Protein AF-A0A897MTV4-F1 (afdb_monomer_lite)

Structure (mmCIF, N/CA/C/O backbone):
data_AF-A0A897MTV4-F1
#
_entry.id   AF-A0A897MTV4-F1
#
loop_
_atom_site.group_PDB
_atom_site.id
_atom_site.type_symbol
_atom_site.label_atom_id
_atom_site.label_alt_id
_atom_site.label_comp_id
_atom_site.label_asym_id
_atom_site.label_entity_id
_atom_site.label_seq_id
_atom_site.pdbx_PDB_ins_code
_atom_site.Cartn_x
_atom_site.Cartn_y
_atom_site.Cartn_z
_atom_site.occupancy
_atom_site.B_iso_or_equiv
_atom_site.auth_seq_id
_atom_site.auth_comp_id
_atom_site.auth_asym_id
_atom_site.auth_atom_id
_atom_site.pdbx_PDB_model_num
ATOM 1 N N . MET A 1 1 ? 13.361 35.431 1.192 1.00 42.22 1 MET A N 1
ATOM 2 C CA . MET A 1 1 ? 14.714 34.929 1.501 1.00 42.22 1 MET A CA 1
ATOM 3 C C . MET A 1 1 ? 15.030 33.914 0.425 1.00 42.22 1 MET A C 1
ATOM 5 O O . MET A 1 1 ? 14.358 32.901 0.369 1.00 42.22 1 MET A O 1
ATOM 9 N N . SER A 1 2 ? 15.900 34.285 -0.511 1.00 35.22 2 SER A N 1
ATOM 10 C CA . SER A 1 2 ? 16.223 33.522 -1.719 1.00 35.22 2 SER A CA 1
ATOM 11 C C . SER A 1 2 ? 17.729 33.293 -1.706 1.00 35.22 2 SER A C 1
ATOM 13 O O . SER A 1 2 ? 18.481 34.258 -1.555 1.00 35.22 2 SER A O 1
ATOM 15 N N . THR A 1 3 ? 18.157 32.036 -1.762 1.00 46.78 3 THR A N 1
ATOM 16 C CA . THR A 1 3 ? 19.567 31.639 -1.800 1.00 46.78 3 THR A CA 1
ATOM 17 C C . THR A 1 3 ? 19.856 31.007 -3.151 1.00 46.78 3 THR A C 1
ATOM 19 O O . THR A 1 3 ? 19.453 29.882 -3.426 1.00 46.78 3 THR A O 1
ATOM 22 N N . THR A 1 4 ? 20.539 31.774 -3.993 1.00 40.44 4 THR A N 1
ATOM 23 C CA . THR A 1 4 ? 21.070 31.385 -5.300 1.00 40.44 4 THR A CA 1
ATOM 24 C C . THR A 1 4 ? 22.239 30.405 -5.138 1.00 40.44 4 THR A C 1
ATOM 26 O O . THR A 1 4 ? 23.103 30.660 -4.290 1.00 40.44 4 THR A O 1
ATOM 29 N N . PRO A 1 5 ? 22.349 29.335 -5.946 1.00 48.31 5 PRO A N 1
ATOM 30 C CA . PRO A 1 5 ? 23.555 28.526 -5.987 1.00 48.31 5 PRO A CA 1
ATOM 31 C C . PRO A 1 5 ? 24.620 29.171 -6.883 1.00 48.31 5 PRO A C 1
ATOM 33 O O . PRO A 1 5 ? 24.343 29.896 -7.836 1.00 48.31 5 PRO A O 1
ATOM 36 N N . THR A 1 6 ? 25.866 28.934 -6.488 1.00 39.94 6 THR A N 1
ATOM 37 C CA . THR A 1 6 ? 27.098 29.507 -7.028 1.00 39.94 6 THR A CA 1
ATOM 38 C C . THR A 1 6 ? 27.584 28.680 -8.212 1.00 39.94 6 THR A C 1
ATOM 40 O O . THR A 1 6 ? 27.885 27.502 -8.046 1.00 39.94 6 THR A O 1
ATOM 43 N N . ASP A 1 7 ? 27.716 29.313 -9.374 1.00 35.34 7 ASP A N 1
ATOM 44 C CA . ASP A 1 7 ? 28.357 28.740 -10.555 1.00 35.34 7 ASP A CA 1
ATOM 45 C C . ASP A 1 7 ? 29.882 28.967 -10.498 1.00 35.34 7 ASP A C 1
ATOM 47 O O . ASP A 1 7 ? 30.368 30.066 -10.203 1.00 35.34 7 ASP A O 1
ATOM 51 N N . ARG A 1 8 ? 30.652 27.902 -10.728 1.00 45.25 8 ARG A N 1
ATOM 52 C CA . ARG A 1 8 ? 32.121 27.885 -10.778 1.00 45.25 8 ARG A CA 1
ATOM 53 C C . ARG A 1 8 ? 32.565 26.943 -11.893 1.00 45.25 8 ARG A C 1
ATOM 55 O O . ARG A 1 8 ? 32.872 25.787 -11.619 1.00 45.25 8 ARG A O 1
ATOM 62 N N . ARG A 1 9 ? 32.752 27.463 -13.107 1.00 35.81 9 ARG A N 1
ATOM 63 C CA . ARG A 1 9 ? 33.740 26.934 -14.065 1.00 35.81 9 ARG A CA 1
ATOM 64 C C . ARG A 1 9 ? 34.374 28.074 -14.860 1.00 35.81 9 ARG A C 1
ATOM 66 O O . ARG A 1 9 ? 33.801 28.600 -15.803 1.00 35.81 9 ARG A O 1
ATOM 73 N N . ALA A 1 10 ? 35.586 28.448 -14.459 1.00 38.91 10 ALA A N 1
ATOM 74 C CA . ALA A 1 10 ? 36.499 29.243 -15.268 1.00 38.91 10 ALA A CA 1
ATOM 75 C C . ALA A 1 10 ? 37.442 28.272 -15.990 1.00 38.91 10 ALA A C 1
ATOM 77 O O . ALA A 1 10 ? 38.251 27.611 -15.338 1.00 38.91 10 ALA A O 1
ATOM 78 N N . ILE A 1 11 ? 37.326 28.168 -17.315 1.00 40.44 11 ILE A N 1
ATOM 79 C CA . ILE A 1 11 ? 38.281 27.439 -18.155 1.00 40.44 11 ILE A CA 1
ATOM 80 C C . ILE A 1 11 ? 39.248 28.465 -18.751 1.00 40.44 11 ILE A C 1
ATOM 82 O O . ILE A 1 11 ? 38.855 29.404 -19.441 1.00 40.44 11 ILE A O 1
ATOM 86 N N . LEU A 1 12 ? 40.521 28.298 -18.399 1.00 36.91 12 LEU A N 1
ATOM 87 C CA . LEU A 1 12 ? 41.671 29.065 -18.864 1.00 36.91 12 LEU A CA 1
ATOM 88 C C . LEU A 1 12 ? 41.946 28.768 -20.344 1.00 36.91 12 LEU A C 1
ATOM 90 O O . LEU A 1 12 ? 42.319 27.652 -20.692 1.00 36.91 12 LEU A O 1
ATOM 94 N N . ALA A 1 13 ? 41.838 29.786 -21.195 1.00 38.09 13 ALA A N 1
ATOM 95 C CA . ALA A 1 13 ? 42.422 29.774 -22.531 1.00 38.09 13 ALA A CA 1
ATOM 96 C C . ALA A 1 13 ? 43.927 30.077 -22.425 1.00 38.09 13 ALA A C 1
ATOM 98 O O . ALA A 1 13 ? 44.323 31.158 -21.981 1.00 38.09 13 ALA A O 1
ATOM 99 N N . VAL A 1 14 ? 44.766 29.121 -22.822 1.00 39.91 14 VAL A N 1
ATOM 100 C CA . VAL A 1 14 ? 46.220 29.293 -22.948 1.00 39.91 14 VAL A CA 1
ATOM 101 C C . VAL A 1 14 ? 46.552 29.536 -24.424 1.00 39.91 14 VAL A C 1
ATOM 103 O O . VAL A 1 14 ? 46.255 28.672 -25.247 1.00 39.91 14 VAL A O 1
ATOM 106 N N . PRO A 1 15 ? 47.186 30.661 -24.798 1.00 37.56 15 PRO A N 1
ATOM 107 C CA . PRO A 1 15 ? 47.749 30.823 -26.131 1.00 37.56 15 PRO A CA 1
ATOM 108 C C . PRO A 1 15 ? 49.124 30.144 -26.201 1.00 37.56 15 PRO A C 1
ATOM 110 O O . PRO A 1 15 ? 50.079 30.569 -25.548 1.00 37.56 15 PRO A O 1
ATOM 113 N N . VAL A 1 16 ? 49.245 29.093 -27.014 1.00 36.28 16 VAL A N 1
ATOM 114 C CA . VAL A 1 16 ? 50.546 28.502 -27.353 1.00 36.28 16 VAL A CA 1
ATOM 115 C C . VAL A 1 16 ? 51.255 29.433 -28.336 1.00 36.28 16 VAL A C 1
ATOM 117 O O . VAL A 1 16 ? 50.824 29.628 -29.468 1.00 36.28 16 VAL A O 1
ATOM 120 N N . THR A 1 17 ? 52.346 30.038 -27.872 1.00 35.84 17 THR A N 1
ATOM 121 C CA . THR A 1 17 ? 53.263 30.861 -28.668 1.00 35.84 17 THR A CA 1
ATOM 122 C C . THR A 1 17 ? 54.433 29.973 -29.084 1.00 35.84 17 THR A C 1
ATOM 124 O O . THR A 1 17 ? 55.184 29.528 -28.218 1.00 35.84 17 THR A O 1
ATOM 127 N N . PHE A 1 18 ? 54.608 29.704 -30.380 1.00 36.19 18 PHE A N 1
ATOM 128 C CA . PHE A 1 18 ? 55.813 29.033 -30.876 1.00 36.19 18 PHE A CA 1
ATOM 129 C C . PHE A 1 18 ? 56.925 30.058 -31.116 1.00 36.19 18 PHE A C 1
ATOM 131 O O . PHE A 1 18 ? 56.785 31.000 -31.897 1.00 36.19 18 PHE A O 1
ATOM 138 N N . LEU A 1 19 ? 58.024 29.871 -30.384 1.00 38.38 19 LEU A N 1
ATOM 139 C CA . LEU A 1 19 ? 59.263 30.632 -30.474 1.00 38.38 19 LEU A CA 1
ATOM 140 C C . LEU A 1 19 ? 60.031 30.259 -31.747 1.00 38.38 19 LEU A C 1
ATOM 142 O O . LEU A 1 19 ? 60.375 29.100 -31.960 1.00 38.38 19 LEU A O 1
ATOM 146 N N . ALA A 1 20 ? 60.380 31.278 -32.531 1.00 41.91 20 ALA A N 1
ATOM 147 C CA . ALA A 1 20 ? 61.477 31.218 -33.481 1.00 41.91 20 ALA A CA 1
ATOM 148 C C . ALA A 1 20 ? 62.810 31.152 -32.714 1.00 41.91 20 ALA A C 1
ATOM 150 O O . ALA A 1 20 ? 63.129 32.051 -31.933 1.00 41.91 20 ALA A O 1
ATOM 151 N N . GLY A 1 21 ? 63.585 30.096 -32.952 1.00 37.25 21 GLY A N 1
ATOM 152 C CA . GLY A 1 21 ? 64.943 29.925 -32.447 1.00 37.25 21 GLY A CA 1
ATOM 153 C C . GLY A 1 21 ? 65.846 29.402 -33.556 1.00 37.25 21 GLY A C 1
ATOM 154 O O . GLY A 1 21 ? 65.944 28.200 -33.762 1.00 37.25 21 GLY A O 1
ATOM 155 N N . CYS A 1 22 ? 66.484 30.320 -34.280 1.00 44.81 22 CYS A N 1
ATOM 156 C CA . CYS A 1 22 ? 67.643 30.029 -35.122 1.00 44.81 22 CYS A CA 1
ATOM 157 C C . CYS A 1 22 ? 68.887 29.903 -34.235 1.00 44.81 22 CYS A C 1
ATOM 159 O O . CYS A 1 22 ? 69.018 30.721 -33.330 1.00 44.81 22 CYS A O 1
ATOM 161 N N . LEU A 1 23 ? 69.762 28.931 -34.532 1.00 41.25 23 LEU A N 1
ATOM 162 C CA . LEU A 1 23 ? 71.190 28.726 -34.176 1.00 41.25 23 LEU A CA 1
ATOM 163 C C . LEU A 1 23 ? 71.395 27.193 -34.271 1.00 41.25 23 LEU A C 1
ATOM 165 O O . LEU A 1 23 ? 70.651 26.476 -33.620 1.00 41.25 23 LEU A O 1
ATOM 169 N N . GLY A 1 24 ? 72.294 26.554 -35.016 1.00 40.50 24 GLY A N 1
ATOM 170 C CA . GLY A 1 24 ? 73.519 26.890 -35.739 1.00 40.50 24 GLY A CA 1
ATOM 171 C C . GLY A 1 24 ? 74.395 25.613 -35.747 1.00 40.50 24 GLY A C 1
ATOM 172 O O . GLY A 1 24 ? 74.336 24.859 -34.778 1.00 40.50 24 GLY A O 1
ATOM 173 N N . GLY A 1 25 ? 75.194 25.392 -36.801 1.00 39.84 25 GLY A N 1
ATOM 174 C CA . GLY A 1 25 ? 76.176 24.293 -36.945 1.00 39.84 25 GLY A CA 1
ATOM 175 C C . GLY A 1 25 ? 75.655 23.159 -37.839 1.00 39.84 25 GLY A C 1
ATOM 176 O O . GLY A 1 25 ? 74.734 22.461 -37.441 1.00 39.84 25 GLY A O 1
ATOM 177 N N . GLU A 1 26 ? 76.013 23.051 -39.123 1.00 49.50 26 GLU A N 1
ATOM 178 C CA . GLU A 1 26 ? 77.334 22.695 -39.686 1.00 49.50 26 GLU A CA 1
ATOM 179 C C . GLU A 1 26 ? 77.882 21.384 -39.108 1.00 49.50 26 GLU A C 1
ATOM 181 O O . GLU A 1 26 ? 78.702 21.412 -38.200 1.00 49.50 26 GLU A O 1
ATOM 186 N N . ASP A 1 27 ? 77.422 20.259 -39.664 1.00 45.59 27 ASP A N 1
ATOM 187 C CA . ASP A 1 27 ? 78.282 19.127 -40.016 1.00 45.59 27 ASP A CA 1
ATOM 188 C C . ASP A 1 27 ? 77.647 18.365 -41.197 1.00 45.59 27 ASP A C 1
ATOM 190 O O . ASP A 1 27 ? 76.519 17.878 -41.133 1.00 45.59 27 ASP A O 1
ATOM 194 N N . ASP A 1 28 ? 78.387 18.374 -42.306 1.00 51.81 28 ASP A N 1
ATOM 195 C CA . ASP A 1 28 ? 78.168 17.645 -43.553 1.00 51.81 28 ASP A CA 1
ATOM 196 C C . ASP A 1 28 ? 78.298 16.132 -43.300 1.00 51.81 28 ASP A C 1
ATOM 198 O O . ASP A 1 28 ? 79.406 15.614 -43.141 1.00 51.81 28 ASP A O 1
ATOM 202 N N . GLU A 1 29 ? 77.182 15.409 -43.351 1.00 56.28 29 GLU A N 1
ATOM 203 C CA . GLU A 1 29 ? 77.176 14.017 -43.802 1.00 56.28 29 GLU A CA 1
ATOM 204 C C . GLU A 1 29 ? 76.319 13.947 -45.072 1.00 56.28 29 GLU A C 1
ATOM 206 O O . GLU A 1 29 ? 75.232 14.532 -45.107 1.00 56.28 29 GLU A O 1
ATOM 211 N N . PRO A 1 30 ? 76.783 13.290 -46.150 1.00 49.19 30 PRO A N 1
ATOM 212 C CA . PRO A 1 30 ? 75.988 13.156 -47.358 1.00 49.19 30 PRO A CA 1
ATOM 213 C C . PRO A 1 30 ? 74.798 12.247 -47.050 1.00 49.19 30 PRO A C 1
ATOM 215 O O . PRO A 1 30 ? 74.940 11.027 -47.021 1.00 49.19 30 PRO A O 1
ATOM 218 N N . SER A 1 31 ? 73.624 12.837 -46.825 1.00 48.62 31 SER A N 1
ATOM 219 C CA . SER A 1 31 ? 72.365 12.106 -46.898 1.00 48.62 31 SER A CA 1
ATOM 220 C C . SER A 1 31 ? 72.308 11.441 -48.270 1.00 48.62 31 SER A C 1
ATOM 222 O O . SER A 1 31 ? 72.261 12.129 -49.293 1.00 48.62 31 SER A O 1
ATOM 224 N N . GLU A 1 32 ? 72.346 10.108 -48.302 1.00 43.03 32 GLU A N 1
ATOM 225 C CA . GLU A 1 32 ? 71.843 9.364 -49.449 1.00 43.03 32 GLU A CA 1
ATOM 226 C C . GLU A 1 32 ? 70.438 9.895 -49.716 1.00 43.03 32 GLU A C 1
ATOM 228 O O . GLU A 1 32 ? 69.542 9.804 -48.875 1.00 43.03 32 GLU A O 1
ATOM 233 N N . VAL A 1 33 ? 70.281 10.545 -50.864 1.00 43.97 33 VAL A N 1
ATOM 234 C CA . VAL A 1 33 ? 68.981 10.926 -51.388 1.00 43.97 33 VAL A CA 1
ATOM 235 C C . VAL A 1 33 ? 68.320 9.596 -51.722 1.00 43.97 33 VAL A C 1
ATOM 237 O O . VAL A 1 33 ? 68.581 9.029 -52.780 1.00 43.97 33 VAL A O 1
ATOM 240 N N . ALA A 1 34 ? 67.571 9.035 -50.771 1.00 46.03 34 ALA A N 1
ATOM 241 C CA . ALA A 1 34 ? 66.642 7.968 -51.079 1.00 46.03 34 ALA A CA 1
ATOM 242 C C . ALA A 1 34 ? 65.743 8.537 -52.177 1.00 46.03 34 ALA A C 1
ATOM 244 O O . ALA A 1 34 ? 65.102 9.573 -51.977 1.00 46.03 34 ALA A O 1
ATOM 245 N N . GLU A 1 35 ? 65.789 7.934 -53.362 1.00 42.34 35 GLU A N 1
ATOM 246 C CA . GLU A 1 35 ? 64.757 8.145 -54.362 1.00 42.34 35 GLU A CA 1
ATOM 247 C C . GLU A 1 35 ? 63.452 7.764 -53.663 1.00 42.34 35 GLU A C 1
ATOM 249 O O . GLU A 1 35 ? 63.190 6.592 -53.418 1.00 42.34 35 GLU A O 1
ATOM 254 N N . THR A 1 36 ? 62.692 8.758 -53.205 1.00 47.72 36 THR A N 1
ATOM 255 C CA . THR A 1 36 ? 61.315 8.524 -52.797 1.00 47.72 36 THR A CA 1
ATOM 256 C C . THR A 1 36 ? 60.607 8.168 -54.090 1.00 47.72 36 THR A C 1
ATOM 258 O O . THR A 1 36 ? 60.335 9.064 -54.898 1.00 47.72 36 THR A O 1
ATOM 261 N N . ASP A 1 37 ? 60.414 6.873 -54.330 1.00 58.19 37 ASP A N 1
ATOM 262 C CA . ASP A 1 37 ? 59.494 6.377 -55.342 1.00 58.19 37 ASP A CA 1
ATOM 263 C C . ASP A 1 37 ? 58.144 7.032 -55.038 1.00 58.19 37 ASP A C 1
ATOM 265 O O . ASP A 1 37 ? 57.434 6.672 -54.105 1.00 58.19 37 ASP A O 1
ATOM 269 N N . SER A 1 38 ? 57.854 8.119 -55.753 1.00 65.88 38 SER A N 1
ATOM 270 C CA . SER A 1 38 ? 56.603 8.850 -55.610 1.00 65.88 38 SER A CA 1
ATOM 271 C C . SER A 1 38 ? 55.526 7.960 -56.205 1.00 65.88 38 SER A C 1
ATOM 273 O O . SER A 1 38 ? 55.332 7.939 -57.420 1.00 65.88 38 SER A O 1
ATOM 275 N N . HIS A 1 39 ? 54.874 7.174 -55.357 1.00 80.75 39 HIS A N 1
ATOM 276 C CA . HIS A 1 39 ? 53.694 6.417 -55.732 1.00 80.75 39 HIS A CA 1
ATOM 277 C C . HIS A 1 39 ? 52.584 7.409 -56.101 1.00 80.75 39 HIS A C 1
ATOM 279 O O . HIS A 1 39 ? 52.135 8.195 -55.269 1.00 80.75 39 HIS A O 1
ATOM 285 N N . ASP A 1 40 ? 52.156 7.390 -57.361 1.00 89.69 40 ASP A N 1
ATOM 286 C CA . ASP A 1 40 ? 51.019 8.183 -57.816 1.00 89.69 40 ASP A CA 1
ATOM 287 C C . ASP A 1 40 ? 49.749 7.362 -57.582 1.00 89.69 40 ASP A C 1
ATOM 289 O O . ASP A 1 40 ? 49.657 6.209 -58.011 1.00 89.69 40 ASP A O 1
ATOM 293 N N . GLY A 1 41 ? 48.753 7.947 -56.922 1.00 92.94 41 GLY A N 1
ATOM 294 C CA . GLY A 1 41 ? 47.468 7.298 -56.690 1.00 92.94 41 GLY A CA 1
ATOM 295 C C . GLY A 1 41 ? 46.320 8.291 -56.588 1.00 92.94 41 GLY A C 1
ATOM 296 O O . GLY A 1 41 ? 46.522 9.485 -56.365 1.00 92.94 41 GLY A O 1
ATOM 297 N N . TYR A 1 42 ? 45.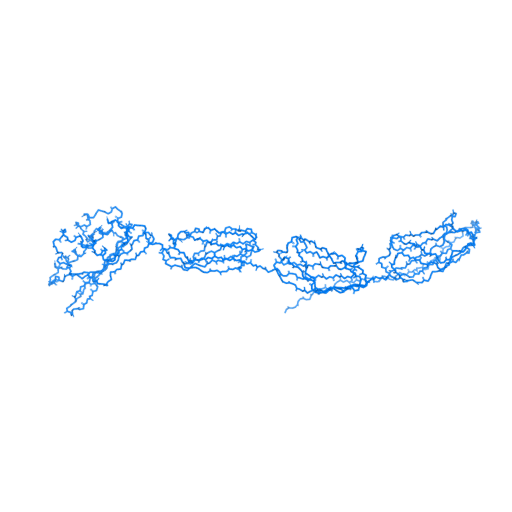102 7.792 -56.766 1.00 95.06 42 TYR A N 1
ATOM 298 C CA . TYR A 1 42 ? 43.877 8.542 -56.523 1.00 95.06 42 TYR A CA 1
ATOM 299 C C . TYR A 1 42 ? 42.840 7.661 -55.824 1.00 95.06 42 TYR A C 1
ATOM 301 O O . TYR A 1 42 ? 42.778 6.453 -56.044 1.00 95.06 42 TYR A O 1
ATOM 309 N N . VAL A 1 43 ? 42.013 8.289 -54.995 1.00 96.50 43 VAL A N 1
ATOM 310 C CA . VAL A 1 43 ? 40.825 7.697 -54.382 1.00 96.50 43 VAL A CA 1
ATOM 311 C C . VAL A 1 43 ? 39.708 8.732 -54.470 1.00 96.50 43 VAL A C 1
ATOM 313 O O . VAL A 1 43 ? 39.935 9.917 -54.226 1.00 96.50 43 VAL A O 1
ATOM 316 N N . SER A 1 44 ? 38.524 8.301 -54.884 1.00 96.62 44 SER A N 1
ATOM 317 C CA . SER A 1 44 ? 37.334 9.133 -55.006 1.00 96.62 44 SER A CA 1
ATOM 318 C C . SER A 1 44 ? 36.231 8.518 -54.164 1.00 96.62 44 SER A C 1
ATOM 320 O O . SER A 1 44 ? 35.627 7.520 -54.556 1.00 96.62 44 SER A O 1
ATOM 322 N N . VAL A 1 45 ? 35.978 9.132 -53.012 1.00 97.12 45 VAL A N 1
ATOM 323 C CA . VAL A 1 45 ? 34.865 8.794 -52.124 1.00 97.12 45 VAL A CA 1
ATOM 324 C C . VAL A 1 45 ? 34.143 10.103 -51.808 1.00 97.12 45 VAL A C 1
ATOM 326 O O . VAL A 1 45 ? 34.769 10.983 -51.205 1.00 97.12 45 VAL A O 1
ATOM 329 N N . PRO A 1 46 ? 32.903 10.305 -52.289 1.00 96.44 46 PRO A N 1
ATOM 330 C CA . PRO A 1 46 ? 32.110 11.457 -51.884 1.00 96.44 46 PRO A CA 1
ATOM 331 C C . PRO A 1 46 ? 31.682 11.308 -50.420 1.00 96.44 46 PRO A C 1
ATOM 333 O O . PRO A 1 46 ? 31.704 10.200 -49.877 1.00 96.44 46 PRO A O 1
ATOM 336 N N . ASP A 1 47 ? 31.254 12.413 -49.813 1.00 98.00 47 ASP A N 1
ATOM 337 C CA . ASP A 1 47 ? 30.481 12.349 -48.571 1.00 98.00 47 ASP A CA 1
ATOM 338 C C . ASP A 1 47 ? 29.217 11.510 -48.814 1.00 98.00 47 ASP A C 1
ATOM 340 O O . ASP A 1 47 ? 28.640 11.545 -49.911 1.00 98.00 47 ASP A O 1
ATOM 344 N N . GLN A 1 48 ? 28.827 10.716 -47.820 1.00 97.88 48 GLN A N 1
ATOM 345 C CA . GLN A 1 48 ? 27.786 9.697 -47.957 1.00 97.88 48 GLN A CA 1
ATOM 346 C C . GLN A 1 48 ? 26.766 9.770 -46.831 1.00 97.88 48 GLN A C 1
ATOM 348 O O . GLN A 1 48 ? 27.065 10.223 -45.733 1.00 97.88 48 GLN A O 1
ATOM 353 N N . THR A 1 49 ? 25.571 9.282 -47.137 1.00 96.12 49 THR A N 1
ATOM 354 C CA . THR A 1 49 ? 24.465 9.121 -46.200 1.00 96.12 49 THR A CA 1
ATOM 355 C C . THR A 1 49 ? 23.960 7.686 -46.341 1.00 96.12 49 THR A C 1
ATOM 357 O O . THR A 1 49 ? 23.800 7.222 -47.476 1.00 96.12 49 THR A O 1
ATOM 360 N N . GLY A 1 50 ? 23.763 6.967 -45.237 1.00 94.38 50 GLY A N 1
ATOM 361 C CA . GLY A 1 50 ? 23.321 5.569 -45.279 1.00 94.38 50 GLY A CA 1
ATOM 362 C C . GLY A 1 50 ? 23.124 4.941 -43.903 1.00 94.38 50 GLY A C 1
ATOM 363 O O . GLY A 1 50 ? 23.191 5.622 -42.889 1.00 94.38 50 GLY A O 1
ATOM 364 N N . ASP A 1 51 ? 22.907 3.627 -43.855 1.00 90.00 51 ASP A N 1
ATOM 365 C CA . ASP A 1 51 ? 22.595 2.885 -42.620 1.00 90.00 51 ASP A CA 1
ATOM 366 C C . ASP A 1 51 ? 23.812 2.620 -41.714 1.00 90.00 51 ASP A C 1
ATOM 368 O O . ASP A 1 51 ? 23.714 1.883 -40.736 1.00 90.00 51 ASP A O 1
ATOM 372 N N . GLY A 1 52 ? 24.981 3.165 -42.063 1.00 93.44 52 GLY A N 1
ATOM 373 C CA . GLY A 1 52 ? 26.211 2.983 -41.300 1.00 93.44 52 GLY A CA 1
ATOM 374 C C . GLY A 1 52 ? 26.858 1.606 -41.458 1.00 93.44 52 GLY A C 1
ATOM 375 O O . GLY A 1 52 ? 27.882 1.358 -40.825 1.00 93.44 52 GLY A O 1
ATOM 376 N N . ARG A 1 53 ? 26.327 0.705 -42.298 1.00 93.81 53 ARG A N 1
ATOM 377 C CA . ARG A 1 53 ? 26.876 -0.654 -42.473 1.00 93.81 53 ARG A CA 1
ATOM 378 C C . ARG A 1 53 ? 27.835 -0.788 -43.640 1.00 93.81 53 ARG A C 1
ATOM 380 O O . ARG A 1 53 ? 28.608 -1.741 -43.683 1.00 93.81 53 ARG A O 1
ATOM 387 N N . SER A 1 54 ? 27.803 0.135 -44.596 1.00 96.00 54 SER A N 1
ATOM 388 C CA . SER A 1 54 ? 28.695 0.081 -45.752 1.00 96.00 54 SER A CA 1
ATOM 389 C C . SER A 1 54 ? 29.086 1.455 -46.283 1.00 96.00 54 SER A C 1
ATOM 391 O O . SER A 1 54 ? 28.376 2.448 -46.110 1.00 96.00 54 SER A O 1
ATOM 393 N N . VAL A 1 55 ? 30.239 1.500 -46.950 1.00 97.06 55 VAL A N 1
ATOM 394 C CA . VAL A 1 55 ? 30.736 2.663 -47.695 1.00 97.06 55 VAL A CA 1
ATOM 395 C C . VAL A 1 55 ? 30.907 2.274 -49.153 1.00 97.06 55 VAL A C 1
ATOM 397 O O . VAL A 1 55 ? 31.561 1.278 -49.457 1.00 97.06 55 VAL A O 1
ATOM 400 N N . THR A 1 56 ? 30.401 3.107 -50.061 1.00 97.44 56 THR A N 1
ATOM 401 C CA . THR A 1 56 ? 30.661 2.972 -51.497 1.00 97.44 56 THR A CA 1
ATOM 402 C C . THR A 1 56 ? 31.872 3.811 -51.903 1.00 97.44 56 THR A C 1
ATOM 404 O O . THR A 1 56 ? 31.890 5.035 -51.761 1.00 97.44 56 THR A O 1
ATOM 407 N N . VAL A 1 57 ? 32.898 3.168 -52.451 1.00 97.50 57 VAL A N 1
ATOM 408 C CA . VAL A 1 57 ? 34.086 3.806 -53.026 1.00 97.50 57 VAL A CA 1
ATOM 409 C C . VAL A 1 57 ? 33.898 3.891 -54.535 1.00 97.50 57 VAL A C 1
ATOM 411 O O . VAL A 1 57 ? 33.899 2.874 -55.225 1.00 97.50 57 VAL A O 1
ATOM 414 N N . THR A 1 58 ? 33.747 5.110 -55.061 1.00 97.75 58 THR A N 1
ATOM 415 C CA . THR A 1 58 ? 33.441 5.329 -56.485 1.00 97.75 58 THR A CA 1
ATOM 416 C C . THR A 1 58 ? 34.568 4.849 -57.387 1.00 97.75 58 THR A C 1
ATOM 418 O O . THR A 1 58 ? 34.319 4.173 -58.379 1.00 97.75 58 THR A O 1
ATOM 421 N N . ALA A 1 59 ? 35.808 5.226 -57.069 1.00 96.69 59 ALA A N 1
ATOM 422 C CA . ALA A 1 59 ? 36.968 4.820 -57.851 1.00 96.69 59 ALA A CA 1
ATOM 423 C C . ALA A 1 59 ? 38.270 4.941 -57.053 1.00 96.69 59 ALA A C 1
ATOM 425 O O . ALA A 1 59 ? 38.437 5.871 -56.258 1.00 96.69 59 ALA A O 1
ATOM 426 N N . MET A 1 60 ? 39.223 4.054 -57.323 1.00 97.31 60 MET A N 1
ATOM 427 C CA . MET A 1 60 ? 40.587 4.122 -56.800 1.00 97.31 60 MET A CA 1
ATOM 428 C C . MET A 1 60 ? 41.600 3.488 -57.757 1.00 97.31 60 MET A C 1
ATOM 430 O O . MET A 1 60 ? 41.265 2.570 -58.503 1.00 97.31 60 MET A O 1
ATOM 434 N N . SER A 1 61 ? 42.842 3.977 -57.751 1.00 96.75 61 SER A N 1
ATOM 435 C CA . SER A 1 61 ? 43.969 3.360 -58.466 1.00 96.75 61 SER A CA 1
ATOM 436 C C . SER A 1 61 ? 45.305 3.872 -57.928 1.00 96.75 61 SER A C 1
ATOM 438 O O . SER A 1 61 ? 45.393 5.022 -57.491 1.00 96.75 61 SER A O 1
ATOM 440 N N . ALA A 1 62 ? 46.353 3.052 -58.004 1.00 96.56 62 ALA A N 1
ATOM 441 C CA . ALA A 1 62 ? 47.734 3.440 -57.716 1.00 96.56 62 ALA A CA 1
ATOM 442 C C . ALA A 1 62 ? 48.689 2.906 -58.793 1.00 96.56 62 ALA A C 1
ATOM 444 O O . ALA A 1 62 ? 48.416 1.895 -59.438 1.00 96.56 62 ALA A O 1
ATOM 445 N N . SER A 1 63 ? 49.843 3.553 -58.966 1.00 96.31 63 SER A N 1
ATOM 446 C CA . SER A 1 63 ? 50.897 3.124 -59.898 1.00 96.31 63 SER A CA 1
ATOM 447 C C . SER A 1 63 ? 51.636 1.845 -59.469 1.00 96.31 63 SER A C 1
ATOM 449 O O . SER A 1 63 ? 52.408 1.295 -60.257 1.00 96.31 63 SER A O 1
ATOM 451 N N . THR A 1 64 ? 51.380 1.361 -58.251 1.00 95.69 64 THR A N 1
ATOM 452 C CA . THR A 1 64 ? 51.929 0.142 -57.633 1.00 95.69 64 THR A CA 1
ATOM 453 C C . THR A 1 64 ? 50.802 -0.777 -57.151 1.00 95.69 64 THR A C 1
ATOM 455 O O . THR A 1 64 ? 49.647 -0.362 -57.156 1.00 95.69 64 THR A O 1
ATOM 458 N N . GLU A 1 65 ? 51.111 -2.017 -56.761 1.00 97.50 65 GLU A N 1
ATOM 459 C CA . GLU A 1 65 ? 50.126 -2.915 -56.139 1.00 97.50 65 GLU A CA 1
ATOM 460 C C . GLU A 1 65 ? 49.633 -2.325 -54.811 1.00 97.50 65 GLU A C 1
ATOM 462 O O . GLU A 1 65 ? 50.432 -1.893 -53.974 1.00 97.50 65 GLU A O 1
ATOM 467 N N . TYR A 1 66 ? 48.316 -2.279 -54.626 1.00 97.25 66 TYR A N 1
ATOM 468 C CA . TYR A 1 66 ? 47.701 -1.483 -53.568 1.00 97.25 66 TYR A CA 1
ATOM 469 C C . TYR A 1 66 ? 46.470 -2.155 -52.962 1.00 97.25 66 TYR A C 1
ATOM 471 O O . TYR A 1 66 ? 45.889 -3.064 -53.543 1.00 97.25 66 TYR A O 1
ATOM 479 N N . TYR A 1 67 ? 46.053 -1.680 -51.796 1.00 98.12 67 TYR A N 1
ATOM 480 C CA . TYR A 1 67 ? 44.756 -1.970 -51.193 1.00 98.12 67 TYR A CA 1
ATOM 481 C C . TYR A 1 67 ? 44.209 -0.696 -50.536 1.00 98.12 67 TYR A C 1
ATOM 483 O O . TYR A 1 67 ? 44.946 0.272 -50.311 1.00 98.12 67 TYR A O 1
ATOM 491 N N . LEU A 1 68 ? 42.910 -0.671 -50.252 1.00 98.06 68 LEU A N 1
ATOM 492 C CA . LEU A 1 68 ? 42.272 0.426 -49.536 1.00 98.06 68 LEU A CA 1
ATOM 493 C C . LEU A 1 68 ? 41.965 0.001 -48.103 1.00 98.06 68 LEU A C 1
ATOM 495 O O . LEU A 1 68 ? 41.389 -1.058 -47.878 1.00 98.06 68 LEU A O 1
ATOM 499 N N . GLU A 1 69 ? 42.320 0.852 -47.147 1.00 98.19 69 GLU A N 1
ATOM 500 C CA . GLU A 1 69 ? 41.952 0.746 -45.738 1.00 98.19 69 GLU A CA 1
ATOM 501 C C . GLU A 1 69 ? 41.045 1.926 -45.375 1.00 98.19 69 GLU A C 1
ATOM 503 O O . GLU A 1 69 ? 41.461 3.083 -45.457 1.00 98.19 69 GLU A O 1
ATOM 508 N N . LEU A 1 70 ? 39.810 1.651 -44.961 1.00 98.06 70 LEU A N 1
ATOM 509 C CA . LEU A 1 70 ? 38.945 2.646 -44.335 1.00 98.06 70 LEU A CA 1
ATOM 510 C C . LEU A 1 70 ? 39.166 2.605 -42.826 1.00 98.06 70 LEU A C 1
ATOM 512 O O . LEU A 1 70 ? 39.094 1.540 -42.221 1.00 98.06 70 LEU A O 1
ATOM 516 N N . ARG A 1 71 ? 39.416 3.764 -42.218 1.00 97.62 71 ARG A N 1
ATOM 517 C CA . ARG A 1 71 ? 39.491 3.940 -40.763 1.00 97.62 71 ARG A CA 1
ATOM 518 C C . ARG A 1 71 ? 38.384 4.861 -40.292 1.00 97.62 71 ARG A C 1
ATOM 520 O O . ARG A 1 71 ? 38.242 5.960 -40.827 1.00 97.62 71 ARG A O 1
ATOM 527 N N . TYR A 1 72 ? 37.672 4.438 -39.264 1.00 96.06 72 TYR A N 1
ATOM 528 C CA . TYR A 1 72 ? 36.543 5.150 -38.675 1.00 96.06 72 TYR A CA 1
ATOM 529 C C . TYR A 1 72 ? 36.541 4.942 -37.159 1.00 96.06 72 TYR A C 1
ATOM 531 O O . TYR A 1 72 ? 37.357 4.179 -36.628 1.00 96.06 72 TYR A O 1
ATOM 539 N N . ASP A 1 73 ? 35.686 5.674 -36.447 1.00 88.69 73 ASP A N 1
ATOM 540 C CA . ASP A 1 73 ? 35.591 5.499 -35.000 1.00 88.69 73 ASP A CA 1
ATOM 541 C C . ASP A 1 73 ? 35.049 4.098 -34.689 1.00 88.69 73 ASP A C 1
ATOM 543 O O . ASP A 1 73 ? 34.033 3.681 -35.232 1.00 88.69 7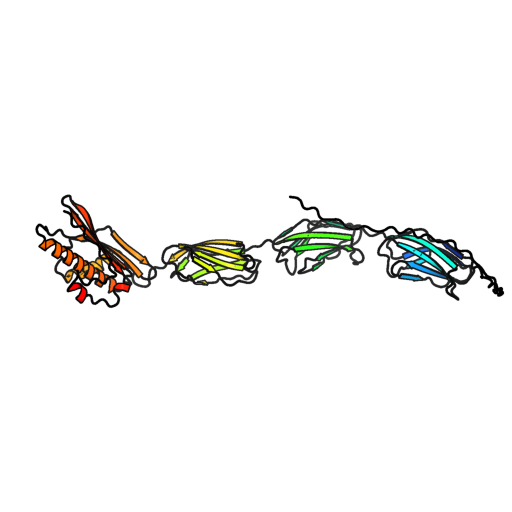3 ASP A O 1
ATOM 547 N N . GLY A 1 74 ? 35.785 3.338 -33.881 1.00 84.50 74 GLY A N 1
ATOM 548 C CA . GLY A 1 74 ? 35.449 1.950 -33.555 1.00 84.50 74 GLY A CA 1
ATOM 549 C C . GLY A 1 74 ? 36.063 0.863 -34.449 1.00 84.50 74 GLY A C 1
ATOM 550 O O . GLY A 1 74 ? 36.064 -0.293 -34.023 1.00 84.50 74 GLY A O 1
ATOM 551 N N . GLY A 1 75 ? 36.661 1.170 -35.612 1.00 93.75 75 GLY A N 1
ATOM 552 C CA . GLY A 1 75 ? 37.197 0.102 -36.465 1.00 93.75 75 GLY A CA 1
ATOM 553 C C . GLY A 1 75 ? 37.957 0.494 -37.731 1.00 93.75 75 GLY A C 1
ATOM 554 O O . GLY A 1 75 ? 38.292 1.652 -38.000 1.00 93.75 75 GLY A O 1
ATOM 555 N N . SER A 1 76 ? 38.275 -0.539 -38.508 1.00 96.31 76 SER A N 1
ATOM 556 C CA . SER A 1 76 ? 38.846 -0.405 -39.842 1.00 96.31 76 SER A CA 1
ATOM 557 C C . SER A 1 76 ? 38.450 -1.588 -40.710 1.00 96.31 76 SER A C 1
ATOM 559 O O . SER A 1 76 ? 38.527 -2.724 -40.246 1.00 96.31 76 SER A O 1
ATOM 561 N N . THR A 1 77 ? 38.141 -1.333 -41.977 1.00 97.31 77 THR A N 1
ATOM 562 C CA . THR A 1 77 ? 37.894 -2.373 -42.985 1.00 97.31 77 THR A CA 1
ATOM 563 C C . THR A 1 77 ? 38.872 -2.215 -44.148 1.00 97.31 77 THR A C 1
ATOM 565 O O . THR A 1 77 ? 39.345 -1.108 -44.424 1.00 97.31 77 THR A O 1
ATOM 568 N N . THR A 1 78 ? 39.224 -3.314 -44.814 1.00 97.50 78 THR A N 1
ATOM 569 C CA . THR A 1 78 ? 40.202 -3.319 -45.913 1.00 97.50 78 THR A CA 1
ATOM 570 C C . THR A 1 78 ? 39.684 -4.083 -47.114 1.00 97.50 78 THR A C 1
ATOM 572 O O . THR A 1 78 ? 39.068 -5.134 -46.957 1.00 97.50 78 THR A O 1
ATOM 575 N N . THR A 1 79 ? 40.005 -3.609 -48.314 1.00 97.88 79 THR A N 1
ATOM 576 C CA . THR A 1 79 ? 39.758 -4.365 -49.545 1.00 97.88 79 THR A CA 1
ATOM 577 C C . THR A 1 79 ? 40.794 -5.466 -49.752 1.00 97.88 79 THR A C 1
ATOM 579 O O . THR A 1 79 ? 41.865 -5.464 -49.142 1.00 97.88 79 THR A O 1
ATOM 582 N N . ASP A 1 80 ? 40.518 -6.349 -50.711 1.00 97.38 80 ASP A N 1
ATOM 583 C CA . ASP A 1 80 ? 41.553 -7.171 -51.335 1.00 97.38 80 ASP A CA 1
ATOM 584 C C . ASP A 1 80 ? 42.628 -6.302 -52.022 1.00 97.38 80 ASP A C 1
ATOM 586 O O . ASP A 1 80 ? 42.454 -5.097 -52.244 1.00 97.38 80 ASP A O 1
ATOM 590 N N . ALA A 1 81 ? 43.753 -6.934 -52.358 1.00 97.56 81 ALA A N 1
ATOM 591 C CA . ALA A 1 81 ? 44.837 -6.317 -53.112 1.00 97.56 81 ALA A CA 1
ATOM 592 C C . ALA A 1 81 ? 44.495 -6.187 -54.606 1.00 97.56 81 ALA A C 1
ATOM 594 O O . ALA A 1 81 ? 44.025 -7.136 -55.234 1.00 97.56 81 ALA A O 1
ATOM 595 N N . PHE A 1 82 ? 44.833 -5.036 -55.176 1.00 97.75 82 PHE A N 1
ATOM 596 C CA . PHE A 1 82 ? 44.712 -4.688 -56.587 1.00 97.75 82 PHE A CA 1
ATOM 597 C C . PHE A 1 82 ? 46.100 -4.588 -57.222 1.00 97.75 82 PHE A C 1
ATOM 599 O O . PHE A 1 82 ? 47.064 -4.134 -56.594 1.00 97.75 82 PHE A O 1
ATOM 606 N N . ALA A 1 83 ? 46.214 -4.996 -58.485 1.00 97.88 83 ALA A N 1
ATOM 607 C CA . ALA A 1 83 ? 47.458 -4.875 -59.227 1.00 97.88 83 ALA A CA 1
ATOM 608 C C . ALA A 1 83 ? 47.794 -3.403 -59.536 1.00 97.88 83 ALA A C 1
ATOM 610 O O . ALA A 1 83 ? 46.934 -2.521 -59.564 1.00 97.88 83 ALA A O 1
ATOM 611 N N . ALA A 1 84 ? 49.062 -3.131 -59.845 1.00 96.19 84 ALA A N 1
ATOM 612 C CA . ALA A 1 84 ? 49.497 -1.807 -60.277 1.00 96.19 84 ALA A CA 1
ATOM 613 C C . ALA A 1 84 ? 48.695 -1.295 -61.489 1.00 96.19 84 ALA A C 1
ATOM 615 O O . ALA A 1 84 ? 48.642 -1.947 -62.535 1.00 96.19 84 ALA A O 1
ATOM 616 N N . ASN A 1 85 ? 48.158 -0.078 -61.382 1.00 94.75 85 ASN A N 1
ATOM 617 C CA . ASN A 1 85 ? 47.283 0.592 -62.354 1.00 94.75 85 ASN A CA 1
ATOM 618 C C . ASN A 1 85 ? 45.934 -0.104 -62.599 1.00 94.75 85 ASN A C 1
ATOM 620 O O . ASN A 1 85 ? 45.207 0.279 -63.518 1.00 94.75 85 ASN A O 1
ATOM 624 N N . GLU A 1 86 ? 45.588 -1.120 -61.808 1.00 97.50 86 GLU A N 1
ATOM 625 C CA . GLU A 1 86 ? 44.227 -1.636 -61.771 1.00 97.50 86 GLU A CA 1
ATOM 626 C C . GLU A 1 86 ? 43.311 -0.576 -61.154 1.00 97.50 86 GLU A C 1
ATOM 628 O O . GLU A 1 86 ? 43.720 0.185 -60.270 1.00 97.50 86 GLU A O 1
ATOM 633 N N . VAL A 1 87 ? 42.085 -0.481 -61.658 1.00 96.69 87 VAL A N 1
ATOM 634 C CA . VAL A 1 87 ? 41.085 0.450 -61.140 1.00 96.69 87 VAL A CA 1
ATOM 635 C C . VAL A 1 87 ? 40.043 -0.362 -60.387 1.00 96.69 87 VAL A C 1
ATOM 637 O O . VAL A 1 87 ? 39.420 -1.245 -60.975 1.00 96.69 87 VAL A O 1
ATOM 640 N N . GLY A 1 88 ? 39.870 -0.066 -59.100 1.00 95.56 88 GLY A N 1
ATOM 641 C CA . GLY A 1 88 ? 38.697 -0.492 -58.343 1.00 95.56 88 GLY A CA 1
ATOM 642 C C . GLY A 1 88 ? 37.594 0.545 -58.526 1.00 95.56 88 GLY A C 1
ATOM 643 O O . GLY A 1 88 ? 37.843 1.723 -58.278 1.00 95.56 88 GLY A O 1
ATOM 644 N N . GLU A 1 89 ? 36.412 0.133 -58.976 1.00 96.88 89 GLU A N 1
ATOM 645 C CA . GLU A 1 89 ? 35.252 1.008 -59.209 1.00 96.88 89 GLU A CA 1
ATOM 646 C C . GLU A 1 89 ? 34.027 0.450 -58.482 1.00 96.88 89 GLU A C 1
ATOM 648 O O . GLU A 1 89 ? 33.883 -0.771 -58.386 1.00 96.88 89 GLU A O 1
ATOM 653 N N . ASP A 1 90 ? 33.165 1.347 -57.993 1.00 95.62 90 ASP A N 1
ATOM 654 C CA . ASP A 1 90 ? 31.887 1.036 -57.331 1.00 95.62 90 ASP A CA 1
ATOM 655 C C . ASP A 1 90 ? 32.000 -0.075 -56.266 1.00 95.62 90 ASP A C 1
ATOM 657 O O . ASP A 1 90 ? 31.199 -1.011 -56.213 1.00 95.62 90 ASP A O 1
ATOM 661 N N . LEU A 1 91 ? 33.037 0.008 -55.426 1.00 96.69 91 LEU A N 1
ATOM 662 C CA . LEU A 1 91 ? 33.293 -0.976 -54.376 1.00 96.69 91 LEU A CA 1
ATOM 663 C C . LEU A 1 91 ? 32.458 -0.652 -53.142 1.00 96.69 91 LEU A C 1
ATOM 665 O O . LEU A 1 91 ? 32.634 0.402 -52.537 1.00 96.69 91 LEU A O 1
ATOM 669 N N . GLU A 1 92 ? 31.601 -1.581 -52.743 1.00 97.12 92 GLU A N 1
ATOM 670 C CA . GLU A 1 92 ? 30.890 -1.537 -51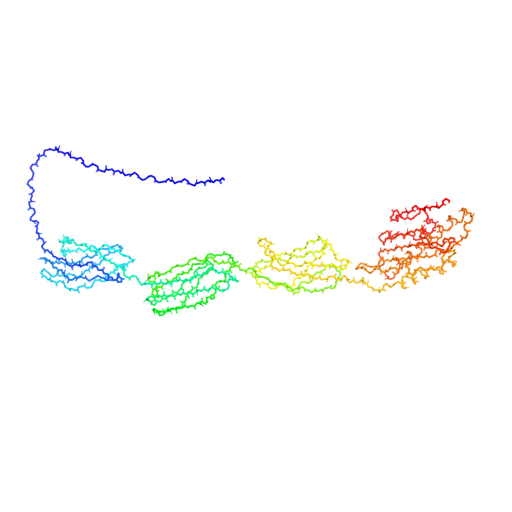.468 1.00 97.12 92 GLU A CA 1
ATOM 671 C C . GLU A 1 92 ? 31.728 -2.266 -50.411 1.00 97.12 92 GLU A C 1
ATOM 673 O O . GLU A 1 92 ? 32.063 -3.441 -50.576 1.00 97.12 92 GLU A O 1
ATOM 678 N N . LEU A 1 93 ? 32.127 -1.554 -49.356 1.00 97.06 93 LEU A N 1
ATOM 679 C CA . LEU A 1 93 ? 32.875 -2.118 -48.236 1.00 97.06 93 LEU A CA 1
ATOM 680 C C . LEU A 1 93 ? 31.971 -2.185 -47.012 1.00 97.06 93 LEU A C 1
ATOM 682 O O . LEU A 1 93 ? 31.522 -1.144 -46.534 1.00 97.06 93 LEU A O 1
ATOM 686 N N . GLU A 1 94 ? 31.767 -3.392 -46.486 1.00 96.94 94 GLU A N 1
ATOM 687 C CA . GLU A 1 94 ? 31.092 -3.603 -45.205 1.00 96.94 94 GLU A CA 1
ATOM 688 C C . GLU A 1 94 ? 31.952 -3.051 -44.055 1.00 96.94 94 GLU A C 1
ATOM 690 O O . GLU A 1 94 ? 33.168 -3.284 -43.980 1.00 96.94 94 GLU A O 1
ATOM 695 N N . LEU A 1 95 ? 31.307 -2.294 -43.170 1.00 95.44 95 LEU A N 1
ATOM 696 C CA . LEU A 1 95 ? 31.881 -1.753 -41.948 1.00 95.44 95 LEU A CA 1
ATOM 697 C C . LEU A 1 95 ? 31.604 -2.723 -40.796 1.00 95.44 95 LEU A C 1
ATOM 699 O O . LEU A 1 95 ? 30.458 -3.081 -40.534 1.00 95.44 95 LEU A O 1
ATOM 703 N N . ASP A 1 96 ? 32.663 -3.136 -40.102 1.00 93.88 96 ASP A N 1
ATOM 704 C CA . ASP A 1 96 ? 32.578 -3.964 -38.896 1.00 93.88 96 ASP A CA 1
ATOM 705 C C . ASP A 1 96 ? 33.486 -3.366 -37.798 1.00 93.88 96 ASP A C 1
ATOM 707 O O . ASP A 1 96 ? 34.715 -3.360 -37.960 1.00 93.88 96 ASP A O 1
ATOM 711 N N . PRO A 1 97 ? 32.930 -2.778 -36.719 1.00 92.00 97 PRO A N 1
ATOM 712 C CA . PRO A 1 97 ? 31.496 -2.631 -36.438 1.00 92.00 97 PRO A CA 1
ATOM 713 C C . PRO A 1 97 ? 30.799 -1.616 -37.375 1.00 92.00 97 PRO A C 1
ATOM 715 O O . PRO A 1 97 ? 31.493 -0.784 -37.974 1.00 92.00 97 PRO A O 1
ATOM 718 N N . PRO A 1 98 ? 29.454 -1.657 -37.494 1.00 91.50 98 PRO A N 1
ATOM 719 C CA . PRO A 1 98 ? 28.689 -0.606 -38.161 1.00 91.50 98 PRO A CA 1
ATOM 720 C C . PRO A 1 98 ? 28.796 0.727 -37.403 1.00 91.50 98 PRO A C 1
ATOM 722 O O . PRO A 1 98 ? 29.129 0.764 -36.217 1.00 91.50 98 PRO A O 1
ATOM 725 N N . LEU A 1 99 ? 28.529 1.832 -38.097 1.00 91.69 99 LEU A N 1
ATOM 726 C CA . LEU A 1 99 ? 28.578 3.178 -37.529 1.00 91.69 99 LEU A CA 1
ATOM 727 C C . LEU A 1 99 ? 27.311 3.481 -36.730 1.00 91.69 99 LEU A C 1
ATOM 729 O O . LEU A 1 99 ? 26.208 3.403 -37.258 1.00 91.69 99 LEU A O 1
ATOM 733 N N . GLU A 1 100 ? 27.488 3.905 -35.480 1.00 88.56 100 GLU A N 1
ATOM 734 C CA . GLU A 1 100 ? 26.387 4.268 -34.572 1.00 88.56 100 GLU A CA 1
ATOM 735 C C . GLU A 1 100 ? 26.032 5.768 -34.623 1.00 88.56 100 GLU A C 1
ATOM 737 O O . GLU A 1 100 ? 25.075 6.217 -34.000 1.00 88.56 100 GLU A O 1
ATOM 742 N N . SER A 1 101 ? 26.835 6.582 -35.313 1.00 90.69 101 SER A N 1
ATOM 743 C CA . SER A 1 101 ? 26.616 8.027 -35.448 1.00 90.69 101 SER A CA 1
ATOM 744 C C . SER A 1 101 ? 27.430 8.611 -36.599 1.00 90.69 101 SER A C 1
ATOM 746 O O . SER A 1 101 ? 28.378 7.983 -37.083 1.00 90.69 101 SER A O 1
ATOM 748 N N . ASP A 1 102 ? 27.074 9.831 -37.001 1.00 95.12 102 ASP A N 1
ATOM 749 C CA . ASP A 1 102 ? 27.805 10.598 -38.006 1.00 95.12 102 ASP A CA 1
ATOM 750 C C . ASP A 1 102 ? 29.296 10.669 -37.670 1.00 95.12 102 ASP A C 1
ATOM 752 O O . ASP A 1 102 ? 29.696 11.032 -36.556 1.00 95.12 102 ASP A O 1
ATOM 756 N N . THR A 1 103 ? 30.143 10.340 -38.641 1.00 96.19 103 THR A N 1
ATOM 757 C CA . THR A 1 103 ? 31.586 10.310 -38.416 1.00 96.19 103 THR A CA 1
ATOM 758 C C . THR A 1 103 ? 32.377 10.631 -39.671 1.00 96.19 103 THR A C 1
ATOM 760 O O . THR A 1 103 ? 31.943 10.400 -40.800 1.00 96.19 103 THR A O 1
ATOM 763 N N . ALA A 1 104 ? 33.598 11.116 -39.463 1.00 97.12 104 ALA A N 1
ATOM 764 C CA . ALA A 1 104 ? 34.536 11.344 -40.544 1.00 97.12 104 ALA A CA 1
ATOM 765 C C . ALA A 1 104 ? 35.387 10.088 -40.770 1.00 97.12 104 ALA A C 1
ATOM 767 O O . ALA A 1 104 ? 36.182 9.688 -39.913 1.00 97.12 104 ALA A O 1
ATOM 768 N N . ILE A 1 105 ? 35.282 9.497 -41.957 1.00 97.81 105 ILE A N 1
ATOM 769 C CA . ILE A 1 105 ? 36.024 8.294 -42.334 1.00 97.81 105 ILE A CA 1
ATOM 770 C C . ILE A 1 105 ? 37.303 8.703 -43.063 1.00 97.81 105 ILE A C 1
ATOM 772 O O . ILE A 1 105 ? 37.309 9.553 -43.956 1.00 97.81 105 ILE A O 1
ATOM 776 N N . THR A 1 106 ? 38.424 8.087 -42.690 1.00 98.12 106 THR A N 1
ATOM 777 C CA . THR A 1 106 ? 39.696 8.243 -43.400 1.00 98.12 106 THR A CA 1
ATOM 778 C C . THR A 1 106 ? 39.927 7.054 -44.327 1.00 98.12 106 THR A C 1
ATOM 780 O O . THR A 1 106 ? 40.214 5.952 -43.867 1.00 98.12 106 THR A O 1
ATOM 783 N N . ALA A 1 107 ? 39.888 7.300 -45.633 1.00 97.50 107 ALA A N 1
ATOM 784 C CA . ALA A 1 107 ? 40.329 6.377 -46.667 1.00 97.50 107 ALA A CA 1
ATOM 785 C C . ALA A 1 107 ? 41.853 6.473 -46.855 1.00 97.50 107 ALA A C 1
ATOM 787 O O . ALA A 1 107 ? 42.395 7.529 -47.197 1.00 97.50 107 ALA A O 1
ATOM 788 N N . LEU A 1 108 ? 42.553 5.365 -46.625 1.00 97.81 108 LEU A N 1
ATOM 789 C CA . LEU A 1 108 ? 43.994 5.223 -46.805 1.00 97.81 108 LEU A CA 1
ATOM 790 C C . LEU A 1 108 ? 44.263 4.258 -47.957 1.00 97.81 108 LEU A C 1
ATOM 792 O O . LEU A 1 108 ? 44.000 3.065 -47.845 1.00 97.81 108 LEU A O 1
ATOM 796 N N . LEU A 1 109 ? 44.823 4.768 -49.049 1.00 97.31 109 LEU A N 1
ATOM 797 C CA . LEU A 1 109 ? 45.336 3.933 -50.130 1.00 97.31 109 LEU A CA 1
ATOM 798 C C . LEU A 1 109 ? 46.756 3.505 -49.758 1.00 97.31 109 LEU A C 1
ATOM 800 O O . LEU A 1 109 ? 47.604 4.376 -49.540 1.00 97.31 109 LEU A O 1
ATOM 804 N N . ARG A 1 110 ? 47.013 2.201 -49.638 1.00 97.06 110 ARG A N 1
ATOM 805 C CA . ARG A 1 110 ? 48.281 1.675 -49.107 1.00 97.06 110 ARG A CA 1
ATOM 806 C C . ARG A 1 110 ? 48.905 0.650 -50.046 1.00 97.06 110 ARG A C 1
ATOM 808 O O . ARG A 1 110 ? 48.193 -0.047 -50.765 1.00 97.06 110 ARG A O 1
ATOM 815 N N . THR A 1 111 ? 50.230 0.584 -50.067 1.00 96.56 111 THR A N 1
ATOM 816 C CA . THR A 1 111 ? 50.991 -0.387 -50.864 1.00 96.56 111 THR A CA 1
ATOM 817 C C . THR A 1 111 ? 50.948 -1.775 -50.220 1.00 96.56 111 THR A C 1
ATOM 819 O O . THR A 1 111 ? 50.990 -1.906 -49.001 1.00 96.56 111 THR A O 1
ATOM 822 N N . THR A 1 112 ? 50.893 -2.843 -51.019 1.00 94.56 112 THR A N 1
ATOM 823 C CA . THR A 1 112 ? 50.827 -4.225 -50.489 1.00 94.56 112 THR A CA 1
ATOM 824 C C . THR A 1 112 ? 52.168 -4.765 -49.983 1.00 94.56 112 THR A C 1
ATOM 826 O O . THR A 1 112 ? 52.200 -5.764 -49.264 1.00 94.56 112 THR A O 1
ATOM 829 N N . GLY A 1 113 ? 53.287 -4.158 -50.392 1.00 92.06 113 GLY A N 1
ATOM 830 C CA . GLY A 1 113 ? 54.633 -4.635 -50.060 1.00 92.06 113 GLY A CA 1
ATOM 831 C C . GLY A 1 113 ? 55.139 -4.170 -48.694 1.00 92.06 113 GLY A C 1
ATOM 832 O O . GLY A 1 113 ? 55.796 -4.935 -47.988 1.00 92.06 113 GLY A O 1
ATOM 833 N N . ASP A 1 114 ? 54.856 -2.919 -48.344 1.00 92.19 114 ASP A N 1
ATOM 834 C CA . ASP A 1 114 ? 55.429 -2.216 -47.194 1.00 92.19 114 ASP A CA 1
ATOM 835 C C . ASP A 1 114 ? 54.409 -1.392 -46.386 1.00 92.19 114 ASP A C 1
ATOM 837 O O . ASP A 1 114 ? 54.801 -0.695 -45.447 1.00 92.19 114 ASP A O 1
ATOM 841 N N . ASP A 1 115 ? 53.111 -1.505 -46.697 1.00 94.62 115 ASP A N 1
ATOM 842 C CA . ASP A 1 115 ? 52.003 -0.784 -46.050 1.00 94.62 115 ASP A CA 1
ATOM 843 C C . ASP A 1 115 ? 52.195 0.748 -46.036 1.00 94.62 115 ASP A C 1
ATOM 845 O O . ASP A 1 115 ? 51.687 1.461 -45.154 1.00 94.62 115 ASP A O 1
ATOM 849 N N . GLU A 1 116 ? 52.940 1.288 -47.003 1.00 94.19 116 GLU A N 1
ATOM 850 C CA . GLU A 1 116 ? 53.156 2.722 -47.146 1.00 94.19 116 GLU A CA 1
ATOM 851 C C . GLU A 1 116 ? 51.852 3.388 -47.598 1.00 94.19 116 GLU A C 1
ATOM 853 O O . GLU A 1 116 ? 51.178 2.932 -48.521 1.00 94.19 116 GLU A O 1
ATOM 858 N N . THR A 1 117 ? 51.470 4.486 -46.943 1.00 95.44 117 THR A N 1
ATOM 859 C CA . THR A 1 117 ? 50.305 5.270 -47.360 1.00 95.44 117 THR A CA 1
ATOM 860 C C . THR A 1 117 ? 50.642 6.078 -48.611 1.00 95.44 117 THR A C 1
ATOM 862 O O . THR A 1 117 ? 51.341 7.084 -48.528 1.00 95.44 117 THR A O 1
ATOM 865 N N . VAL A 1 118 ? 50.069 5.680 -49.746 1.00 93.88 118 VAL A N 1
ATOM 866 C CA . VAL A 1 118 ? 50.148 6.391 -51.030 1.00 93.88 118 VAL A CA 1
ATOM 867 C C . VAL A 1 118 ? 49.309 7.665 -50.987 1.00 93.88 118 VAL A C 1
ATOM 869 O O . VAL A 1 118 ? 49.754 8.742 -51.375 1.00 93.88 118 VAL A O 1
ATOM 872 N N . LEU A 1 119 ? 48.073 7.547 -50.499 1.00 95.81 119 LEU A N 1
ATOM 873 C CA . LEU A 1 119 ? 47.122 8.648 -50.454 1.00 95.81 119 LEU A CA 1
ATOM 874 C C . LEU A 1 119 ? 46.254 8.555 -49.207 1.00 95.81 119 LEU A C 1
ATOM 876 O O . LEU A 1 119 ? 45.870 7.473 -48.765 1.00 95.81 119 LEU A O 1
ATOM 880 N N . ARG A 1 120 ? 45.913 9.723 -48.667 1.00 96.44 120 ARG A N 1
ATOM 881 C CA . ARG A 1 120 ? 44.936 9.879 -47.598 1.00 96.44 120 ARG A CA 1
ATOM 882 C C . ARG A 1 120 ? 43.815 10.785 -48.079 1.00 96.44 120 ARG A C 1
ATOM 884 O O . ARG A 1 120 ? 44.077 11.917 -48.479 1.00 96.44 120 ARG A O 1
ATOM 891 N N . HIS A 1 121 ? 42.589 10.302 -47.970 1.00 97.00 121 HIS A N 1
ATOM 892 C CA . HIS A 1 121 ? 41.372 11.060 -48.230 1.00 97.00 121 HIS A CA 1
ATOM 893 C C . HIS A 1 121 ? 40.453 10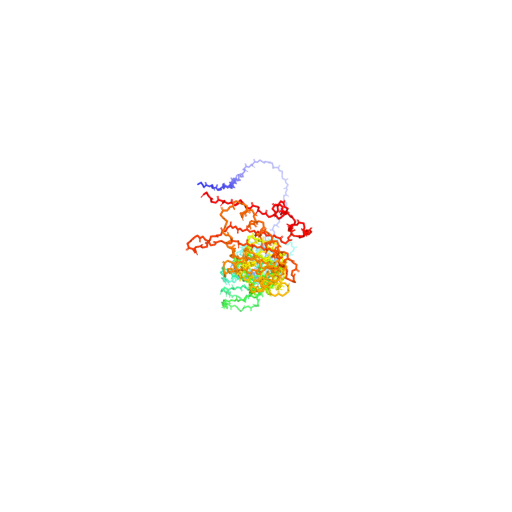.962 -47.016 1.00 97.00 121 HIS A C 1
ATOM 895 O O . HIS A 1 121 ? 40.412 9.930 -46.353 1.00 97.00 121 HIS A O 1
ATOM 901 N N . GLN A 1 122 ? 39.759 12.044 -46.692 1.00 97.69 122 GLN A N 1
ATOM 902 C CA . GLN A 1 122 ? 38.801 12.089 -45.592 1.00 97.69 122 GLN A CA 1
ATOM 903 C C . GLN A 1 122 ? 37.469 12.575 -46.151 1.00 97.69 122 GLN A C 1
ATOM 905 O O . GLN A 1 122 ? 37.461 13.510 -46.954 1.00 97.69 122 GLN A O 1
ATOM 910 N N . PHE A 1 123 ? 36.385 11.930 -45.742 1.00 97.81 123 PHE A N 1
ATOM 911 C CA . PHE A 1 123 ? 35.017 12.262 -46.129 1.00 97.81 123 PHE A CA 1
ATOM 912 C C . PHE A 1 123 ? 34.089 12.072 -44.927 1.00 97.81 123 PHE A C 1
ATOM 914 O O . PHE A 1 123 ? 34.436 11.357 -43.982 1.00 97.81 123 PHE A O 1
ATOM 921 N N . GLU A 1 124 ? 32.941 12.734 -44.954 1.00 97.69 124 GLU A N 1
ATOM 922 C CA . GLU A 1 124 ? 31.917 12.620 -43.915 1.00 97.69 124 GLU A CA 1
ATOM 923 C C . GLU A 1 124 ? 30.917 11.511 -44.274 1.00 97.69 124 GLU A C 1
ATOM 925 O O . GLU A 1 124 ? 30.561 11.330 -45.444 1.00 97.69 124 GLU A O 1
ATOM 930 N N . TYR A 1 125 ? 30.469 10.770 -43.263 1.00 97.44 125 TYR A N 1
ATOM 931 C CA . TYR A 1 125 ? 29.392 9.794 -43.370 1.00 97.44 125 TYR A CA 1
ATOM 932 C C . TYR A 1 125 ? 28.276 10.171 -42.390 1.00 97.44 125 TYR A C 1
ATOM 934 O O . TYR A 1 125 ? 28.523 10.236 -41.187 1.00 97.44 125 TYR A O 1
ATOM 942 N N . GLU A 1 126 ? 27.075 10.417 -42.908 1.00 96.75 126 GLU A N 1
ATOM 943 C CA . GLU A 1 126 ? 25.857 10.718 -42.147 1.00 96.75 126 GLU A CA 1
ATOM 944 C C . GLU A 1 126 ? 25.029 9.435 -41.987 1.00 96.75 126 GLU A C 1
ATOM 946 O O . GLU A 1 126 ? 24.671 8.794 -42.980 1.00 96.75 126 GLU A O 1
ATOM 951 N N . VAL A 1 127 ? 24.758 9.025 -40.749 1.00 94.50 127 VAL A N 1
ATOM 952 C CA . VAL A 1 127 ? 24.009 7.794 -40.473 1.00 94.50 127 VAL A CA 1
ATOM 953 C C . VAL A 1 127 ? 22.509 8.096 -40.446 1.00 94.50 127 VAL A C 1
ATOM 955 O O . VAL A 1 127 ? 22.028 8.867 -39.617 1.00 94.50 127 VAL A O 1
ATOM 958 N N . GLU A 1 128 ? 21.745 7.467 -41.341 1.00 92.38 128 GLU A N 1
ATOM 959 C CA . GLU A 1 128 ? 20.281 7.529 -41.356 1.00 92.38 128 GLU A CA 1
ATOM 960 C C . GLU A 1 128 ? 19.698 6.576 -40.311 1.00 92.38 128 GLU A C 1
ATOM 962 O O . GLU A 1 128 ? 19.496 5.387 -40.562 1.00 92.38 128 GLU A O 1
ATOM 967 N N . VAL A 1 129 ? 19.397 7.119 -39.132 1.00 89.06 129 VAL A N 1
ATOM 968 C CA . VAL A 1 129 ? 18.673 6.399 -38.079 1.00 89.06 129 VAL A CA 1
ATOM 969 C C . VAL A 1 129 ? 17.166 6.456 -38.369 1.00 89.06 129 VAL A C 1
ATOM 971 O O . VAL A 1 129 ? 16.653 7.546 -38.649 1.00 89.06 129 VAL A O 1
ATOM 974 N N . PRO A 1 130 ? 16.428 5.329 -38.303 1.00 92.62 130 PRO A N 1
ATOM 975 C CA . PRO A 1 130 ? 14.974 5.347 -38.429 1.00 92.62 130 PRO A CA 1
ATOM 976 C C . PRO A 1 130 ? 14.334 6.284 -37.396 1.00 92.62 130 PRO A C 1
ATOM 978 O O . PRO A 1 130 ? 14.771 6.345 -36.247 1.00 92.62 130 PRO A O 1
ATOM 981 N N . GLY A 1 131 ? 13.280 7.003 -37.777 1.00 94.56 131 GLY A N 1
ATOM 982 C CA . GLY A 1 131 ? 12.511 7.805 -36.835 1.00 94.56 131 GLY A CA 1
ATOM 983 C C . GLY A 1 131 ? 11.603 6.941 -35.962 1.00 94.56 131 GLY A C 1
ATOM 984 O O . GLY A 1 131 ? 11.070 5.918 -36.400 1.00 94.56 131 GLY A O 1
ATOM 985 N N . GLY A 1 132 ? 11.385 7.384 -34.724 1.00 97.25 132 GLY A N 1
ATOM 986 C CA . GLY A 1 132 ? 10.379 6.835 -33.822 1.00 97.25 132 GLY A CA 1
ATOM 987 C C . GLY A 1 132 ? 9.687 7.920 -33.011 1.00 97.25 132 GLY A C 1
ATOM 988 O O . GLY A 1 132 ? 10.213 9.013 -32.803 1.00 97.25 132 GLY A O 1
ATOM 989 N N . ALA A 1 133 ? 8.478 7.613 -32.560 1.00 98.19 133 ALA A N 1
ATOM 990 C CA . ALA A 1 133 ? 7.722 8.426 -31.628 1.00 98.19 133 ALA A CA 1
ATOM 991 C C . ALA A 1 133 ? 7.111 7.518 -30.563 1.00 98.19 133 ALA A C 1
ATOM 993 O O . ALA A 1 133 ? 6.488 6.504 -30.885 1.00 98.19 133 ALA A O 1
ATOM 994 N N . LEU A 1 134 ? 7.272 7.911 -29.305 1.00 98.50 134 LEU A N 1
ATOM 995 C CA . LEU A 1 134 ? 6.680 7.279 -28.136 1.00 98.50 134 LEU A CA 1
ATOM 996 C C . LEU A 1 134 ? 5.989 8.372 -27.323 1.00 98.50 134 LEU A C 1
ATOM 998 O O . LEU A 1 134 ? 6.486 9.488 -27.212 1.00 98.50 134 LEU A O 1
ATOM 1002 N N . THR A 1 135 ? 4.802 8.095 -26.803 1.00 98.31 135 THR A N 1
ATOM 1003 C CA . THR A 1 135 ? 4.119 8.993 -25.876 1.00 98.31 135 THR A CA 1
ATOM 1004 C C . THR A 1 135 ? 3.537 8.178 -24.743 1.00 98.31 135 THR A C 1
ATOM 1006 O O . THR A 1 135 ? 2.752 7.249 -24.951 1.00 98.31 135 THR A O 1
ATOM 1009 N N . VAL A 1 136 ? 3.910 8.569 -23.530 1.00 97.88 136 VAL A N 1
ATOM 1010 C CA . VAL A 1 136 ? 3.399 7.991 -22.296 1.00 97.88 136 VAL A CA 1
ATOM 1011 C C . VAL A 1 136 ? 3.076 9.130 -21.337 1.00 97.88 136 VAL A C 1
ATOM 1013 O O . VAL A 1 136 ? 3.879 10.036 -21.125 1.00 97.88 136 VAL A O 1
ATOM 1016 N N . ARG A 1 137 ? 1.874 9.127 -20.768 1.00 96.56 137 ARG A N 1
ATOM 1017 C CA . ARG A 1 137 ? 1.475 10.063 -19.710 1.00 96.56 137 ARG A CA 1
ATOM 1018 C C . ARG A 1 137 ? 1.801 9.507 -18.330 1.00 96.56 137 ARG A C 1
ATOM 1020 O O . ARG A 1 137 ? 1.958 8.305 -18.155 1.00 96.56 137 ARG A O 1
ATOM 1027 N N . GLU A 1 138 ? 1.837 10.394 -17.337 1.00 95.88 138 GLU A N 1
ATOM 1028 C CA . GLU A 1 138 ? 1.857 10.006 -15.922 1.00 95.88 138 GLU A CA 1
ATOM 1029 C C . GLU A 1 138 ? 0.688 9.065 -15.608 1.00 95.88 138 GLU A C 1
ATOM 1031 O O . GLU A 1 138 ? -0.452 9.316 -16.021 1.00 95.88 138 GLU A O 1
ATOM 1036 N N . GLN A 1 139 ? 0.963 8.006 -14.847 1.00 97.56 139 GLN A N 1
ATOM 1037 C CA . GLN A 1 139 ? -0.024 6.969 -14.552 1.00 97.56 139 GLN A CA 1
ATOM 1038 C C . GLN A 1 139 ? -0.287 6.844 -13.061 1.00 97.56 139 GLN A C 1
ATOM 1040 O O . GLN A 1 139 ? 0.573 7.107 -12.221 1.00 97.56 139 GLN A O 1
ATOM 1045 N N . ARG A 1 140 ? -1.516 6.436 -12.747 1.00 97.31 140 ARG A N 1
ATOM 1046 C CA . ARG A 1 140 ? -1.925 6.010 -11.412 1.00 97.31 140 ARG A CA 1
ATOM 1047 C C . ARG A 1 140 ? -2.628 4.671 -11.523 1.00 97.31 140 ARG A C 1
ATOM 1049 O O . ARG A 1 140 ? -3.447 4.505 -12.428 1.00 97.31 140 ARG A O 1
ATOM 1056 N N . GLY A 1 141 ? -2.321 3.744 -10.627 1.00 97.06 141 GLY A N 1
ATOM 1057 C CA . GLY A 1 141 ? -2.997 2.454 -10.608 1.00 97.06 141 GLY A CA 1
ATOM 1058 C C . GLY A 1 141 ? -2.477 1.502 -9.543 1.00 97.06 141 GLY A C 1
ATOM 1059 O O . GLY A 1 141 ? -1.577 1.825 -8.772 1.00 97.06 141 GLY A O 1
ATOM 1060 N N . THR A 1 142 ? -3.045 0.299 -9.517 1.00 95.94 142 THR A N 1
ATOM 1061 C CA . THR A 1 142 ? -2.731 -0.763 -8.546 1.00 95.94 142 THR A CA 1
ATOM 1062 C C . THR A 1 142 ? -1.396 -1.463 -8.802 1.00 95.94 142 THR A C 1
ATOM 1064 O O . THR A 1 142 ? -1.084 -2.430 -8.112 1.00 95.94 142 THR A O 1
ATOM 1067 N N . GLY A 1 143 ? -0.629 -1.018 -9.802 1.00 96.69 143 GLY A N 1
ATOM 1068 C CA . GLY A 1 143 ? 0.667 -1.582 -10.169 1.00 96.69 143 GLY A CA 1
ATOM 1069 C C . GLY A 1 143 ? 0.621 -2.839 -11.037 1.00 96.69 143 GLY A C 1
ATOM 1070 O O . GLY A 1 143 ? 1.677 -3.345 -11.397 1.00 96.69 143 GLY A O 1
ATOM 1071 N N . GLU A 1 144 ? -0.561 -3.348 -11.394 1.00 96.81 144 GLU A N 1
ATOM 1072 C CA . GLU A 1 144 ? -0.695 -4.560 -12.223 1.00 96.81 144 GLU A CA 1
ATOM 1073 C C . GLU A 1 144 ? -0.542 -4.293 -13.726 1.00 96.81 144 GLU A C 1
ATOM 1075 O O . GLU A 1 144 ? -0.250 -5.210 -14.491 1.00 96.81 144 GLU A O 1
ATOM 1080 N N . GLN A 1 145 ? -0.760 -3.051 -14.164 1.00 97.56 145 GLN A N 1
ATOM 1081 C CA . GLN A 1 145 ? -0.776 -2.689 -15.579 1.00 97.56 145 GLN A CA 1
ATOM 1082 C C . GLN A 1 145 ? -0.083 -1.352 -15.841 1.00 97.56 145 GLN A C 1
ATOM 1084 O O . GLN A 1 145 ? -0.108 -0.447 -15.000 1.00 97.56 145 GLN A O 1
ATOM 1089 N N . PHE A 1 146 ? 0.470 -1.231 -17.047 1.00 98.06 146 PHE A N 1
ATOM 1090 C CA . PHE A 1 146 ? 1.042 -0.007 -17.604 1.00 98.06 146 PHE A CA 1
ATOM 1091 C C . PHE A 1 146 ? 0.460 0.264 -18.991 1.00 98.06 146 PHE A C 1
ATOM 1093 O O . PHE A 1 146 ? 0.368 -0.645 -19.815 1.00 98.06 146 PHE A O 1
ATOM 1100 N N . VAL A 1 147 ? 0.058 1.505 -19.260 1.00 98.25 147 VAL A N 1
ATOM 1101 C CA . VAL A 1 147 ? -0.573 1.897 -20.526 1.00 98.25 147 VAL A CA 1
ATOM 1102 C C . VAL A 1 147 ? 0.340 2.818 -21.327 1.00 98.25 147 VAL A C 1
ATOM 1104 O O . VAL A 1 147 ? 0.726 3.877 -20.851 1.00 98.25 147 VAL A O 1
ATOM 1107 N N . VAL A 1 148 ? 0.651 2.452 -22.566 1.00 98.38 148 VAL A N 1
ATOM 1108 C CA . VAL A 1 148 ? 1.315 3.342 -23.527 1.00 98.38 148 VAL A CA 1
ATOM 1109 C C . VAL A 1 148 ? 0.258 4.022 -24.383 1.00 98.38 148 VAL A C 1
ATOM 1111 O O . VAL A 1 148 ? -0.588 3.348 -24.974 1.00 98.38 148 VAL A O 1
ATOM 1114 N N . ASP A 1 149 ? 0.287 5.355 -24.431 1.00 98.38 149 ASP A N 1
ATOM 1115 C CA . ASP A 1 149 ? -0.743 6.133 -25.118 1.00 98.38 149 ASP A CA 1
ATOM 1116 C C . ASP A 1 149 ? -0.658 5.949 -26.632 1.00 98.38 149 ASP A C 1
ATOM 1118 O O . ASP A 1 149 ? -1.671 5.649 -27.262 1.00 98.38 149 ASP A O 1
ATOM 1122 N N . GLU A 1 150 ? 0.536 6.131 -27.194 1.00 98.38 150 GLU A N 1
ATOM 1123 C CA . GLU A 1 150 ? 0.796 6.057 -28.631 1.00 98.38 150 GLU A CA 1
ATOM 1124 C C . GLU A 1 150 ? 2.270 5.705 -28.882 1.00 98.38 150 GLU A C 1
ATOM 1126 O O . GLU A 1 150 ? 3.162 6.205 -28.192 1.00 98.38 150 GLU A O 1
ATOM 1131 N N . MET A 1 151 ? 2.530 4.862 -29.883 1.00 98.38 151 MET A N 1
ATOM 1132 C CA . MET A 1 151 ? 3.875 4.633 -30.418 1.00 98.38 151 MET A CA 1
ATOM 1133 C C . MET A 1 151 ? 3.859 4.345 -31.925 1.00 98.38 151 MET A C 1
ATOM 1135 O O . MET A 1 151 ? 2.895 3.773 -32.445 1.00 98.38 151 MET A O 1
ATOM 1139 N N . SER A 1 152 ? 4.926 4.737 -32.627 1.00 98.31 152 SER A N 1
ATOM 1140 C CA . SER A 1 152 ? 5.142 4.468 -34.059 1.00 98.31 152 SER A CA 1
ATOM 1141 C C . SER A 1 152 ? 6.620 4.598 -34.444 1.00 98.31 152 SER A C 1
ATOM 1143 O O . SER A 1 152 ? 7.357 5.318 -33.773 1.00 98.31 152 SER A O 1
ATOM 1145 N N . ALA A 1 153 ? 7.044 3.935 -35.522 1.00 98.06 153 ALA A N 1
ATOM 1146 C CA . ALA A 1 153 ? 8.398 4.048 -36.067 1.00 98.06 153 ALA A CA 1
ATOM 1147 C C . ALA A 1 153 ? 8.453 3.769 -37.578 1.00 98.06 153 ALA A C 1
ATOM 1149 O O . ALA A 1 153 ? 7.607 3.040 -38.100 1.00 98.06 153 ALA A O 1
ATOM 1150 N N . ASP A 1 154 ? 9.484 4.291 -38.249 1.00 97.19 154 ASP A N 1
ATOM 1151 C CA . ASP A 1 154 ? 9.728 4.129 -39.696 1.00 97.19 154 ASP A CA 1
ATOM 1152 C C . ASP A 1 154 ? 10.279 2.730 -40.068 1.00 97.19 154 ASP A C 1
ATOM 1154 O O . ASP A 1 154 ? 10.370 2.364 -41.241 1.00 97.19 154 ASP A O 1
ATOM 1158 N N . ALA A 1 155 ? 10.654 1.924 -39.070 1.00 96.50 155 ALA A N 1
ATOM 1159 C CA . ALA A 1 155 ? 11.162 0.557 -39.202 1.00 96.50 155 ALA A CA 1
ATOM 1160 C C . ALA A 1 155 ? 10.381 -0.400 -38.280 1.00 96.50 155 ALA A C 1
ATOM 1162 O O . ALA A 1 155 ? 9.712 0.073 -37.359 1.00 96.50 155 ALA A O 1
ATOM 1163 N N . PRO A 1 156 ? 10.433 -1.735 -38.485 1.00 98.19 156 PRO A N 1
ATOM 1164 C CA . PRO A 1 156 ? 9.853 -2.681 -37.535 1.00 98.19 156 PRO A CA 1
ATOM 1165 C C . PRO A 1 156 ? 10.442 -2.472 -36.141 1.00 98.19 156 PRO A C 1
ATOM 1167 O O . PRO A 1 156 ? 11.651 -2.269 -36.008 1.00 98.19 156 PRO A O 1
ATOM 1170 N N . TYR A 1 157 ? 9.600 -2.512 -35.113 1.00 98.44 157 TYR A N 1
ATOM 1171 C CA . TYR A 1 157 ? 9.970 -2.029 -33.786 1.00 98.44 157 TYR A CA 1
ATOM 1172 C C . TYR A 1 157 ? 9.411 -2.888 -32.650 1.00 98.44 157 TYR A C 1
ATOM 1174 O O . TYR A 1 157 ? 8.413 -3.593 -32.806 1.00 98.44 157 TYR A O 1
ATOM 1182 N N . THR A 1 158 ? 10.047 -2.800 -31.485 1.00 98.56 158 THR A N 1
ATOM 1183 C CA . THR A 1 158 ? 9.567 -3.343 -30.211 1.00 98.56 158 THR A CA 1
ATOM 1184 C C . THR A 1 158 ? 9.588 -2.250 -29.147 1.00 98.56 158 THR A C 1
ATOM 1186 O O . THR A 1 158 ? 10.346 -1.284 -29.213 1.00 98.56 158 THR A O 1
ATOM 1189 N N . LEU A 1 159 ? 8.722 -2.398 -28.154 1.00 98.56 159 LEU A N 1
ATOM 1190 C CA . LEU A 1 159 ? 8.717 -1.602 -26.932 1.00 98.56 159 LEU A CA 1
ATOM 1191 C C . LEU A 1 159 ? 9.253 -2.443 -25.773 1.00 98.56 159 LEU A C 1
ATOM 1193 O O . LEU A 1 159 ? 8.757 -3.552 -25.537 1.00 98.56 159 LEU A O 1
ATOM 1197 N N . VAL A 1 160 ? 10.197 -1.869 -25.035 1.00 98.50 160 VAL A N 1
ATOM 1198 C CA . VAL A 1 160 ? 10.716 -2.364 -23.760 1.00 98.50 160 VAL A CA 1
ATOM 1199 C C . VAL A 1 160 ? 10.278 -1.409 -22.655 1.00 98.50 160 VAL A C 1
ATOM 1201 O O . VAL A 1 160 ? 10.492 -0.210 -22.769 1.00 98.50 160 VAL A O 1
ATOM 1204 N N . VAL A 1 161 ? 9.694 -1.929 -21.578 1.00 98.38 161 VAL A N 1
ATOM 1205 C CA . VAL A 1 161 ? 9.334 -1.153 -20.385 1.00 98.38 161 VAL A CA 1
ATOM 1206 C C . VAL A 1 161 ? 10.055 -1.733 -19.177 1.00 98.38 161 VAL A C 1
ATOM 1208 O O . VAL A 1 161 ? 9.838 -2.896 -18.832 1.00 98.38 161 VAL A O 1
ATOM 1211 N N . ASP A 1 162 ? 10.908 -0.933 -18.545 1.00 98.25 162 ASP A N 1
ATOM 1212 C CA . ASP A 1 162 ? 11.606 -1.244 -17.298 1.00 98.25 162 ASP A CA 1
ATOM 1213 C C . ASP A 1 162 ? 11.010 -0.409 -16.160 1.00 98.25 162 ASP A C 1
ATOM 1215 O O . ASP A 1 162 ? 10.821 0.801 -16.269 1.00 98.25 162 ASP A O 1
ATOM 1219 N N . TYR A 1 163 ? 10.668 -1.072 -15.062 1.00 97.25 163 TYR A N 1
ATOM 1220 C CA . TYR A 1 163 ? 10.042 -0.449 -13.899 1.00 97.25 163 TYR A CA 1
ATOM 1221 C C . TYR A 1 163 ? 10.718 -0.904 -12.602 1.00 97.25 163 TYR A C 1
ATOM 1223 O O . TYR A 1 163 ? 10.082 -1.011 -11.555 1.00 97.25 163 TYR A O 1
ATOM 1231 N N . GLY A 1 164 ? 12.026 -1.182 -12.658 1.00 95.69 164 GLY A N 1
ATOM 1232 C CA . GLY A 1 164 ? 12.889 -1.455 -11.507 1.00 95.69 164 GLY A CA 1
ATOM 1233 C C . GLY A 1 164 ? 12.694 -2.834 -10.872 1.00 95.69 164 GLY A C 1
ATOM 1234 O O . GLY A 1 164 ? 13.663 -3.573 -10.696 1.00 95.69 164 GLY A O 1
ATOM 1235 N N . SER A 1 165 ? 11.456 -3.207 -10.533 1.00 94.38 165 SER A N 1
ATOM 1236 C CA . SER A 1 165 ? 11.118 -4.537 -10.009 1.00 94.38 165 SER A CA 1
ATOM 1237 C C . SER A 1 165 ? 10.972 -5.594 -11.109 1.00 94.38 165 SER A C 1
ATOM 1239 O O . SER A 1 165 ? 11.065 -6.789 -10.819 1.00 94.38 165 SER A O 1
ATOM 1241 N N . GLY A 1 166 ? 10.786 -5.174 -12.363 1.00 97.00 166 GLY A N 1
ATOM 1242 C CA . GLY A 1 166 ? 10.621 -6.048 -13.517 1.00 97.00 166 GLY A CA 1
ATOM 1243 C C . GLY A 1 166 ? 10.809 -5.327 -14.850 1.00 97.00 166 GLY A C 1
ATOM 1244 O O . GLY A 1 166 ? 11.071 -4.126 -14.902 1.00 97.00 166 GLY A O 1
ATOM 1245 N N . ARG A 1 167 ? 10.683 -6.100 -15.933 1.00 97.44 167 ARG A N 1
ATOM 1246 C CA . ARG A 1 167 ? 10.802 -5.631 -17.315 1.00 97.44 167 ARG A CA 1
ATOM 1247 C C . ARG A 1 167 ? 9.822 -6.385 -18.207 1.00 97.44 167 ARG A C 1
ATOM 1249 O O . ARG A 1 167 ? 9.780 -7.614 -18.168 1.00 97.44 167 ARG A O 1
ATOM 1256 N N . VAL A 1 168 ? 9.091 -5.656 -19.044 1.00 98.19 168 VAL A N 1
ATOM 1257 C CA . VAL A 1 168 ? 8.178 -6.203 -20.056 1.00 98.19 168 VAL A CA 1
ATOM 1258 C C . VAL A 1 168 ? 8.673 -5.808 -21.440 1.00 98.19 168 VAL A C 1
ATOM 1260 O O . VAL A 1 168 ? 9.067 -4.670 -21.671 1.00 98.19 168 VAL A O 1
ATOM 1263 N N . GLU A 1 169 ? 8.652 -6.753 -22.373 1.00 98.06 169 GLU A N 1
ATOM 1264 C CA . GLU A 1 169 ? 8.989 -6.515 -23.774 1.00 98.06 169 GLU A CA 1
ATOM 1265 C C . GLU A 1 169 ? 7.845 -7.005 -24.656 1.00 98.06 169 GLU A C 1
ATOM 1267 O O . GLU A 1 169 ? 7.268 -8.075 -24.441 1.00 98.06 169 GLU A O 1
ATOM 1272 N N . THR A 1 170 ? 7.480 -6.180 -25.626 1.00 98.50 170 THR A N 1
ATOM 1273 C CA . THR A 1 170 ? 6.398 -6.471 -26.568 1.00 98.50 170 THR A CA 1
ATOM 1274 C C . THR A 1 170 ? 6.884 -7.335 -27.730 1.00 98.50 170 THR A C 1
ATOM 1276 O O . THR A 1 170 ? 8.078 -7.462 -27.988 1.00 98.50 170 THR A O 1
ATOM 1279 N N . ASN A 1 171 ? 5.941 -7.936 -28.459 1.00 97.88 171 ASN A N 1
ATOM 1280 C CA . ASN A 1 171 ? 6.263 -8.542 -29.751 1.00 97.88 171 ASN A CA 1
ATOM 1281 C C . ASN A 1 171 ? 6.545 -7.452 -30.795 1.00 97.88 171 ASN A C 1
ATOM 1283 O O . ASN A 1 171 ? 6.082 -6.323 -30.651 1.00 97.88 171 ASN A O 1
ATOM 1287 N N . GLU A 1 172 ? 7.225 -7.833 -31.875 1.00 98.25 172 GLU A N 1
ATOM 1288 C CA . GLU A 1 172 ? 7.487 -6.958 -33.019 1.00 98.25 172 GLU A CA 1
ATOM 1289 C C . GLU A 1 172 ? 6.199 -6.363 -33.612 1.00 98.25 172 GLU A C 1
ATOM 1291 O O . GLU A 1 172 ? 5.200 -7.057 -33.847 1.00 98.25 172 GLU A O 1
ATOM 1296 N N . PHE A 1 173 ? 6.268 -5.068 -33.904 1.00 98.38 173 PHE A N 1
ATOM 1297 C CA . PHE A 1 173 ? 5.317 -4.329 -34.715 1.00 98.38 173 PHE A CA 1
ATOM 1298 C C . PHE A 1 173 ? 5.942 -3.994 -36.072 1.00 98.38 173 PHE A C 1
ATOM 1300 O O . PHE A 1 173 ? 7.140 -3.747 -36.183 1.00 98.38 173 PHE A O 1
ATOM 1307 N N . GLU A 1 174 ? 5.116 -3.982 -37.117 1.00 98.19 174 GLU A N 1
ATOM 1308 C CA . GLU A 1 174 ? 5.540 -3.610 -38.470 1.00 98.19 174 GLU A CA 1
ATOM 1309 C C . GLU A 1 174 ? 5.915 -2.116 -38.547 1.00 98.19 174 GLU A C 1
ATOM 1311 O O . GLU A 1 174 ? 5.381 -1.300 -37.793 1.00 98.19 174 GLU A O 1
ATOM 1316 N N . ALA A 1 175 ? 6.782 -1.759 -39.499 1.00 97.56 175 ALA A N 1
ATOM 1317 C CA . ALA A 1 175 ? 7.097 -0.366 -39.826 1.00 97.56 175 ALA A CA 1
ATOM 1318 C C . ALA A 1 175 ? 5.837 0.452 -40.164 1.00 97.56 175 ALA A C 1
ATOM 1320 O O . ALA A 1 175 ? 4.846 -0.094 -40.659 1.00 97.56 175 ALA A O 1
ATOM 1321 N N . ASP A 1 176 ? 5.881 1.759 -39.901 1.00 96.94 176 ASP A N 1
ATOM 1322 C CA . ASP A 1 176 ? 4.807 2.738 -40.128 1.00 96.94 176 ASP A CA 1
ATOM 1323 C C . ASP A 1 176 ? 3.486 2.428 -39.399 1.00 96.94 176 ASP A C 1
ATOM 1325 O O . ASP A 1 176 ? 2.454 3.071 -39.628 1.00 96.94 176 ASP A O 1
ATOM 1329 N N . ARG A 1 177 ? 3.473 1.427 -38.512 1.00 97.25 177 ARG A N 1
ATOM 1330 C CA . ARG A 1 177 ? 2.294 1.078 -37.727 1.00 97.25 177 ARG A CA 1
ATOM 1331 C C . ARG A 1 177 ? 2.222 1.954 -36.487 1.00 97.25 177 ARG A C 1
ATOM 1333 O O . ARG A 1 177 ? 3.099 1.886 -35.634 1.00 97.25 177 ARG A O 1
ATOM 1340 N N . THR A 1 178 ? 1.121 2.679 -36.329 1.00 98.06 178 THR A N 1
ATOM 1341 C CA . THR A 1 178 ? 0.767 3.323 -35.057 1.00 98.06 178 THR A CA 1
ATOM 1342 C C . THR A 1 178 ? 0.021 2.340 -34.154 1.00 98.06 178 THR A C 1
ATOM 1344 O O . THR A 1 178 ? -0.887 1.631 -34.606 1.00 98.06 178 THR A O 1
ATOM 1347 N N . VAL A 1 179 ? 0.407 2.283 -32.880 1.00 98.44 179 VAL A N 1
ATOM 1348 C CA . VAL A 1 179 ? -0.281 1.517 -31.835 1.00 98.44 179 VAL A CA 1
ATOM 1349 C C . VAL A 1 179 ? -0.726 2.472 -30.736 1.00 98.44 179 VAL A C 1
ATOM 1351 O O . VAL A 1 179 ? 0.108 3.118 -30.112 1.00 98.44 179 VAL A O 1
ATOM 1354 N N . ASP A 1 180 ? -2.034 2.509 -30.484 1.00 98.25 180 ASP A N 1
ATOM 1355 C CA . ASP A 1 180 ? -2.653 3.367 -29.471 1.00 98.25 180 ASP A CA 1
ATOM 1356 C C . ASP A 1 180 ? -3.138 2.558 -28.262 1.00 98.25 180 ASP A C 1
ATOM 1358 O O . ASP A 1 180 ? -3.707 1.474 -28.427 1.00 98.25 180 ASP A O 1
ATOM 1362 N N . ASN A 1 181 ? -3.036 3.140 -27.063 1.00 97.56 181 ASN A N 1
ATOM 1363 C CA . ASN A 1 181 ? -3.557 2.604 -25.797 1.00 97.56 181 ASN A CA 1
ATOM 1364 C C . ASN A 1 181 ? -3.138 1.145 -25.543 1.00 97.56 181 ASN A C 1
ATOM 1366 O O . ASN A 1 181 ? -3.966 0.293 -25.198 1.00 97.56 181 ASN A O 1
ATOM 1370 N N . LEU A 1 182 ? -1.859 0.839 -25.753 1.00 98.25 182 LEU A N 1
ATOM 1371 C CA . LEU A 1 182 ? -1.328 -0.490 -25.485 1.00 98.25 182 LEU A CA 1
ATOM 1372 C C . LEU A 1 182 ? -1.277 -0.719 -23.974 1.00 98.25 182 LEU A C 1
ATOM 1374 O O . LEU A 1 182 ? -0.568 -0.013 -23.267 1.00 98.25 182 LEU A O 1
ATOM 1378 N N . VAL A 1 183 ? -2.004 -1.724 -23.492 1.00 98.31 183 VAL A N 1
ATOM 1379 C CA . VAL A 1 183 ? -1.960 -2.154 -22.090 1.00 98.31 183 VAL A CA 1
ATOM 1380 C C . VAL A 1 183 ? -0.959 -3.295 -21.951 1.00 98.31 183 VAL A C 1
ATOM 1382 O O . VAL A 1 183 ? -1.042 -4.286 -22.679 1.00 98.31 183 VAL A O 1
ATOM 1385 N N . LEU A 1 184 ? -0.033 -3.148 -21.012 1.00 98.25 184 LEU A N 1
ATOM 1386 C CA . LEU A 1 184 ? 0.965 -4.139 -20.639 1.00 98.25 184 LEU A CA 1
ATOM 1387 C C . LEU A 1 184 ? 0.639 -4.669 -19.245 1.00 98.25 184 LEU A C 1
ATOM 1389 O O . LEU A 1 184 ? 0.492 -3.878 -18.314 1.00 98.25 184 LEU A O 1
ATOM 1393 N N . ASP A 1 185 ? 0.548 -5.989 -19.105 1.00 98.12 185 ASP A N 1
ATOM 1394 C CA . ASP A 1 185 ? 0.463 -6.639 -17.797 1.00 98.12 185 ASP A CA 1
ATOM 1395 C C . ASP A 1 185 ? 1.870 -6.717 -17.182 1.00 98.12 185 ASP A C 1
ATOM 1397 O O . ASP A 1 185 ? 2.821 -7.132 -17.853 1.00 98.12 185 ASP A O 1
ATOM 1401 N N . LEU A 1 186 ? 2.008 -6.304 -15.921 1.00 97.38 186 LEU A N 1
ATOM 1402 C CA . LEU A 1 186 ? 3.287 -6.233 -15.213 1.00 97.38 186 LEU A CA 1
ATOM 1403 C C . LEU A 1 186 ? 3.483 -7.453 -14.304 1.00 97.38 186 LEU A C 1
ATOM 1405 O O . LEU A 1 186 ? 2.629 -7.760 -13.471 1.00 97.38 186 LEU A O 1
ATOM 1409 N N . ASP A 1 187 ? 4.631 -8.125 -14.431 1.00 96.50 187 ASP A N 1
ATOM 1410 C CA . ASP A 1 187 ? 5.016 -9.257 -13.578 1.00 96.50 187 ASP A CA 1
ATOM 1411 C C . ASP A 1 187 ? 6.528 -9.214 -13.245 1.00 96.50 187 ASP A C 1
ATOM 1413 O O . ASP A 1 187 ? 7.358 -9.446 -14.130 1.00 96.50 187 ASP A O 1
ATOM 1417 N N . PRO A 1 188 ? 6.919 -8.899 -11.993 1.00 95.69 188 PRO A N 1
ATOM 1418 C CA . PRO A 1 188 ? 6.042 -8.601 -10.858 1.00 95.69 188 PRO A CA 1
ATOM 1419 C C . PRO A 1 188 ? 5.301 -7.260 -11.029 1.00 95.69 188 PRO A C 1
ATOM 1421 O O . PRO A 1 188 ? 5.752 -6.417 -11.802 1.00 95.69 188 PRO A O 1
ATOM 1424 N N . PRO A 1 189 ? 4.193 -7.029 -10.304 1.00 96.00 189 PRO A N 1
ATOM 1425 C CA . PRO A 1 189 ? 3.532 -5.724 -10.257 1.00 96.00 189 PRO A CA 1
ATOM 1426 C C . PRO A 1 189 ? 4.371 -4.666 -9.519 1.00 96.00 189 PRO A C 1
ATOM 1428 O O . PRO A 1 189 ? 5.192 -4.985 -8.653 1.00 96.00 189 PRO A O 1
ATOM 1431 N N . ILE A 1 190 ? 4.115 -3.391 -9.815 1.00 95.75 190 ILE A N 1
ATOM 1432 C CA . ILE A 1 190 ? 4.657 -2.242 -9.071 1.00 95.75 190 ILE A CA 1
ATOM 1433 C C . ILE A 1 190 ? 3.970 -2.174 -7.696 1.00 95.75 190 ILE A C 1
ATOM 1435 O O . ILE A 1 190 ? 2.763 -2.384 -7.597 1.00 95.75 190 ILE A O 1
ATOM 1439 N N . ARG A 1 191 ? 4.722 -1.920 -6.617 1.00 93.00 191 ARG A N 1
ATOM 1440 C CA . ARG A 1 191 ? 4.202 -1.927 -5.227 1.00 93.00 191 ARG A CA 1
ATOM 1441 C C . ARG A 1 191 ? 4.450 -0.633 -4.451 1.00 93.00 191 ARG A C 1
ATOM 1443 O O . ARG A 1 191 ? 4.103 -0.548 -3.277 1.00 93.00 191 ARG A O 1
ATOM 1450 N N . GLU A 1 192 ? 5.030 0.359 -5.109 1.00 94.44 192 GLU A N 1
ATOM 1451 C CA . GLU A 1 192 ? 5.352 1.675 -4.565 1.00 94.44 192 GLU A CA 1
ATOM 1452 C C . GLU A 1 192 ? 5.414 2.698 -5.704 1.00 94.44 192 GLU A C 1
ATOM 1454 O O . GLU A 1 192 ? 5.401 2.320 -6.877 1.00 94.44 192 GLU A O 1
ATOM 1459 N N . ASP A 1 193 ? 5.444 3.987 -5.367 1.00 96.06 193 ASP A N 1
ATOM 1460 C CA . ASP A 1 193 ? 5.656 5.038 -6.364 1.00 96.06 193 ASP A CA 1
ATOM 1461 C C . ASP A 1 193 ? 7.013 4.829 -7.043 1.00 96.06 193 ASP A C 1
ATOM 1463 O O . ASP A 1 193 ? 8.028 4.654 -6.365 1.00 96.06 193 ASP A O 1
ATOM 1467 N N . HIS A 1 194 ? 7.038 4.845 -8.375 1.00 95.75 194 HIS A N 1
ATOM 1468 C CA . HIS A 1 194 ? 8.239 4.495 -9.131 1.00 95.75 194 HIS A CA 1
ATOM 1469 C C . HIS A 1 194 ? 8.325 5.234 -10.466 1.00 95.75 194 HIS A C 1
ATOM 1471 O O . HIS A 1 194 ? 7.300 5.566 -11.060 1.00 95.75 194 HIS A O 1
ATOM 1477 N N . ASP A 1 195 ? 9.542 5.463 -10.956 1.00 97.69 195 ASP A N 1
ATOM 1478 C CA . ASP A 1 195 ? 9.770 5.979 -12.309 1.00 97.69 195 ASP A CA 1
ATOM 1479 C C . ASP A 1 195 ? 9.866 4.798 -13.286 1.00 97.69 195 ASP A C 1
ATOM 1481 O O . ASP A 1 195 ? 10.669 3.883 -13.097 1.00 97.69 195 ASP A O 1
ATOM 1485 N N . VAL A 1 196 ? 9.031 4.808 -14.324 1.00 98.31 196 VAL A N 1
ATOM 1486 C CA . VAL A 1 196 ? 8.977 3.766 -15.356 1.00 98.31 196 VAL A CA 1
ATOM 1487 C C . VAL A 1 196 ? 9.634 4.283 -16.627 1.00 98.31 196 VAL A C 1
ATOM 1489 O O . VAL A 1 196 ? 9.241 5.328 -17.148 1.00 98.31 196 VAL A O 1
ATOM 1492 N N . GLU A 1 197 ? 10.607 3.532 -17.131 1.00 98.50 197 GLU A N 1
ATOM 1493 C CA . GLU A 1 197 ? 11.332 3.814 -18.366 1.00 98.50 197 GLU A CA 1
ATOM 1494 C C . GLU A 1 197 ? 10.747 2.968 -19.500 1.00 98.50 197 GLU A C 1
ATOM 1496 O O . GLU A 1 197 ? 10.711 1.739 -19.436 1.00 98.50 197 GLU A O 1
ATOM 1501 N N . ALA A 1 198 ? 10.267 3.627 -20.547 1.00 98.44 198 ALA A N 1
ATOM 1502 C CA . ALA A 1 198 ? 9.737 3.005 -21.745 1.00 98.44 198 ALA A CA 1
ATOM 1503 C C . ALA A 1 198 ? 10.637 3.367 -22.928 1.00 98.44 198 ALA A C 1
ATOM 1505 O O . ALA A 1 198 ? 10.819 4.539 -23.239 1.00 98.44 198 ALA A O 1
ATOM 1506 N N . VAL A 1 199 ? 11.186 2.357 -23.594 1.00 98.56 199 VAL A N 1
ATOM 1507 C CA . VAL A 1 199 ? 12.146 2.513 -24.685 1.00 98.56 199 VAL A CA 1
ATOM 1508 C C . VAL A 1 199 ? 11.614 1.821 -25.930 1.00 98.56 199 VAL A C 1
ATOM 1510 O O . VAL A 1 199 ? 11.355 0.613 -25.937 1.00 98.56 199 VAL A O 1
ATOM 1513 N N . LEU A 1 200 ? 11.463 2.594 -26.998 1.00 98.31 200 LEU A N 1
ATOM 1514 C CA . LEU A 1 200 ? 11.122 2.117 -28.328 1.00 98.31 200 LEU A CA 1
ATOM 1515 C C . LEU A 1 200 ? 12.410 1.793 -29.089 1.00 98.31 200 LEU A C 1
ATOM 1517 O O . LEU A 1 200 ? 13.304 2.632 -29.189 1.00 98.31 200 LEU A O 1
ATOM 1521 N N . ARG A 1 201 ? 12.512 0.585 -29.641 1.00 98.00 201 ARG A N 1
ATOM 1522 C CA . ARG A 1 201 ? 13.704 0.104 -30.352 1.00 98.00 201 ARG A CA 1
ATOM 1523 C C . ARG A 1 201 ? 13.345 -0.493 -31.696 1.00 98.00 201 ARG A C 1
ATOM 1525 O O . ARG A 1 201 ? 12.222 -0.959 -31.881 1.00 98.00 201 ARG A O 1
ATOM 1532 N N . THR A 1 202 ? 14.300 -0.538 -32.618 1.00 96.75 202 THR A N 1
ATOM 1533 C CA . THR A 1 202 ? 14.159 -1.386 -33.806 1.00 96.75 202 THR A CA 1
ATOM 1534 C C . THR A 1 202 ? 14.038 -2.851 -33.394 1.00 96.75 202 THR A C 1
ATOM 1536 O O . THR A 1 202 ? 14.566 -3.276 -32.367 1.00 96.75 202 THR A O 1
ATOM 1539 N N . ALA A 1 203 ? 13.330 -3.647 -34.192 1.00 96.50 203 ALA A N 1
ATOM 1540 C CA . ALA A 1 203 ? 13.067 -5.051 -33.877 1.00 96.50 203 ALA A CA 1
ATOM 1541 C C . ALA A 1 203 ? 14.339 -5.921 -33.851 1.00 96.50 203 ALA A C 1
ATOM 1543 O O . ALA A 1 203 ? 14.379 -6.941 -33.164 1.00 96.50 203 ALA A O 1
ATOM 1544 N N . ASP A 1 204 ? 15.387 -5.513 -34.570 1.00 93.69 204 ASP A N 1
ATOM 1545 C CA . ASP A 1 204 ? 16.724 -6.117 -34.503 1.00 93.69 204 ASP A CA 1
ATOM 1546 C C . ASP A 1 204 ? 17.540 -5.661 -33.276 1.00 93.69 204 ASP A C 1
ATOM 1548 O O . ASP A 1 204 ? 18.597 -6.228 -32.995 1.00 93.69 204 ASP A O 1
ATOM 1552 N N . GLY A 1 205 ? 17.031 -4.686 -32.515 1.00 92.12 205 GLY A N 1
ATOM 1553 C CA . GLY A 1 205 ? 17.635 -4.141 -31.304 1.00 92.12 205 GLY A CA 1
ATOM 1554 C C . GLY A 1 205 ? 18.834 -3.225 -31.544 1.00 92.12 205 GLY A C 1
ATOM 1555 O O . GLY A 1 205 ? 19.500 -2.875 -30.569 1.00 92.12 205 GLY A O 1
ATOM 1556 N N . GLU A 1 206 ? 19.118 -2.866 -32.799 1.00 88.81 206 GLU A N 1
ATOM 1557 C CA . GLU A 1 206 ? 20.283 -2.061 -33.176 1.00 88.81 206 GLU A CA 1
ATOM 1558 C C . GLU A 1 206 ? 20.132 -0.596 -32.754 1.00 88.81 206 GLU A C 1
ATOM 1560 O O . GLU A 1 206 ? 21.073 -0.018 -32.215 1.00 88.81 206 GLU A O 1
ATOM 1565 N N . TRP A 1 207 ? 18.938 -0.022 -32.926 1.00 92.06 207 TRP A N 1
ATOM 1566 C CA . TRP A 1 207 ? 18.696 1.395 -32.672 1.00 92.06 207 TRP A CA 1
ATOM 1567 C C . TRP A 1 207 ? 17.652 1.621 -31.590 1.00 92.06 207 TRP A C 1
ATOM 1569 O O . TRP A 1 207 ? 16.594 0.986 -31.554 1.00 92.06 207 TRP A O 1
ATOM 1579 N N . GLU A 1 208 ? 17.943 2.590 -30.731 1.00 95.69 208 GLU A N 1
ATOM 1580 C CA . GLU A 1 208 ? 16.964 3.213 -29.854 1.00 95.69 208 GLU A CA 1
ATOM 1581 C C . GLU A 1 208 ? 16.305 4.373 -30.596 1.00 95.69 208 GLU A C 1
ATOM 1583 O O . GLU A 1 208 ? 16.983 5.268 -31.096 1.00 95.69 208 GLU A O 1
ATOM 1588 N N . LEU A 1 209 ? 14.983 4.311 -30.721 1.00 96.06 209 LEU A N 1
ATOM 1589 C CA . LEU A 1 209 ? 14.211 5.206 -31.579 1.00 96.06 209 LEU A CA 1
ATOM 1590 C C . LEU A 1 209 ? 13.584 6.358 -30.791 1.00 96.06 209 LEU A C 1
ATOM 1592 O O . LEU A 1 209 ? 13.479 7.473 -31.296 1.00 96.06 209 LEU A O 1
ATOM 1596 N N . ALA A 1 210 ? 13.137 6.070 -29.570 1.00 97.56 210 ALA A N 1
ATOM 1597 C CA . ALA A 1 210 ? 12.591 7.031 -28.622 1.00 97.56 210 ALA A CA 1
ATOM 1598 C C . ALA A 1 210 ? 12.614 6.430 -27.212 1.00 97.56 210 ALA A C 1
ATOM 1600 O O . ALA A 1 210 ? 12.421 5.223 -27.052 1.00 97.56 210 ALA A O 1
ATOM 1601 N N . ASP A 1 211 ? 12.766 7.273 -26.201 1.00 98.06 211 ASP A N 1
ATOM 1602 C CA . ASP A 1 211 ? 12.650 6.915 -24.793 1.00 98.06 211 ASP A CA 1
ATOM 1603 C C . ASP A 1 211 ? 11.698 7.879 -24.074 1.00 98.06 211 ASP A C 1
ATOM 1605 O O . ASP A 1 211 ? 11.585 9.054 -24.421 1.00 98.06 211 ASP A O 1
ATOM 1609 N N . GLU A 1 212 ? 10.976 7.367 -23.084 1.00 98.31 212 GLU A N 1
ATOM 1610 C CA . GLU A 1 212 ? 10.121 8.146 -22.195 1.00 98.31 212 GLU A CA 1
ATOM 1611 C C . GLU A 1 212 ? 10.299 7.636 -20.765 1.00 98.31 212 GLU A C 1
ATOM 1613 O O . GLU A 1 212 ? 10.220 6.437 -20.502 1.00 98.31 212 GLU A O 1
ATOM 1618 N N . THR A 1 213 ? 10.498 8.551 -19.816 1.00 98.12 213 THR A N 1
ATOM 1619 C CA . THR A 1 213 ? 10.491 8.238 -18.380 1.00 98.12 213 THR A CA 1
ATOM 1620 C C . THR A 1 213 ? 9.296 8.917 -17.732 1.00 98.12 213 THR A C 1
ATOM 1622 O O . THR A 1 213 ? 9.180 10.144 -17.768 1.00 98.12 213 THR A O 1
ATOM 1625 N N . VAL A 1 214 ? 8.413 8.133 -17.114 1.00 97.88 214 VAL A N 1
ATOM 1626 C CA . VAL A 1 214 ? 7.187 8.640 -16.487 1.00 97.88 214 VAL A CA 1
ATOM 1627 C C . VAL A 1 214 ? 7.072 8.217 -15.032 1.00 97.88 214 VAL A C 1
ATOM 1629 O O . VAL A 1 214 ? 7.368 7.081 -14.673 1.00 97.88 214 VAL A O 1
ATOM 1632 N N . ALA A 1 215 ? 6.560 9.120 -14.198 1.00 97.62 215 ALA A N 1
ATOM 1633 C CA . ALA A 1 215 ? 6.210 8.787 -12.826 1.00 97.62 215 ALA A CA 1
ATOM 1634 C C . ALA A 1 215 ? 4.939 7.918 -12.795 1.00 97.62 215 ALA A C 1
ATOM 1636 O O . ALA A 1 215 ? 3.896 8.286 -13.355 1.00 97.62 215 ALA A O 1
ATOM 1637 N N . TYR A 1 216 ? 5.022 6.789 -12.098 1.00 97.88 216 TYR A N 1
ATOM 1638 C CA . TYR A 1 216 ? 3.904 5.922 -11.752 1.00 97.88 216 TYR A CA 1
ATOM 1639 C C . TYR A 1 216 ? 3.549 6.123 -10.280 1.00 97.88 216 TYR A C 1
ATOM 1641 O O . TYR A 1 216 ? 4.359 5.856 -9.394 1.00 97.88 216 TYR A O 1
ATOM 1649 N N . VAL A 1 217 ? 2.328 6.586 -10.010 1.00 97.88 217 VAL A N 1
ATOM 1650 C CA . VAL A 1 217 ? 1.817 6.745 -8.643 1.00 97.88 217 VAL A CA 1
ATOM 1651 C C . VAL A 1 217 ? 1.020 5.506 -8.263 1.00 97.88 217 VAL A C 1
ATOM 1653 O O . VAL A 1 217 ? -0.030 5.223 -8.847 1.00 97.88 217 VAL A O 1
ATOM 1656 N N . PHE A 1 218 ? 1.502 4.773 -7.270 1.00 97.06 218 PHE A N 1
ATOM 1657 C CA . PHE A 1 218 ? 0.883 3.539 -6.824 1.00 97.06 218 PHE A CA 1
ATOM 1658 C C . PHE A 1 218 ? -0.355 3.819 -5.959 1.00 97.06 218 PHE A C 1
ATOM 1660 O O . PHE A 1 218 ? -0.302 4.478 -4.918 1.00 97.06 218 PHE A O 1
ATOM 1667 N N . GLU A 1 219 ? -1.503 3.288 -6.375 1.00 97.00 219 GLU A N 1
ATOM 1668 C CA . GLU A 1 219 ? -2.762 3.413 -5.650 1.00 97.00 219 GLU A CA 1
ATOM 1669 C C . GLU A 1 219 ? -2.907 2.287 -4.624 1.00 97.00 219 GLU A C 1
ATOM 1671 O O . GLU A 1 219 ? -3.184 1.125 -4.942 1.00 97.00 219 GLU A O 1
ATOM 1676 N N . ARG A 1 220 ? -2.750 2.653 -3.351 1.00 96.75 220 ARG A N 1
ATOM 1677 C CA . ARG A 1 220 ? -2.994 1.755 -2.221 1.00 96.75 220 ARG A CA 1
ATOM 1678 C C . ARG A 1 220 ? -4.495 1.516 -2.063 1.00 96.75 220 ARG A C 1
ATOM 1680 O O . ARG A 1 220 ? -5.281 2.459 -2.001 1.00 96.75 220 ARG A O 1
ATOM 1687 N N . THR A 1 221 ? -4.889 0.256 -1.958 1.00 96.94 221 THR A N 1
ATOM 1688 C CA . THR A 1 221 ? -6.282 -0.172 -1.813 1.00 96.94 221 THR A CA 1
ATOM 1689 C C . THR A 1 221 ? -6.409 -1.205 -0.700 1.00 96.94 221 THR A C 1
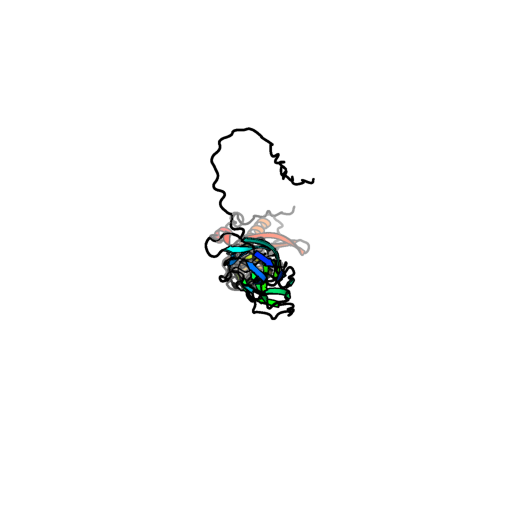ATOM 1691 O O . THR A 1 221 ? -5.503 -2.005 -0.458 1.00 96.94 221 THR A O 1
ATOM 1694 N N . ALA A 1 222 ? -7.546 -1.183 -0.005 1.00 98.25 222 ALA A N 1
ATOM 1695 C CA . ALA A 1 222 ? -7.882 -2.150 1.029 1.00 98.25 222 ALA A CA 1
ATOM 1696 C C . ALA A 1 222 ? -9.372 -2.493 1.003 1.00 98.25 222 ALA A C 1
ATOM 1698 O O . ALA A 1 222 ? -10.206 -1.721 0.533 1.00 98.25 222 ALA A O 1
ATOM 1699 N N . SER A 1 223 ? -9.701 -3.658 1.546 1.00 98.19 223 SER A N 1
ATOM 1700 C CA . SER A 1 223 ? -11.060 -4.106 1.812 1.00 98.19 223 SER A CA 1
ATOM 1701 C C . SER A 1 223 ? -11.165 -4.529 3.270 1.00 98.19 223 SER A C 1
ATOM 1703 O O . SER A 1 223 ? -10.331 -5.296 3.750 1.00 98.19 223 SER A O 1
ATOM 1705 N N . LEU A 1 224 ? -12.213 -4.073 3.947 1.00 98.62 224 LEU A N 1
ATOM 1706 C CA . LEU A 1 224 ? -12.533 -4.431 5.321 1.00 98.62 224 LEU A CA 1
ATOM 1707 C C . LEU A 1 224 ? -14.005 -4.818 5.384 1.00 98.62 224 LEU A C 1
ATOM 1709 O O . LEU A 1 224 ? -14.857 -4.139 4.815 1.00 98.62 224 LEU A O 1
ATOM 1713 N N . ARG A 1 225 ? -14.303 -5.912 6.076 1.00 98.50 225 ARG A N 1
ATOM 1714 C CA . ARG A 1 225 ? -15.661 -6.331 6.375 1.00 98.50 225 ARG A CA 1
ATOM 1715 C C . ARG A 1 225 ? -15.772 -6.656 7.849 1.00 98.50 225 ARG A C 1
ATOM 1717 O O . ARG A 1 225 ? -15.183 -7.614 8.344 1.00 98.50 225 ARG A O 1
ATOM 1724 N N . VAL A 1 226 ? -16.623 -5.889 8.503 1.00 98.25 226 VAL A N 1
ATOM 1725 C CA . VAL A 1 226 ? -17.096 -6.140 9.855 1.00 98.25 226 VAL A CA 1
ATOM 1726 C C . VAL A 1 226 ? -18.622 -6.142 9.847 1.00 98.25 226 VAL A C 1
ATOM 1728 O O . VAL A 1 226 ? -19.254 -5.690 8.891 1.00 98.25 226 VAL A O 1
ATOM 1731 N N . VAL A 1 227 ? -19.218 -6.737 10.868 1.00 98.00 227 VAL A N 1
ATOM 1732 C CA . VAL A 1 227 ? -20.669 -6.771 11.081 1.00 98.00 227 VAL A CA 1
ATOM 1733 C C . VAL A 1 227 ? -20.935 -6.491 12.548 1.00 98.00 227 VAL A C 1
ATOM 1735 O O . VAL A 1 227 ? -20.044 -6.735 13.358 1.00 98.00 227 VAL A O 1
ATOM 1738 N N . ASP A 1 228 ? -22.135 -6.015 12.878 1.00 98.50 228 ASP A N 1
ATOM 1739 C CA . ASP A 1 228 ? -22.573 -5.876 14.269 1.00 98.50 228 ASP A CA 1
ATOM 1740 C C . ASP A 1 228 ? -22.502 -7.223 14.991 1.00 98.50 228 ASP A C 1
ATOM 1742 O O . ASP A 1 228 ? -22.804 -8.276 14.410 1.00 98.50 228 ASP A O 1
ATOM 1746 N N . GLN A 1 229 ? -22.086 -7.189 16.255 1.00 98.12 229 GLN A N 1
ATOM 1747 C CA . GLN A 1 229 ? -21.744 -8.391 17.015 1.00 98.12 229 GLN A CA 1
ATOM 1748 C C . GLN A 1 229 ? -22.366 -8.358 18.395 1.00 98.12 229 GLN A C 1
ATOM 1750 O O . GLN A 1 229 ? -22.583 -7.303 18.985 1.00 98.12 229 GLN A O 1
ATOM 1755 N N . SER A 1 230 ? -22.593 -9.551 18.929 1.00 96.31 230 SER A N 1
ATOM 1756 C CA . SER A 1 230 ? -22.917 -9.746 20.332 1.00 96.31 230 SER A CA 1
ATOM 1757 C C . SER A 1 230 ? -21.987 -10.790 20.921 1.00 96.31 230 SER A C 1
ATOM 1759 O O . SER A 1 230 ? -21.837 -11.868 20.344 1.00 96.31 230 SER A O 1
ATOM 1761 N N . GLY A 1 231 ? -21.385 -10.497 22.066 1.00 95.19 231 GLY A N 1
ATOM 1762 C CA . GLY A 1 231 ? -20.358 -11.352 22.652 1.00 95.19 231 GLY A CA 1
ATOM 1763 C C . GLY A 1 231 ? -20.146 -11.073 24.131 1.00 95.19 231 GLY A C 1
ATOM 1764 O O . GLY A 1 231 ? -20.840 -10.266 24.733 1.00 95.19 231 GLY A O 1
ATOM 1765 N N . ASP A 1 232 ? -19.172 -11.732 24.745 1.00 91.75 232 ASP A N 1
ATOM 1766 C CA . ASP A 1 232 ? -18.829 -11.513 26.159 1.00 91.75 232 ASP A CA 1
ATOM 1767 C C . ASP A 1 232 ? -18.049 -10.201 26.410 1.00 91.75 232 ASP A C 1
ATOM 1769 O O . ASP A 1 232 ? -17.621 -9.933 27.537 1.00 91.75 232 ASP A O 1
ATOM 1773 N N . GLY A 1 233 ? -17.844 -9.409 25.353 1.00 94.81 233 GLY A N 1
ATOM 1774 C CA . GLY A 1 233 ? -17.095 -8.159 25.368 1.00 94.81 233 GLY A CA 1
ATOM 1775 C C . GLY A 1 233 ? -15.585 -8.314 25.256 1.00 94.81 233 GLY A C 1
ATOM 1776 O O . GLY A 1 233 ? -14.905 -7.293 25.253 1.00 94.81 233 GLY A O 1
ATOM 1777 N N . ARG A 1 234 ? -15.042 -9.540 25.206 1.00 95.75 234 ARG A N 1
ATOM 1778 C CA . ARG A 1 234 ? -13.589 -9.795 25.207 1.00 95.75 234 ARG A CA 1
ATOM 1779 C C . ARG A 1 234 ? -12.997 -10.058 23.835 1.00 95.75 234 ARG A C 1
ATOM 1781 O O . ARG A 1 234 ? -11.779 -10.016 23.700 1.00 95.75 234 ARG A O 1
ATOM 1788 N N . THR A 1 235 ? -13.828 -10.345 22.846 1.00 96.94 235 THR A N 1
ATOM 1789 C CA . THR A 1 235 ? -13.369 -10.711 21.509 1.00 96.94 235 THR A CA 1
ATOM 1790 C C . THR A 1 235 ? -14.166 -9.951 20.464 1.00 96.94 235 THR A C 1
ATOM 1792 O O . THR A 1 235 ? -15.391 -9.871 20.562 1.00 96.94 235 THR A O 1
ATOM 1795 N N . LEU A 1 236 ? -13.461 -9.391 19.482 1.00 98.12 236 LEU A N 1
ATOM 1796 C CA . LEU A 1 236 ? -14.029 -8.789 18.281 1.00 98.12 236 LEU A CA 1
ATOM 1797 C C . LEU A 1 236 ? -13.668 -9.644 17.068 1.00 98.12 236 LEU A C 1
ATOM 1799 O O . LEU A 1 236 ? -12.486 -9.810 16.764 1.00 98.12 236 LEU A O 1
ATOM 1803 N N . ASP A 1 237 ? -14.669 -10.133 16.347 1.00 98.19 237 ASP A N 1
ATOM 1804 C CA . ASP A 1 237 ? -14.452 -10.980 15.176 1.00 98.19 237 ASP A CA 1
ATOM 1805 C C . ASP A 1 237 ? -14.353 -10.130 13.905 1.00 98.19 237 ASP A C 1
ATOM 1807 O O . ASP A 1 237 ? -15.309 -9.465 13.502 1.00 98.19 237 ASP A O 1
ATOM 1811 N N . ILE A 1 238 ? -13.220 -10.154 13.207 1.00 98.38 238 ILE A N 1
ATOM 1812 C CA . ILE A 1 238 ? -13.106 -9.494 11.902 1.00 98.38 238 ILE A CA 1
ATOM 1813 C C . ILE A 1 238 ? -13.513 -10.486 10.818 1.00 98.38 238 ILE A C 1
ATOM 1815 O O . ILE A 1 238 ? -12.861 -11.509 10.621 1.00 98.38 238 ILE A O 1
ATOM 1819 N N . ALA A 1 239 ? -14.593 -10.186 10.088 1.00 98.06 239 ALA A N 1
ATOM 1820 C CA . ALA A 1 239 ? -15.121 -11.117 9.094 1.00 98.06 239 ALA A CA 1
ATOM 1821 C C . ALA A 1 239 ? -14.175 -11.279 7.896 1.00 98.06 239 ALA A C 1
ATOM 1823 O O . ALA A 1 239 ? -14.010 -12.390 7.394 1.00 98.06 239 ALA A O 1
ATOM 1824 N N . GLU A 1 240 ? -13.584 -10.181 7.416 1.00 98.25 240 GLU A N 1
ATOM 1825 C CA . GLU A 1 240 ? -12.576 -10.207 6.354 1.00 98.25 240 GLU A CA 1
ATOM 1826 C C . GLU A 1 240 ? -11.760 -8.905 6.319 1.00 98.25 240 GLU A C 1
ATOM 1828 O O . GLU A 1 240 ? -12.325 -7.818 6.439 1.00 98.25 240 GLU A O 1
ATOM 1833 N N . ALA A 1 241 ? -10.454 -9.000 6.078 1.00 98.56 241 ALA A N 1
ATOM 1834 C CA . ALA A 1 241 ? -9.602 -7.870 5.722 1.00 98.56 241 ALA A CA 1
ATOM 1835 C C . ALA A 1 241 ? -8.543 -8.265 4.676 1.00 98.56 241 ALA A C 1
ATOM 1837 O O . ALA A 1 241 ? -8.063 -9.400 4.679 1.00 98.56 241 ALA A O 1
ATOM 1838 N N . SER A 1 242 ? -8.194 -7.337 3.779 1.00 98.31 242 SER A N 1
ATOM 1839 C CA . SER A 1 242 ? -7.044 -7.438 2.863 1.00 98.31 242 SER A CA 1
ATOM 1840 C C . SER A 1 242 ? -6.623 -6.067 2.330 1.00 98.31 242 SER A C 1
ATOM 1842 O O . SER A 1 242 ? -7.449 -5.160 2.260 1.00 98.31 242 SER A O 1
ATOM 1844 N N . ALA A 1 243 ? -5.367 -5.926 1.905 1.00 98.00 243 ALA A N 1
ATOM 1845 C CA . ALA A 1 243 ? -4.851 -4.742 1.213 1.00 98.00 243 ALA A CA 1
ATOM 1846 C C . ALA A 1 243 ? -3.810 -5.128 0.152 1.00 98.00 243 ALA A C 1
ATOM 1848 O O . ALA A 1 243 ? -3.216 -6.198 0.250 1.00 98.00 243 ALA A O 1
ATOM 1849 N N . ASN A 1 244 ? -3.564 -4.267 -0.842 1.00 96.25 244 ASN A N 1
ATOM 1850 C CA . ASN A 1 244 ? -2.502 -4.470 -1.848 1.00 96.25 244 ASN A CA 1
ATOM 1851 C C . ASN A 1 244 ? -1.098 -4.043 -1.362 1.00 96.25 244 ASN A C 1
ATOM 1853 O O . ASN A 1 244 ? -0.121 -4.105 -2.109 1.00 96.25 244 ASN A O 1
ATOM 1857 N N . VAL A 1 245 ? -0.979 -3.668 -0.090 1.00 96.94 245 VAL A N 1
ATOM 1858 C CA . VAL A 1 245 ? 0.270 -3.393 0.637 1.00 96.94 245 VAL A CA 1
ATOM 1859 C C . VAL A 1 245 ? 0.303 -4.207 1.926 1.00 96.94 245 VAL A C 1
ATOM 1861 O O . VAL A 1 245 ? -0.718 -4.765 2.323 1.00 96.94 245 VAL A O 1
ATOM 1864 N N . GLU A 1 246 ? 1.458 -4.287 2.586 1.00 97.75 246 GLU A N 1
ATOM 1865 C CA . GLU A 1 246 ? 1.520 -4.801 3.960 1.00 97.75 246 GLU A CA 1
ATOM 1866 C C . GLU A 1 246 ? 0.665 -3.917 4.883 1.00 97.75 246 GLU A C 1
ATOM 1868 O O . GLU A 1 246 ? 0.714 -2.684 4.795 1.00 97.75 246 GLU A O 1
ATOM 1873 N N . TYR A 1 247 ? -0.165 -4.532 5.723 1.00 98.56 247 TYR A N 1
ATOM 1874 C CA . TYR A 1 247 ? -1.205 -3.819 6.462 1.00 98.56 247 TYR A CA 1
ATOM 1875 C C . TYR A 1 247 ? -1.407 -4.354 7.875 1.00 98.56 247 TYR A C 1
ATOM 1877 O O . TYR A 1 247 ? -1.119 -5.507 8.161 1.00 98.56 247 TYR A O 1
ATOM 1885 N N . GLU A 1 248 ? -1.969 -3.531 8.748 1.00 98.56 248 GLU A N 1
ATOM 1886 C CA . GLU A 1 248 ? -2.384 -3.894 10.105 1.00 98.56 248 GLU A CA 1
ATOM 1887 C C . GLU A 1 248 ? -3.854 -3.517 10.328 1.00 98.56 248 GLU A C 1
ATOM 1889 O O . GLU A 1 248 ? -4.429 -2.703 9.590 1.00 98.56 248 GLU A O 1
ATOM 1894 N N . LEU A 1 249 ? -4.475 -4.117 11.342 1.00 98.62 249 LEU A N 1
ATOM 1895 C CA . LEU A 1 249 ? -5.815 -3.764 11.791 1.00 98.62 249 LEU A CA 1
ATOM 1896 C C . LEU A 1 249 ? -5.735 -2.995 13.101 1.00 98.62 249 LEU A C 1
ATOM 1898 O O . LEU A 1 249 ? -5.053 -3.410 14.036 1.00 98.62 249 LEU A O 1
ATOM 1902 N N . VAL A 1 250 ? -6.490 -1.902 13.172 1.00 98.62 250 VAL A N 1
ATOM 1903 C CA . VAL A 1 250 ? -6.608 -1.073 14.370 1.00 98.62 250 VAL A CA 1
ATOM 1904 C C . VAL A 1 250 ? -8.073 -0.950 14.748 1.00 98.62 250 VAL A C 1
ATOM 1906 O O . VAL A 1 250 ? -8.866 -0.441 13.956 1.00 98.62 250 VAL A O 1
ATOM 1909 N N . ALA A 1 251 ? -8.423 -1.394 15.952 1.00 98.44 251 ALA A N 1
ATOM 1910 C CA . ALA A 1 251 ? -9.748 -1.232 16.536 1.00 98.44 251 ALA A CA 1
ATOM 1911 C C . ALA A 1 251 ? -9.714 -0.171 17.642 1.00 98.44 251 ALA A C 1
ATOM 1913 O O . ALA A 1 251 ? -8.842 -0.198 18.512 1.00 98.44 251 ALA A O 1
ATOM 1914 N N . VAL A 1 252 ? -10.666 0.761 17.621 1.00 98.50 252 VAL A N 1
ATOM 1915 C CA . VAL A 1 252 ? -10.796 1.838 18.609 1.00 98.50 252 VAL A CA 1
ATOM 1916 C C . VAL A 1 252 ? -12.197 1.823 19.206 1.00 98.50 252 VAL A C 1
ATOM 1918 O O . VAL A 1 252 ? -13.187 1.853 18.477 1.00 98.50 252 VAL A O 1
ATOM 1921 N N . TYR A 1 253 ? -12.279 1.801 20.535 1.00 97.94 253 TYR A N 1
ATOM 1922 C CA . TYR A 1 253 ? -13.535 1.837 21.289 1.00 97.94 253 TYR A CA 1
ATOM 1923 C C . TYR A 1 253 ? -13.302 2.459 22.669 1.00 97.94 253 TYR A C 1
ATOM 1925 O O . TYR A 1 253 ? -12.279 2.199 23.298 1.00 97.94 253 TYR A O 1
ATOM 1933 N N . ASP A 1 254 ? -14.205 3.328 23.129 1.00 95.00 254 ASP A N 1
ATOM 1934 C CA . ASP A 1 254 ? -14.137 3.995 24.444 1.00 95.00 254 ASP A CA 1
ATOM 1935 C C . ASP A 1 254 ? -12.759 4.603 24.797 1.00 95.00 254 ASP A C 1
ATOM 1937 O O . ASP A 1 254 ? -12.318 4.609 25.946 1.00 95.00 254 ASP A O 1
ATOM 1941 N N . GLY A 1 255 ? -12.044 5.115 23.787 1.00 96.38 255 GLY A N 1
ATOM 1942 C CA . GLY A 1 255 ? -10.693 5.676 23.929 1.00 96.38 255 GLY A CA 1
ATOM 1943 C C . GLY A 1 255 ? -9.560 4.647 24.055 1.00 96.38 255 GLY A C 1
ATOM 1944 O O . GLY A 1 255 ? -8.398 5.043 24.137 1.00 96.38 255 GLY A O 1
ATOM 1945 N N . THR A 1 256 ? -9.876 3.354 24.035 1.00 97.12 256 THR A N 1
ATOM 1946 C CA . THR A 1 256 ? -8.931 2.233 23.944 1.00 97.12 256 THR A CA 1
ATOM 1947 C C . THR A 1 256 ? -8.571 1.972 22.485 1.00 97.12 256 THR A C 1
ATOM 1949 O O . THR A 1 256 ? -9.400 2.144 21.594 1.00 97.12 256 THR A O 1
ATOM 1952 N N . THR A 1 257 ? -7.325 1.575 22.221 1.00 98.00 257 THR A N 1
ATOM 1953 C CA . THR A 1 257 ? -6.840 1.185 20.890 1.00 98.00 257 THR A CA 1
ATOM 1954 C C . THR A 1 257 ? -6.197 -0.194 20.968 1.00 98.00 257 THR A C 1
ATOM 1956 O O . THR A 1 257 ? -5.340 -0.414 21.821 1.00 98.00 257 THR A O 1
ATOM 1959 N N . ILE A 1 258 ? -6.611 -1.093 20.078 1.00 98.06 258 ILE A N 1
ATOM 1960 C CA . ILE A 1 258 ? -6.066 -2.443 19.911 1.00 98.06 258 ILE A CA 1
ATOM 1961 C C . ILE A 1 258 ? -5.496 -2.546 18.498 1.00 98.06 258 ILE A C 1
ATOM 1963 O O . ILE A 1 258 ? -6.162 -2.165 17.535 1.00 98.06 258 ILE A O 1
ATOM 1967 N N . GLU A 1 259 ? -4.275 -3.057 18.378 1.00 97.81 259 GLU A N 1
ATOM 1968 C CA . GLU A 1 259 ? -3.540 -3.172 17.115 1.00 97.81 259 GLU A CA 1
ATOM 1969 C C . GLU A 1 259 ? -3.114 -4.629 16.909 1.00 97.81 259 GLU A C 1
ATOM 1971 O O . GLU A 1 259 ? -2.765 -5.323 17.868 1.00 97.81 259 GLU A O 1
ATOM 1976 N N . THR A 1 260 ? -3.164 -5.107 15.667 1.00 98.31 260 THR A N 1
ATOM 1977 C CA . THR A 1 260 ? -2.620 -6.421 15.296 1.00 98.31 260 THR A CA 1
ATOM 1978 C C . THR A 1 260 ? -1.161 -6.320 14.874 1.00 98.31 260 THR A C 1
ATOM 1980 O O . THR A 1 260 ? -0.677 -5.250 14.521 1.00 98.31 260 THR A O 1
ATOM 1983 N N . ASP A 1 261 ? -0.483 -7.466 14.793 1.00 98.12 261 ASP A N 1
ATOM 1984 C CA . ASP A 1 261 ? 0.727 -7.569 13.977 1.00 98.12 261 ASP A CA 1
ATOM 1985 C C . ASP A 1 261 ? 0.417 -7.275 12.493 1.00 98.12 261 ASP A C 1
ATOM 1987 O O . ASP A 1 261 ? -0.732 -7.374 12.041 1.00 98.12 261 ASP A O 1
ATOM 1991 N N . ALA A 1 262 ? 1.461 -6.946 11.729 1.00 98.25 262 ALA A N 1
ATOM 1992 C CA . ALA A 1 262 ? 1.359 -6.715 10.296 1.00 98.25 262 ALA A CA 1
ATOM 1993 C C . ALA A 1 262 ? 1.046 -8.011 9.523 1.00 98.25 262 ALA A C 1
ATOM 1995 O O . ALA A 1 262 ? 1.618 -9.080 9.760 1.00 98.25 262 ALA A O 1
ATOM 1996 N N . PHE A 1 263 ? 0.158 -7.889 8.544 1.00 98.44 263 PHE A N 1
ATOM 1997 C CA . PHE A 1 263 ? -0.224 -8.907 7.580 1.00 98.44 263 PHE A CA 1
ATOM 1998 C C . PHE A 1 263 ? 0.409 -8.602 6.224 1.00 98.44 263 PHE A C 1
ATOM 2000 O O . PHE A 1 263 ? 0.403 -7.462 5.759 1.00 98.44 263 PHE A O 1
ATOM 2007 N N . ALA A 1 264 ? 0.909 -9.642 5.556 1.00 97.69 264 ALA A N 1
ATOM 2008 C CA . ALA A 1 264 ? 1.508 -9.510 4.233 1.00 97.69 264 ALA A CA 1
ATOM 2009 C C . ALA A 1 264 ? 0.507 -8.978 3.188 1.00 97.69 264 ALA A C 1
ATOM 2011 O O . ALA A 1 264 ? -0.700 -9.226 3.265 1.00 97.69 264 ALA A O 1
ATOM 2012 N N . THR A 1 265 ? 1.039 -8.304 2.165 1.00 95.31 265 THR A N 1
ATOM 2013 C CA . THR A 1 265 ? 0.272 -7.824 1.003 1.00 95.31 265 THR A CA 1
ATOM 2014 C C . THR A 1 265 ? -0.598 -8.924 0.382 1.00 95.31 265 THR A C 1
ATOM 2016 O O . THR A 1 265 ? -0.222 -10.099 0.367 1.00 95.31 265 THR A O 1
ATOM 2019 N N . GLU A 1 266 ? -1.794 -8.541 -0.070 1.00 94.12 266 GLU A N 1
ATOM 2020 C CA . GLU A 1 266 ? -2.816 -9.367 -0.736 1.00 94.12 266 GLU A CA 1
ATOM 2021 C C . GLU A 1 266 ? -3.290 -10.583 0.076 1.00 94.12 266 GLU A C 1
ATOM 2023 O O . GLU A 1 266 ? -4.082 -11.404 -0.394 1.00 94.12 266 GLU A O 1
ATOM 2028 N N . THR A 1 267 ? -2.859 -10.695 1.332 1.00 97.50 267 THR A N 1
ATOM 2029 C CA . THR A 1 267 ? -3.300 -11.756 2.226 1.00 97.50 267 THR A CA 1
ATOM 2030 C C . THR A 1 267 ? -4.670 -11.398 2.763 1.00 97.50 267 THR A C 1
ATOM 2032 O O . THR A 1 267 ? -4.858 -10.339 3.359 1.00 97.50 267 THR A O 1
ATOM 2035 N N . ARG A 1 268 ? -5.633 -12.299 2.576 1.00 98.25 268 ARG A N 1
ATOM 2036 C CA . ARG A 1 268 ? -6.957 -12.192 3.183 1.00 98.25 268 ARG A CA 1
ATOM 2037 C C . ARG A 1 268 ? -6.959 -12.842 4.560 1.00 98.25 268 ARG A C 1
ATOM 2039 O O . ARG A 1 268 ? -6.639 -14.026 4.675 1.00 98.25 268 ARG A O 1
ATOM 2046 N N . VAL A 1 269 ? -7.363 -12.088 5.576 1.00 98.44 269 VAL A N 1
ATOM 2047 C CA . VAL A 1 269 ? -7.411 -12.539 6.974 1.00 98.44 269 VAL A CA 1
ATOM 2048 C C . VAL A 1 269 ? -8.796 -12.339 7.583 1.00 98.44 269 VAL A C 1
ATOM 2050 O O . VAL A 1 269 ? -9.572 -11.506 7.121 1.00 98.44 269 VAL A O 1
ATOM 2053 N N . ALA A 1 270 ? -9.095 -13.118 8.619 1.00 98.38 270 ALA A N 1
ATOM 2054 C CA . ALA A 1 270 ? -10.289 -12.991 9.455 1.00 98.38 270 ALA A CA 1
ATOM 2055 C C . ALA A 1 270 ? -9.902 -13.221 10.932 1.00 98.38 270 ALA A C 1
ATOM 2057 O O . ALA A 1 270 ? -10.181 -14.291 11.476 1.00 98.38 270 ALA A O 1
ATOM 2058 N N . PRO A 1 271 ? -9.105 -12.315 11.533 1.00 98.06 271 PRO A N 1
ATOM 2059 C CA . PRO A 1 271 ? -8.599 -12.485 12.887 1.00 98.06 271 PRO A CA 1
ATOM 2060 C C . PRO A 1 271 ? -9.666 -12.179 13.941 1.00 98.06 271 PRO A C 1
ATOM 2062 O O . PRO A 1 271 ? -10.600 -11.412 13.707 1.00 98.06 271 PRO A O 1
ATOM 2065 N N . GLU A 1 272 ? -9.457 -12.737 15.126 1.00 98.06 272 GLU A N 1
ATOM 2066 C CA . GLU A 1 272 ? -10.151 -12.368 16.358 1.00 98.06 272 GLU A CA 1
ATOM 2067 C C . GLU A 1 272 ? -9.253 -11.383 17.124 1.00 98.06 272 GLU A C 1
ATOM 2069 O O . GLU A 1 272 ? -8.055 -11.638 17.278 1.00 98.06 272 GLU A O 1
ATOM 2074 N N . LEU A 1 273 ? -9.796 -10.250 17.578 1.00 98.06 273 LEU A N 1
ATOM 2075 C CA . LEU A 1 273 ? -9.060 -9.272 18.387 1.00 98.06 273 LEU A CA 1
ATOM 2076 C C . LEU A 1 273 ? -9.448 -9.413 19.858 1.00 98.06 273 LEU A C 1
ATOM 2078 O O . LEU A 1 273 ? -10.634 -9.362 20.186 1.00 98.06 273 LEU A O 1
ATOM 2082 N N . GLU A 1 274 ? -8.461 -9.552 20.743 1.00 98.00 274 GLU A N 1
ATOM 2083 C CA . GLU A 1 274 ? -8.689 -9.521 22.190 1.00 98.00 274 GLU A CA 1
ATOM 2084 C C . GLU A 1 274 ? -8.924 -8.076 22.660 1.00 98.00 274 GLU A C 1
ATOM 2086 O O . GLU A 1 274 ? -8.119 -7.181 22.405 1.00 98.00 274 GLU A O 1
ATOM 2091 N N . LEU A 1 275 ? -10.041 -7.852 23.348 1.00 96.88 275 LEU A N 1
ATOM 2092 C CA . LEU A 1 275 ? -10.474 -6.553 23.854 1.00 96.88 275 LEU A CA 1
ATOM 2093 C C . LEU A 1 275 ? -10.091 -6.410 25.334 1.00 96.88 275 LEU A C 1
ATOM 2095 O O . LEU A 1 275 ? -10.616 -7.126 26.193 1.00 96.88 275 LEU A O 1
ATOM 2099 N N . ASP A 1 276 ? -9.204 -5.458 25.636 1.00 95.00 276 ASP A N 1
ATOM 2100 C CA . ASP A 1 276 ? -8.804 -5.090 26.998 1.00 95.00 276 ASP A CA 1
ATOM 2101 C C . ASP A 1 276 ? -8.672 -3.553 27.141 1.00 95.00 276 ASP A C 1
ATOM 2103 O O . ASP A 1 276 ? -7.759 -2.964 26.559 1.00 95.00 276 ASP A O 1
ATOM 2107 N N . PRO A 1 277 ? -9.565 -2.875 27.894 1.00 95.31 277 PRO A N 1
ATOM 2108 C CA . PRO A 1 277 ? -10.652 -3.444 28.688 1.00 95.31 277 PRO A CA 1
ATOM 2109 C C . PRO A 1 277 ? -11.739 -4.075 27.818 1.00 95.31 277 PRO A C 1
ATOM 2111 O O . PRO A 1 277 ? -11.998 -3.635 26.702 1.00 95.31 277 PRO A O 1
ATOM 2114 N N . ARG A 1 278 ? -12.416 -5.094 28.347 1.00 94.62 278 ARG A N 1
ATOM 2115 C CA . ARG A 1 278 ? -13.569 -5.692 27.668 1.00 94.62 278 ARG A CA 1
ATOM 2116 C C . ARG A 1 278 ? -14.745 -4.703 27.598 1.00 94.62 278 ARG A C 1
ATOM 2118 O O . ARG A 1 278 ? -14.938 -3.906 28.519 1.00 94.62 278 ARG A O 1
ATOM 2125 N N . ILE A 1 279 ? -15.587 -4.833 26.582 1.00 94.44 279 ILE A N 1
ATOM 2126 C CA . ILE A 1 279 ? -16.797 -4.020 26.400 1.00 94.44 279 ILE A CA 1
ATOM 2127 C C . ILE A 1 279 ? -17.916 -4.533 27.323 1.00 94.44 279 ILE A C 1
ATOM 2129 O O . ILE A 1 279 ? -18.228 -5.724 27.329 1.00 94.44 279 ILE A O 1
ATOM 2133 N N . VAL A 1 280 ? -18.509 -3.654 28.135 1.00 92.12 280 VAL A N 1
ATOM 2134 C CA . VAL A 1 280 ? -19.544 -4.029 29.126 1.00 92.12 280 VAL A CA 1
ATOM 2135 C C . VAL A 1 280 ? -20.903 -3.380 28.915 1.00 92.12 280 VAL A C 1
ATOM 2137 O O . VAL A 1 280 ? -21.884 -3.824 29.507 1.00 92.12 280 VAL A O 1
ATOM 2140 N N . GLU A 1 281 ? -20.959 -2.384 28.044 1.00 90.75 281 GLU A N 1
ATOM 2141 C CA . GLU A 1 281 ? -22.164 -1.687 27.608 1.00 90.75 281 GLU A CA 1
ATOM 2142 C C . GLU A 1 281 ? -22.182 -1.696 26.072 1.00 90.75 281 GLU A C 1
ATOM 2144 O O . GLU A 1 281 ? -21.206 -2.097 25.441 1.00 90.75 281 GLU A O 1
ATOM 2149 N N . GLU A 1 282 ? -23.300 -1.336 25.446 1.00 95.31 282 GLU A N 1
ATOM 2150 C CA . GLU A 1 282 ? -23.346 -1.246 23.984 1.00 95.31 282 GLU A CA 1
ATOM 2151 C C . GLU A 1 282 ? -22.391 -0.149 23.487 1.00 95.31 282 GLU A C 1
ATOM 2153 O O . GLU A 1 282 ? -22.557 1.022 23.831 1.00 95.31 282 GLU A O 1
ATOM 2158 N N . THR A 1 283 ? -21.411 -0.529 22.662 1.00 97.06 283 THR A N 1
ATOM 2159 C CA . THR A 1 283 ? -20.331 0.365 22.218 1.00 97.06 283 THR A CA 1
ATOM 2160 C C . THR A 1 283 ? -20.151 0.283 20.702 1.00 97.06 283 THR A C 1
ATOM 2162 O O . THR A 1 283 ? -20.173 -0.798 20.109 1.00 97.06 283 THR A O 1
ATOM 2165 N N . THR A 1 284 ? -19.935 1.433 20.058 1.00 98.25 284 THR A N 1
ATOM 2166 C CA . THR A 1 284 ? -19.484 1.493 18.659 1.00 98.25 284 THR A CA 1
ATOM 2167 C C . THR A 1 284 ? -17.976 1.265 18.594 1.00 98.25 284 THR A C 1
ATOM 2169 O O . THR A 1 284 ? -17.214 1.983 19.241 1.00 98.25 284 THR A O 1
ATOM 2172 N N . VAL A 1 285 ? -17.544 0.301 17.782 1.00 98.50 285 VAL A N 1
ATOM 2173 C CA . VAL A 1 285 ? -16.130 -0.001 17.536 1.00 98.50 285 VAL A CA 1
ATOM 2174 C C . VAL A 1 285 ? -15.756 0.462 16.130 1.00 98.50 285 VAL A C 1
ATOM 2176 O O . VAL A 1 285 ? -16.344 0.007 15.148 1.00 98.50 285 VAL A O 1
ATOM 2179 N N . GLU A 1 286 ? -14.770 1.354 16.023 1.00 98.69 286 GLU A N 1
ATOM 2180 C CA . GLU A 1 286 ? -14.170 1.746 14.741 1.00 98.69 286 GLU A CA 1
ATOM 2181 C C . GLU A 1 286 ? -13.033 0.776 14.412 1.00 98.69 286 GLU A C 1
ATOM 2183 O O . GLU A 1 286 ? -12.088 0.653 15.188 1.00 98.69 286 GLU A O 1
ATOM 2188 N N . VAL A 1 287 ? -13.086 0.122 13.252 1.00 98.69 287 VAL A N 1
ATOM 2189 C CA . VAL A 1 287 ? -12.015 -0.744 12.749 1.00 98.69 287 VAL A CA 1
ATOM 2190 C C . VAL A 1 287 ? -11.413 -0.124 11.494 1.00 98.69 287 VAL A C 1
ATOM 2192 O O . VAL A 1 287 ? -12.119 0.241 10.557 1.00 98.69 287 VAL A O 1
ATOM 2195 N N . THR A 1 288 ? -10.090 0.001 11.460 1.00 98.69 288 THR A N 1
ATOM 2196 C CA . THR A 1 288 ? -9.341 0.584 10.342 1.00 98.69 288 THR A CA 1
ATOM 2197 C C . THR A 1 288 ? -8.287 -0.397 9.836 1.00 98.69 288 THR A C 1
ATOM 2199 O O . THR A 1 288 ? -7.514 -0.929 10.627 1.00 98.69 288 THR A O 1
ATOM 2202 N N . VAL A 1 289 ? -8.210 -0.584 8.516 1.00 98.69 289 VAL A N 1
ATOM 2203 C CA . VAL A 1 289 ? -7.040 -1.162 7.838 1.00 98.69 289 VAL A CA 1
ATOM 2204 C C . VAL A 1 289 ? -6.043 -0.035 7.584 1.00 98.69 289 VAL A C 1
ATOM 2206 O O . VAL A 1 289 ? -6.395 0.954 6.931 1.00 98.69 289 VAL A O 1
ATOM 2209 N N . ARG A 1 290 ? -4.812 -0.166 8.078 1.00 98.44 290 ARG A N 1
ATOM 2210 C CA . ARG A 1 290 ? -3.731 0.813 7.872 1.00 98.44 290 ARG A CA 1
ATOM 2211 C C . ARG A 1 290 ? -2.561 0.183 7.136 1.00 98.44 290 ARG A C 1
ATOM 2213 O O . ARG A 1 290 ? -2.303 -1.002 7.305 1.00 98.44 290 ARG A O 1
ATOM 2220 N N . ALA A 1 291 ? -1.852 0.975 6.338 1.00 97.88 291 ALA A N 1
ATOM 2221 C CA . ALA A 1 291 ? -0.572 0.556 5.776 1.00 97.88 291 ALA A CA 1
ATOM 2222 C C . ALA A 1 291 ? 0.457 0.404 6.907 1.00 97.88 291 ALA A C 1
ATOM 2224 O O . ALA A 1 291 ? 0.639 1.336 7.689 1.00 97.88 291 ALA A O 1
ATOM 2225 N N . ALA A 1 292 ? 1.135 -0.741 6.980 1.00 97.69 292 ALA A N 1
ATOM 2226 C CA . ALA A 1 292 ? 2.072 -1.039 8.068 1.00 97.69 292 ALA A CA 1
ATOM 2227 C C . ALA A 1 292 ? 3.326 -0.140 8.046 1.00 97.69 292 ALA A C 1
ATOM 2229 O O . ALA A 1 292 ? 3.922 0.138 9.082 1.00 97.69 292 ALA A O 1
ATOM 2230 N N . GLU A 1 293 ? 3.724 0.343 6.865 1.00 96.81 293 GLU A N 1
ATOM 2231 C CA . GLU A 1 293 ? 4.930 1.161 6.687 1.00 96.81 293 GLU A CA 1
ATOM 2232 C C . GLU A 1 293 ? 4.814 2.559 7.318 1.00 96.81 293 GLU A C 1
ATOM 2234 O O . GLU A 1 293 ? 5.758 3.046 7.943 1.00 96.81 293 GLU A O 1
ATOM 2239 N N . ASP A 1 294 ? 3.668 3.222 7.138 1.00 96.31 294 ASP A N 1
ATOM 2240 C CA . ASP A 1 294 ? 3.49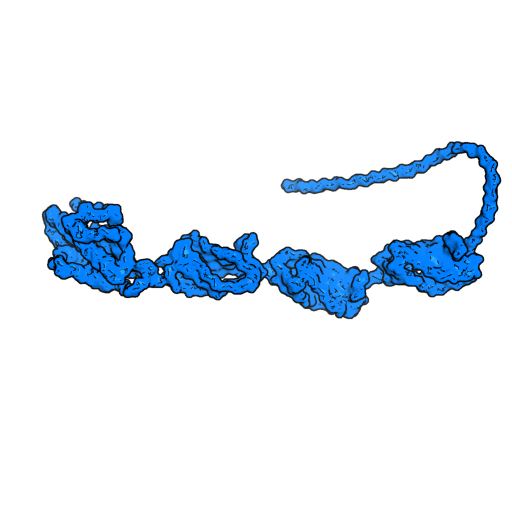5 4.643 7.464 1.00 96.31 294 ASP A CA 1
ATOM 2241 C C . ASP A 1 294 ? 2.198 4.969 8.224 1.00 96.31 294 ASP A C 1
ATOM 2243 O O . ASP A 1 294 ? 1.880 6.141 8.440 1.00 96.31 294 ASP A O 1
ATOM 2247 N N . ALA A 1 295 ? 1.459 3.942 8.654 1.00 97.44 295 ALA A N 1
ATOM 2248 C CA . ALA A 1 295 ? 0.187 4.037 9.368 1.00 97.44 295 ALA A CA 1
ATOM 2249 C C . ALA A 1 295 ? -0.918 4.816 8.619 1.00 97.44 295 ALA A C 1
ATOM 2251 O O . ALA A 1 295 ? -1.900 5.255 9.232 1.00 97.44 295 ALA A O 1
ATOM 2252 N N . THR A 1 296 ? -0.807 4.988 7.296 1.00 97.19 296 THR A N 1
ATOM 2253 C CA . THR A 1 296 ? -1.849 5.641 6.491 1.00 97.19 296 THR A CA 1
ATOM 2254 C C . THR A 1 296 ? -3.134 4.805 6.511 1.00 97.19 296 THR A C 1
ATOM 2256 O O . THR A 1 296 ? -3.086 3.618 6.179 1.00 97.19 296 THR A O 1
ATOM 2259 N N . PRO A 1 297 ? -4.303 5.381 6.858 1.00 97.88 297 PRO A N 1
ATOM 2260 C CA . PRO A 1 297 ? -5.567 4.653 6.816 1.00 97.88 297 PRO A CA 1
ATOM 2261 C C . PRO A 1 297 ? -5.966 4.350 5.368 1.00 97.88 297 PRO A C 1
ATOM 2263 O O . PRO A 1 297 ? -6.039 5.258 4.540 1.00 97.88 297 PRO A O 1
ATOM 2266 N N . LEU A 1 298 ? -6.250 3.079 5.083 1.00 97.81 298 LEU A N 1
ATOM 2267 C CA . LEU A 1 298 ? -6.633 2.592 3.756 1.00 97.81 298 LEU A CA 1
ATOM 2268 C C . LEU A 1 298 ? -8.144 2.360 3.645 1.00 97.81 298 LEU A C 1
ATOM 2270 O O . LEU A 1 298 ? -8.752 2.748 2.654 1.00 97.81 298 LEU A O 1
ATOM 2274 N N . GLN A 1 299 ? -8.751 1.757 4.671 1.00 98.38 299 GLN A N 1
ATOM 2275 C CA . GLN A 1 299 ? -10.195 1.519 4.765 1.00 98.38 299 GLN A CA 1
ATOM 2276 C C . GLN A 1 299 ? -10.633 1.604 6.228 1.00 98.38 299 GLN A C 1
ATOM 2278 O O . GLN A 1 299 ? -9.888 1.194 7.116 1.00 98.38 299 GLN A O 1
ATOM 2283 N N . ARG A 1 300 ? -11.840 2.113 6.483 1.00 98.56 300 ARG A N 1
ATOM 2284 C CA . ARG A 1 300 ? -12.443 2.205 7.819 1.00 98.56 300 ARG A CA 1
ATOM 2285 C C . ARG A 1 300 ? -13.882 1.716 7.770 1.00 98.56 300 ARG A C 1
ATOM 2287 O O . ARG A 1 300 ? -14.609 2.089 6.856 1.00 98.56 300 ARG A O 1
ATOM 2294 N N . GLU A 1 301 ? -14.277 0.954 8.777 1.00 98.62 301 GLU A N 1
ATOM 2295 C CA . GLU A 1 301 ? -15.652 0.525 9.015 1.00 98.62 301 GLU A CA 1
ATOM 2296 C C . GLU A 1 301 ? -15.991 0.693 10.502 1.00 98.62 301 GLU A C 1
ATOM 2298 O O . GLU A 1 301 ? -15.109 0.669 11.360 1.00 98.62 301 GLU A O 1
ATOM 2303 N N . GLU A 1 302 ? -17.272 0.851 10.811 1.00 98.38 302 GLU A N 1
ATOM 2304 C CA . GLU A 1 302 ? -17.785 0.905 12.181 1.00 98.38 302 GLU A CA 1
ATOM 2305 C C . GLU A 1 302 ? -18.762 -0.254 12.394 1.00 98.38 302 GLU A C 1
ATOM 2307 O O . GLU A 1 302 ? -19.481 -0.642 11.471 1.00 98.38 302 GLU A O 1
ATOM 2312 N N . LEU A 1 303 ? -18.800 -0.798 13.609 1.00 98.44 303 LEU A N 1
ATOM 2313 C CA . LEU A 1 303 ? -19.794 -1.789 14.019 1.00 98.44 303 LEU A CA 1
ATOM 2314 C C . LEU A 1 303 ? -20.321 -1.483 15.417 1.00 98.44 303 LEU A C 1
ATOM 2316 O O . LEU A 1 303 ? -19.615 -0.893 16.238 1.00 98.44 303 LEU A O 1
ATOM 2320 N N . THR A 1 304 ? -21.538 -1.929 15.709 1.00 98.50 304 THR A N 1
ATOM 2321 C CA . THR A 1 304 ? -22.079 -1.936 17.070 1.00 98.50 304 THR A CA 1
ATOM 2322 C C . THR A 1 304 ? -21.789 -3.277 17.737 1.00 98.50 304 THR A C 1
ATOM 2324 O O . THR A 1 304 ? -22.113 -4.340 17.201 1.00 98.50 304 THR A O 1
ATOM 2327 N N . PHE A 1 305 ? -21.173 -3.225 18.918 1.00 98.12 305 PHE A N 1
ATOM 2328 C CA . PHE A 1 305 ? -20.961 -4.386 19.771 1.00 98.12 305 PHE A CA 1
ATOM 2329 C C . PHE A 1 305 ? -21.946 -4.346 20.942 1.00 98.12 305 PHE A C 1
ATOM 2331 O O . PHE A 1 305 ? -21.904 -3.425 21.757 1.00 98.12 305 PHE A O 1
ATOM 2338 N N . THR A 1 306 ? -22.808 -5.357 21.050 1.00 96.88 306 THR A N 1
ATOM 2339 C CA . THR A 1 306 ? -23.794 -5.496 22.130 1.00 96.88 306 THR A CA 1
ATOM 2340 C C . THR A 1 306 ? -23.377 -6.633 23.070 1.00 96.88 306 THR A C 1
ATOM 2342 O O . THR A 1 306 ? -23.498 -7.807 22.709 1.00 96.88 306 THR A O 1
ATOM 2345 N N . PRO A 1 307 ? -22.892 -6.345 24.289 1.00 94.62 307 PRO A N 1
ATOM 2346 C CA . PRO A 1 307 ? -22.487 -7.391 25.215 1.00 94.62 307 PRO A CA 1
ATOM 2347 C C . PRO A 1 307 ? -23.641 -8.322 25.594 1.00 94.62 307 PRO A C 1
ATOM 2349 O O . PRO A 1 307 ? -24.780 -7.901 25.803 1.00 94.62 307 PRO A O 1
ATOM 2352 N N . ASN A 1 308 ? -23.337 -9.610 25.706 1.00 91.00 308 ASN A N 1
ATOM 2353 C CA . ASN A 1 308 ? -24.287 -10.615 26.145 1.00 91.00 308 ASN A CA 1
ATOM 2354 C C . ASN A 1 308 ? -24.685 -10.361 27.602 1.00 91.00 308 ASN A C 1
ATOM 2356 O O . ASN A 1 308 ? -23.855 -10.025 28.451 1.00 91.00 308 ASN A O 1
ATOM 2360 N N . SER A 1 309 ? -25.960 -10.609 27.900 1.00 86.81 309 SER A N 1
ATOM 2361 C CA . SER A 1 309 ? -26.435 -10.739 29.275 1.00 86.81 309 SER A CA 1
ATOM 2362 C C . SER A 1 309 ? -25.616 -11.799 30.025 1.00 86.81 309 SER A C 1
ATOM 2364 O O . SER A 1 309 ? -25.113 -12.742 29.403 1.00 86.81 309 SER A O 1
ATOM 2366 N N . PRO A 1 310 ? -25.480 -11.673 31.352 1.00 86.69 310 PRO A N 1
ATOM 2367 C CA . PRO A 1 310 ? -24.653 -12.592 32.117 1.00 86.69 310 PRO A CA 1
ATOM 2368 C C . PRO A 1 310 ? -25.168 -14.025 32.001 1.00 86.69 310 PRO A C 1
ATOM 2370 O O . PRO A 1 310 ? -26.374 -14.267 31.908 1.00 86.69 310 PRO A O 1
ATOM 2373 N N . GLU A 1 311 ? -24.249 -14.990 32.049 1.00 83.31 311 GLU A N 1
ATOM 2374 C CA . GLU A 1 311 ? -24.621 -16.403 32.073 1.00 83.31 311 GLU A CA 1
ATOM 2375 C C . GLU A 1 311 ? -25.518 -16.711 33.281 1.00 83.31 311 GLU A C 1
ATOM 2377 O O . GLU A 1 311 ? -25.189 -16.372 34.421 1.00 83.31 311 GLU A O 1
ATOM 2382 N N . GLY A 1 312 ? -26.638 -17.397 33.037 1.00 86.88 312 GLY A N 1
ATOM 2383 C CA . GLY A 1 312 ? -27.557 -17.841 34.082 1.00 86.88 312 GLY A CA 1
ATOM 2384 C C . GLY A 1 312 ? -29.017 -17.469 33.816 1.00 86.88 312 GLY A C 1
ATOM 2385 O O . GLY A 1 312 ? -29.388 -17.156 32.681 1.00 86.88 312 GLY A O 1
ATOM 2386 N N . PRO A 1 313 ? -29.882 -17.563 34.842 1.00 90.56 313 PRO A N 1
ATOM 2387 C CA . PRO A 1 313 ? -31.264 -17.122 34.726 1.00 90.56 313 PRO A CA 1
ATOM 2388 C C . PRO A 1 313 ? -31.335 -15.601 34.516 1.00 90.56 313 PRO A C 1
ATOM 2390 O O . PRO A 1 313 ? -30.520 -14.844 35.049 1.00 90.56 313 PRO A O 1
ATOM 2393 N N . VAL A 1 314 ? -32.328 -15.155 33.741 1.00 92.94 314 VAL A N 1
ATOM 2394 C CA . VAL A 1 314 ? -32.603 -13.727 33.516 1.00 92.94 314 VAL A CA 1
ATOM 2395 C C . VAL A 1 314 ? -33.255 -13.141 34.763 1.00 92.94 314 VAL A C 1
ATOM 2397 O O . VAL A 1 314 ? -34.327 -13.606 35.157 1.00 92.94 314 VAL A O 1
ATOM 2400 N N . LEU A 1 315 ? -32.604 -12.161 35.396 1.00 93.50 315 LEU A N 1
ATOM 2401 C CA . LEU A 1 315 ? -33.191 -11.417 36.509 1.00 93.50 315 LEU A CA 1
ATOM 2402 C C . LEU A 1 315 ? -34.074 -10.311 35.933 1.00 93.50 315 LEU A C 1
ATOM 2404 O O . LEU A 1 315 ? -33.577 -9.402 35.276 1.00 93.50 315 LEU A O 1
ATOM 2408 N N . THR A 1 316 ? -35.381 -10.408 36.149 1.00 94.75 316 THR A N 1
ATOM 2409 C CA . THR A 1 316 ? -36.333 -9.346 35.804 1.00 94.75 316 THR A CA 1
ATOM 2410 C C . THR A 1 316 ? -36.618 -8.479 37.027 1.00 94.75 316 THR A C 1
ATOM 2412 O O . THR A 1 316 ? -36.384 -8.906 38.156 1.00 94.75 316 THR A O 1
ATOM 2415 N N . GLU A 1 317 ? -37.180 -7.289 36.819 1.00 94.50 317 GLU A N 1
ATOM 2416 C CA . GLU A 1 317 ? -37.643 -6.402 37.899 1.00 94.50 317 GLU A CA 1
ATOM 2417 C C . GLU A 1 317 ? -38.616 -7.116 38.852 1.00 94.50 317 GLU A C 1
ATOM 2419 O O . GLU A 1 317 ? -38.382 -7.156 40.058 1.00 94.50 317 GLU A O 1
ATOM 2424 N N . ASP A 1 318 ? -39.641 -7.783 38.306 1.00 93.69 318 ASP A N 1
ATOM 2425 C CA . ASP A 1 318 ? -40.603 -8.578 39.085 1.00 93.69 318 ASP A CA 1
ATOM 2426 C C . ASP A 1 318 ? -39.930 -9.679 39.918 1.00 93.69 318 ASP A C 1
ATOM 2428 O O . ASP A 1 318 ? -40.351 -9.975 41.034 1.00 93.69 318 ASP A O 1
ATOM 2432 N N . GLU A 1 319 ? -38.885 -10.307 39.378 1.00 95.56 319 GLU A N 1
ATOM 2433 C CA . GLU A 1 319 ? -38.175 -11.391 40.050 1.00 95.56 319 GLU A CA 1
ATOM 2434 C C . GLU A 1 319 ? -37.249 -10.852 41.143 1.00 95.56 319 GLU A C 1
ATOM 2436 O O . GLU A 1 319 ? -37.186 -11.433 42.225 1.00 95.56 319 GLU A O 1
ATOM 2441 N N . ALA A 1 320 ? -36.590 -9.713 40.911 1.00 94.25 320 ALA A N 1
ATOM 2442 C CA . ALA A 1 320 ? -35.827 -9.009 41.937 1.00 94.25 320 ALA A CA 1
ATOM 2443 C C . ALA A 1 320 ? -36.733 -8.575 43.101 1.00 94.25 320 ALA A C 1
ATOM 2445 O O . ALA A 1 320 ? -36.389 -8.812 44.261 1.00 94.25 320 ALA A O 1
ATOM 2446 N N . ILE A 1 321 ? -37.921 -8.032 42.800 1.00 92.56 321 ILE A N 1
ATOM 2447 C CA . ILE A 1 321 ? -38.955 -7.725 43.798 1.00 92.56 321 ILE A CA 1
ATOM 2448 C C . ILE A 1 321 ? -39.382 -8.994 44.531 1.00 92.56 321 ILE A C 1
ATOM 2450 O O . ILE A 1 321 ? -39.446 -8.984 45.754 1.00 92.56 321 ILE A O 1
ATOM 2454 N N . ARG A 1 322 ? -39.643 -10.097 43.821 1.00 93.31 322 ARG A N 1
ATOM 2455 C CA . ARG A 1 322 ? -40.067 -11.365 44.431 1.00 93.31 322 ARG A CA 1
ATOM 2456 C C . ARG A 1 322 ? -39.006 -11.935 45.377 1.00 93.31 322 ARG A C 1
ATOM 2458 O O . ARG A 1 322 ? -39.348 -12.384 46.466 1.00 93.31 322 ARG A O 1
ATOM 2465 N N . ILE A 1 323 ? -37.729 -11.902 44.988 1.00 92.81 323 ILE A N 1
ATOM 2466 C CA . ILE A 1 323 ? -36.601 -12.322 45.836 1.00 92.81 323 ILE A CA 1
ATOM 2467 C C . ILE A 1 323 ? -36.521 -11.439 47.083 1.00 92.81 323 ILE A C 1
ATOM 2469 O O . ILE A 1 323 ? -36.371 -11.956 48.189 1.00 92.81 323 ILE A O 1
ATOM 2473 N N . ALA A 1 324 ? -36.666 -10.122 46.918 1.00 90.62 324 ALA A N 1
ATOM 2474 C CA . ALA A 1 324 ? -36.724 -9.193 48.038 1.00 90.62 324 ALA A CA 1
ATOM 2475 C C . ALA A 1 324 ? -37.962 -9.455 48.919 1.00 90.62 324 ALA A C 1
ATOM 2477 O O . ALA A 1 324 ? -37.868 -9.409 50.142 1.00 90.62 324 ALA A O 1
ATOM 2478 N N . GLU A 1 325 ? -39.107 -9.802 48.328 1.00 88.25 325 GLU A N 1
ATOM 2479 C CA . GLU A 1 325 ? -40.355 -10.088 49.035 1.00 88.25 325 GLU A CA 1
ATOM 2480 C C . GLU A 1 325 ? -40.323 -11.386 49.845 1.00 88.25 325 GLU A C 1
ATOM 2482 O O . GLU A 1 325 ? -40.878 -11.452 50.945 1.00 88.25 325 GLU A O 1
ATOM 2487 N N . ASP A 1 326 ? -39.629 -12.407 49.347 1.00 86.31 326 ASP A N 1
ATOM 2488 C CA . ASP A 1 326 ? -39.468 -13.692 50.029 1.00 86.31 326 ASP A CA 1
ATOM 2489 C C . ASP A 1 326 ? -38.692 -13.568 51.361 1.00 86.31 326 ASP A C 1
ATOM 2491 O O . ASP A 1 326 ? -38.703 -14.503 52.168 1.00 86.31 326 ASP A O 1
ATOM 2495 N N . THR A 1 327 ? -38.084 -12.407 51.649 1.00 79.06 327 THR A N 1
ATOM 2496 C CA . THR A 1 327 ? -37.471 -12.083 52.953 1.00 79.06 327 THR A CA 1
ATOM 2497 C C . THR A 1 327 ? -38.488 -11.676 54.024 1.00 79.06 327 THR A C 1
ATOM 2499 O O . THR A 1 327 ? -38.275 -11.915 55.216 1.00 79.06 327 THR A O 1
ATOM 2502 N N . PHE A 1 328 ? -39.658 -11.160 53.625 1.00 71.69 328 PHE A N 1
ATOM 2503 C CA . PHE A 1 328 ? -40.678 -10.640 54.540 1.00 71.69 328 PHE A CA 1
ATOM 2504 C C . PHE A 1 328 ? -41.292 -11.634 55.550 1.00 71.69 328 PHE A C 1
ATOM 2506 O O . PHE A 1 328 ? -41.687 -11.182 56.627 1.00 71.69 328 PHE A O 1
ATOM 2513 N N . PRO A 1 329 ? -41.434 -12.957 55.310 1.00 59.22 329 PRO A N 1
ATOM 2514 C CA . PRO A 1 329 ? -42.041 -13.850 56.299 1.00 59.22 329 PRO A CA 1
ATOM 2515 C C . PRO A 1 329 ? -41.162 -14.114 57.536 1.00 59.22 329 PRO A C 1
ATOM 2517 O O . PRO A 1 329 ? -41.670 -14.674 58.512 1.00 59.22 329 PRO A O 1
ATOM 2520 N N . LEU A 1 330 ? -39.883 -13.717 57.535 1.00 52.59 330 LEU A N 1
ATOM 2521 C CA . LEU A 1 330 ? -38.975 -13.885 58.680 1.00 52.59 330 LEU A CA 1
ATOM 2522 C C . LEU A 1 330 ? -39.141 -12.792 59.749 1.00 52.59 330 LEU A C 1
ATOM 2524 O O . LEU A 1 330 ? -38.922 -13.056 60.933 1.00 52.59 330 LEU A O 1
ATOM 2528 N N . ILE A 1 331 ? -39.625 -11.609 59.366 1.00 49.09 331 ILE A N 1
ATOM 2529 C CA . ILE A 1 331 ? -39.892 -10.480 60.262 1.00 49.09 331 ILE A CA 1
ATOM 2530 C C . ILE A 1 331 ? -41.360 -10.122 60.081 1.00 49.09 331 ILE A C 1
ATOM 2532 O O . ILE A 1 331 ? -41.729 -9.539 59.071 1.00 49.09 331 ILE A O 1
ATOM 2536 N N . GLY A 1 332 ? -42.228 -10.518 61.018 1.00 51.34 332 GLY A N 1
ATOM 2537 C CA . GLY A 1 332 ? -43.678 -10.362 60.869 1.00 51.34 332 GLY A CA 1
ATOM 2538 C C . GLY A 1 332 ? -44.068 -8.970 60.364 1.00 51.34 332 GLY A C 1
ATOM 2539 O O . GLY A 1 332 ? -43.988 -8.034 61.141 1.00 51.34 332 GLY A O 1
ATOM 2540 N N . SER A 1 333 ? -44.452 -8.871 59.083 1.00 53.16 333 SER A N 1
ATOM 2541 C CA . SER A 1 333 ? -44.841 -7.653 58.349 1.00 53.16 333 SER A CA 1
ATOM 2542 C C . SER A 1 333 ? -44.100 -6.399 58.838 1.00 53.16 333 SER A C 1
ATOM 2544 O O . SER A 1 333 ? -44.602 -5.755 59.769 1.00 53.16 333 SER A O 1
ATOM 2546 N N . PRO A 1 334 ? -42.939 -6.032 58.256 1.00 55.41 334 PRO A N 1
ATOM 2547 C CA . PRO A 1 334 ? -42.142 -4.935 58.775 1.00 55.41 334 PRO A CA 1
ATOM 2548 C C . PRO A 1 334 ? -43.034 -3.714 58.913 1.00 55.41 334 PRO A C 1
ATOM 2550 O O . PRO A 1 334 ? -43.607 -3.222 57.945 1.00 55.41 334 PRO A O 1
ATOM 2553 N N . SER A 1 335 ? -43.154 -3.205 60.135 1.00 63.94 335 SER A N 1
ATOM 2554 C CA . SER A 1 335 ? -43.923 -1.993 60.432 1.00 63.94 335 SER A CA 1
ATOM 2555 C C . SER A 1 335 ? -43.393 -0.729 59.728 1.00 63.94 335 SER A C 1
ATOM 2557 O O . SER A 1 335 ? -43.870 0.366 60.014 1.00 63.94 335 SER A O 1
ATOM 2559 N N . VAL A 1 336 ? -42.399 -0.906 58.853 1.00 68.69 336 VAL A N 1
ATOM 2560 C CA . VAL A 1 336 ? -41.663 0.075 58.066 1.00 68.69 336 VAL A CA 1
ATOM 2561 C C . VAL A 1 336 ? -41.759 -0.167 56.558 1.00 68.69 336 VAL A C 1
ATOM 2563 O O . VAL A 1 336 ? -41.256 0.667 55.833 1.00 68.69 336 VAL A O 1
ATOM 2566 N N . PHE A 1 337 ? -42.415 -1.217 56.049 1.00 80.62 337 PHE A N 1
ATOM 2567 C CA . PHE A 1 337 ? -42.627 -1.407 54.603 1.00 80.62 337 PHE A CA 1
ATOM 2568 C C . PHE A 1 337 ? -44.110 -1.252 54.261 1.00 80.62 337 PHE A C 1
ATOM 2570 O O . PHE A 1 337 ? -44.960 -1.917 54.854 1.00 80.62 337 PHE A O 1
ATOM 2577 N N . GLU A 1 338 ? -44.432 -0.370 53.315 1.00 82.69 338 GLU A N 1
ATOM 2578 C CA . GLU A 1 338 ? -45.802 -0.202 52.819 1.00 82.69 338 GLU A CA 1
ATOM 2579 C C . GLU A 1 338 ? -45.990 -0.859 51.450 1.00 82.69 338 GLU A C 1
ATOM 2581 O O . GLU A 1 338 ? -46.929 -1.634 51.260 1.00 82.69 338 GLU A O 1
ATOM 2586 N N . ARG A 1 339 ? -45.101 -0.543 50.504 1.00 85.06 339 ARG A N 1
ATOM 2587 C CA . ARG A 1 339 ? -45.080 -1.097 49.147 1.00 85.06 339 ARG A CA 1
ATOM 2588 C C . ARG A 1 339 ? -43.759 -0.779 48.452 1.00 85.06 339 ARG A C 1
ATOM 2590 O O . ARG A 1 339 ? -43.113 0.216 48.785 1.00 85.06 339 ARG A O 1
ATOM 2597 N N . TRP A 1 340 ? -43.427 -1.557 47.429 1.00 86.62 340 TRP A N 1
ATOM 2598 C CA . TRP A 1 340 ? -42.445 -1.153 46.427 1.00 86.62 340 TRP A CA 1
ATOM 2599 C C . TRP A 1 340 ? -42.986 0.018 45.601 1.00 86.62 340 TRP A C 1
ATOM 2601 O O . TRP A 1 340 ? -44.201 0.169 45.418 1.00 86.62 340 TRP A O 1
ATOM 2611 N N . LEU A 1 341 ? -42.084 0.885 45.160 1.00 84.19 341 LEU A N 1
ATOM 2612 C CA . LEU A 1 341 ? -42.387 1.926 44.191 1.00 84.19 341 LEU A CA 1
ATOM 2613 C C . LEU A 1 341 ? -42.133 1.376 42.792 1.00 84.19 341 LEU A C 1
ATOM 2615 O O . LEU A 1 341 ? -41.161 0.664 42.588 1.00 84.19 341 LEU A O 1
ATOM 2619 N N . ASP A 1 342 ? -42.982 1.742 41.833 1.00 77.81 342 ASP A N 1
ATOM 2620 C CA . ASP A 1 342 ? -42.783 1.370 40.424 1.00 77.81 342 ASP A CA 1
ATOM 2621 C C . ASP A 1 342 ? -41.562 2.089 39.799 1.00 77.81 342 ASP A C 1
ATOM 2623 O O . ASP A 1 342 ? -41.136 1.754 38.703 1.00 77.81 342 ASP A O 1
ATOM 2627 N N . ASP A 1 343 ? -41.007 3.089 40.493 1.00 77.25 343 ASP A N 1
ATOM 2628 C CA . ASP A 1 343 ? -39.818 3.864 40.127 1.00 77.25 343 ASP A CA 1
ATOM 2629 C C . ASP A 1 343 ? -39.100 4.294 41.430 1.00 77.25 343 ASP A C 1
ATOM 2631 O O . ASP A 1 343 ? -39.760 4.906 42.286 1.00 77.25 343 ASP A O 1
ATOM 2635 N N . PRO A 1 344 ? -37.803 3.980 41.649 1.00 68.00 344 PRO A N 1
ATOM 2636 C CA . PRO A 1 344 ? -36.870 3.298 40.743 1.00 68.00 344 PRO A CA 1
ATOM 2637 C C . PRO A 1 344 ? -36.749 1.795 41.047 1.00 68.00 344 PRO A C 1
ATOM 2639 O O . PRO A 1 344 ? -35.991 1.396 41.935 1.00 68.00 344 PRO A O 1
ATOM 2642 N N . VAL A 1 345 ? -37.478 0.944 40.323 1.00 87.69 345 VAL A N 1
ATOM 2643 C CA . VAL A 1 345 ? -37.120 -0.479 40.221 1.00 87.69 345 VAL A CA 1
ATOM 2644 C C . VAL A 1 345 ? -36.465 -0.673 38.863 1.00 87.69 345 VAL A C 1
ATOM 2646 O O . VAL A 1 345 ? -37.127 -0.535 37.845 1.00 87.69 345 VAL A O 1
ATOM 2649 N N . GLU A 1 346 ? -35.163 -0.945 38.852 1.00 92.06 346 GLU A N 1
ATOM 2650 C CA . GLU A 1 346 ? -34.377 -1.103 37.626 1.00 92.06 346 GLU A CA 1
ATOM 2651 C C . GLU A 1 346 ? -33.467 -2.327 37.779 1.00 92.06 346 GLU A C 1
ATOM 2653 O O . GLU A 1 346 ? -32.769 -2.477 38.786 1.00 92.06 346 GLU A O 1
ATOM 2658 N N . VAL A 1 347 ? -33.460 -3.216 36.784 1.00 91.00 347 VAL A N 1
ATOM 2659 C CA . VAL A 1 347 ? -32.495 -4.321 36.704 1.00 91.00 347 VAL A CA 1
ATOM 2660 C C . VAL A 1 347 ? -31.695 -4.179 35.418 1.00 91.00 347 VAL A C 1
ATOM 2662 O O . VAL A 1 347 ? -32.198 -4.422 34.324 1.00 91.00 347 VAL A O 1
ATOM 2665 N N . GLU A 1 348 ? -30.430 -3.797 35.557 1.00 90.44 348 GLU A N 1
ATOM 2666 C CA . GLU A 1 348 ? -29.500 -3.635 34.445 1.00 90.44 348 GLU A CA 1
ATOM 2667 C C . GLU A 1 348 ? -28.666 -4.912 34.280 1.00 90.44 348 GLU A C 1
ATOM 2669 O O . GLU A 1 348 ? -27.982 -5.365 35.208 1.00 90.44 348 GLU A O 1
ATOM 2674 N N . ALA A 1 349 ? -28.729 -5.513 33.092 1.00 87.31 349 ALA A N 1
ATOM 2675 C CA . ALA A 1 349 ? -27.882 -6.643 32.737 1.00 87.31 349 ALA A CA 1
ATOM 2676 C C . ALA A 1 349 ? -26.477 -6.152 32.372 1.00 87.31 349 ALA A C 1
ATOM 2678 O O . ALA A 1 349 ? -26.311 -5.250 31.562 1.00 87.31 349 ALA A O 1
ATOM 2679 N N . HIS A 1 350 ? -25.466 -6.802 32.933 1.00 88.69 350 HIS A N 1
ATOM 2680 C CA . HIS A 1 350 ? -24.054 -6.555 32.672 1.00 88.69 350 HIS A CA 1
ATOM 2681 C C . HIS A 1 350 ? -23.369 -7.904 32.387 1.00 88.69 350 HIS A C 1
ATOM 2683 O O . HIS A 1 350 ? -23.765 -8.908 32.977 1.00 88.69 350 HIS A O 1
ATOM 2689 N N . PRO A 1 351 ? -22.312 -8.000 31.562 1.00 84.19 351 PRO A N 1
ATOM 2690 C CA . PRO A 1 351 ? -21.716 -9.301 31.218 1.00 84.19 351 PRO A CA 1
ATOM 2691 C C . PRO A 1 351 ? -21.251 -10.140 32.417 1.00 84.19 351 PRO A C 1
ATOM 2693 O O . PRO A 1 351 ? -21.229 -11.368 32.364 1.00 84.19 351 PRO A O 1
ATOM 2696 N N . ASP A 1 352 ? -20.901 -9.493 33.534 1.00 87.12 352 ASP A N 1
ATOM 2697 C CA . ASP A 1 352 ? -20.575 -10.194 34.783 1.00 87.12 352 ASP A CA 1
ATOM 2698 C C . ASP A 1 352 ? -21.761 -10.498 35.694 1.00 87.12 352 ASP A C 1
ATOM 2700 O O . ASP A 1 352 ? -21.581 -11.242 36.654 1.00 87.12 352 ASP A O 1
ATOM 2704 N N . GLY A 1 353 ? -22.936 -9.920 35.481 1.00 90.88 353 GLY A N 1
ATOM 2705 C CA . GLY A 1 353 ? -24.050 -10.086 36.401 1.00 90.88 353 GLY A CA 1
ATOM 2706 C C . GLY A 1 353 ? -25.114 -9.004 36.282 1.00 90.88 353 GLY A C 1
ATOM 2707 O O . GLY A 1 353 ? -25.233 -8.348 35.260 1.00 90.88 353 GLY A O 1
ATOM 2708 N N . TYR A 1 354 ? -25.896 -8.807 37.333 1.00 91.88 354 TYR A N 1
ATOM 2709 C CA . TYR A 1 354 ? -26.981 -7.826 37.347 1.00 91.88 354 TYR A CA 1
ATOM 2710 C C . TYR A 1 354 ? -26.687 -6.698 38.327 1.00 91.88 354 TYR A C 1
ATOM 2712 O O . TYR A 1 354 ? -26.224 -6.962 39.439 1.00 91.88 354 TYR A O 1
ATOM 2720 N N . ARG A 1 355 ? -26.977 -5.456 37.945 1.00 92.62 355 ARG A N 1
ATOM 2721 C CA . ARG A 1 355 ? -27.089 -4.336 38.886 1.00 92.62 355 ARG A CA 1
ATOM 2722 C C . ARG A 1 355 ? -28.568 -4.116 39.164 1.00 92.62 355 ARG A C 1
ATOM 2724 O O . ARG A 1 355 ? -29.364 -4.049 38.232 1.00 92.62 355 ARG A O 1
ATOM 2731 N N . VAL A 1 356 ? -28.935 -4.082 40.437 1.00 93.69 356 VAL A N 1
ATOM 2732 C CA . VAL A 1 356 ? -30.334 -4.031 40.867 1.00 93.69 356 VAL A CA 1
ATOM 2733 C C . VAL A 1 356 ? -30.558 -2.749 41.649 1.00 93.69 356 VAL A C 1
ATOM 2735 O O . VAL A 1 356 ? -29.858 -2.490 42.623 1.00 93.69 356 VAL A O 1
ATOM 2738 N N . ARG A 1 357 ? -31.561 -1.970 41.265 1.00 94.31 357 ARG A N 1
ATOM 2739 C CA . ARG A 1 357 ? -32.018 -0.793 41.996 1.00 94.31 357 ARG A CA 1
ATOM 2740 C C . ARG A 1 357 ? -33.457 -1.006 42.428 1.00 94.31 357 ARG A C 1
ATOM 2742 O O . ARG A 1 357 ? -34.280 -1.389 41.605 1.00 94.31 357 ARG A O 1
ATOM 2749 N N . LEU A 1 358 ? -33.753 -0.792 43.707 1.00 92.75 358 LEU A N 1
ATOM 2750 C CA . LEU A 1 358 ? -35.087 -0.962 44.279 1.00 92.75 358 LEU A CA 1
ATOM 2751 C C . LEU A 1 358 ? -35.494 0.278 45.076 1.00 92.75 358 LEU A C 1
ATOM 2753 O O . LEU A 1 358 ? -34.777 0.712 45.976 1.00 92.75 358 LEU A O 1
ATOM 2757 N N . GLY A 1 359 ? -36.681 0.813 44.805 1.00 89.75 359 GLY A N 1
ATOM 2758 C CA . GLY A 1 359 ? -37.307 1.870 45.597 1.00 89.75 359 GLY A CA 1
ATOM 2759 C C . GLY A 1 359 ? -38.450 1.337 46.451 1.00 89.75 359 GLY A C 1
ATOM 2760 O O . GLY A 1 359 ? -39.349 0.685 45.923 1.00 89.75 359 GLY A O 1
ATOM 2761 N N . TYR A 1 360 ? -38.484 1.647 47.748 1.00 87.88 360 TYR A N 1
ATOM 2762 C CA . TYR A 1 360 ? -39.626 1.291 48.598 1.00 87.88 360 TYR A CA 1
ATOM 2763 C C . TYR A 1 360 ? -40.171 2.468 49.399 1.00 87.88 360 TYR A C 1
ATOM 2765 O O . TYR A 1 360 ? -39.440 3.361 49.832 1.00 87.88 360 TYR A O 1
ATOM 2773 N N . LEU A 1 361 ? -41.487 2.445 49.612 1.00 86.00 361 LEU A N 1
ATOM 2774 C CA . LEU A 1 361 ? -42.173 3.375 50.491 1.00 86.00 361 LEU A CA 1
ATOM 2775 C C . LEU A 1 361 ? -42.158 2.829 51.915 1.00 86.00 361 LEU A C 1
ATOM 2777 O O . LEU A 1 361 ? -42.770 1.794 52.208 1.00 86.00 361 LEU A O 1
ATOM 2781 N N . ALA A 1 362 ? -41.487 3.555 52.801 1.00 82.06 362 ALA A N 1
ATOM 2782 C CA . ALA A 1 362 ? -41.426 3.210 54.198 1.00 82.06 362 ALA A CA 1
ATOM 2783 C C . ALA A 1 362 ? -42.739 3.578 54.908 1.00 82.06 362 ALA A C 1
ATOM 2785 O O . ALA A 1 362 ? -43.214 4.718 54.845 1.00 82.06 362 ALA A O 1
ATOM 2786 N N . ALA A 1 363 ? -43.336 2.610 55.604 1.00 76.56 363 ALA A N 1
ATOM 2787 C CA . ALA A 1 363 ? -44.563 2.821 56.357 1.00 76.56 363 ALA A CA 1
ATOM 2788 C C . ALA A 1 363 ? -44.305 3.843 57.470 1.00 76.56 363 ALA A C 1
ATOM 2790 O O . ALA A 1 363 ? -43.492 3.639 58.374 1.00 76.56 363 ALA A O 1
ATOM 2791 N N . ARG A 1 364 ? -45.020 4.968 57.412 1.00 65.44 364 ARG A N 1
ATOM 2792 C CA . ARG A 1 364 ? -44.852 6.074 58.354 1.00 65.44 364 ARG A CA 1
ATOM 2793 C C . ARG A 1 364 ? -45.342 5.654 59.742 1.00 65.44 364 ARG A C 1
ATOM 2795 O O . ARG A 1 364 ? -46.506 5.872 60.095 1.00 65.44 364 ARG A O 1
ATOM 2802 N N . GLN A 1 365 ? -44.467 5.110 60.589 1.00 55.38 365 GLN A N 1
ATOM 2803 C CA . GLN A 1 365 ? -44.728 5.167 62.022 1.00 55.38 365 GLN A CA 1
ATOM 2804 C C . GLN A 1 365 ? -44.794 6.651 62.383 1.00 55.38 365 GLN A C 1
ATOM 2806 O O . GLN A 1 365 ? -43.875 7.409 62.090 1.00 55.38 365 GLN A O 1
ATOM 2811 N N . ARG A 1 366 ? -45.915 7.112 62.953 1.00 50.78 366 ARG A N 1
ATOM 2812 C CA . ARG A 1 366 ? -46.061 8.490 63.448 1.00 50.78 366 ARG A CA 1
ATOM 2813 C C . ARG A 1 366 ? -45.029 8.729 64.557 1.00 50.78 366 ARG A C 1
ATOM 2815 O O . ARG A 1 366 ? -45.342 8.591 65.739 1.00 50.78 366 ARG A O 1
ATOM 2822 N N . ALA A 1 367 ? -43.805 9.068 64.170 1.00 46.06 367 ALA A N 1
ATOM 2823 C CA . ALA A 1 367 ? -42.700 9.415 65.040 1.00 46.06 367 ALA A CA 1
ATOM 2824 C C . ALA A 1 367 ? -42.970 10.804 65.626 1.00 46.06 367 ALA A C 1
ATOM 2826 O O . ALA A 1 367 ? -42.507 11.824 65.137 1.00 46.06 367 ALA A O 1
ATOM 2827 N N . VAL A 1 368 ? -43.800 10.849 66.666 1.00 48.78 368 VAL A N 1
ATOM 2828 C CA . VAL A 1 368 ? -43.995 12.056 67.488 1.00 48.78 368 VAL A CA 1
ATOM 2829 C C . VAL A 1 368 ? -42.924 12.129 68.597 1.00 48.78 368 VAL A C 1
ATOM 2831 O O . VAL A 1 368 ? -42.870 13.096 69.348 1.00 48.78 368 VAL A O 1
ATOM 2834 N N . PHE A 1 369 ? -42.041 11.127 68.708 1.00 47.81 369 PHE A N 1
ATOM 2835 C CA . PHE A 1 369 ? -41.009 11.036 69.746 1.00 47.81 369 PHE A CA 1
ATOM 2836 C C . PHE A 1 369 ? -39.681 10.538 69.160 1.00 47.81 369 PHE A C 1
ATOM 2838 O O . PHE A 1 369 ? -39.691 9.615 68.349 1.00 47.81 369 PHE A O 1
ATOM 2845 N N . SER A 1 370 ? -38.552 11.101 69.610 1.00 56.50 370 SER A N 1
ATOM 2846 C CA . SER A 1 370 ? -37.193 10.784 69.129 1.00 56.50 370 SER A CA 1
ATOM 2847 C C . SER A 1 370 ? -36.854 9.289 69.157 1.00 56.50 370 SER A C 1
ATOM 2849 O O . SER A 1 370 ? -36.230 8.787 68.239 1.00 56.50 370 SER A O 1
ATOM 2851 N N . SER A 1 371 ? -37.377 8.531 70.126 1.00 62.91 371 SER A N 1
ATOM 2852 C CA . SER A 1 371 ? -37.172 7.076 70.203 1.00 62.91 371 SER A CA 1
ATOM 2853 C C . SER A 1 371 ? -37.882 6.260 69.112 1.00 62.91 371 SER A C 1
ATOM 2855 O O . SER A 1 371 ? -37.776 5.033 69.111 1.00 62.91 371 SER A O 1
ATOM 2857 N N . ALA A 1 372 ? -38.680 6.885 68.241 1.00 66.69 372 ALA A N 1
ATOM 2858 C CA . ALA A 1 372 ? -39.243 6.255 67.046 1.00 66.69 372 ALA A CA 1
ATOM 2859 C C . ALA A 1 372 ? -38.410 6.529 65.783 1.00 66.69 372 ALA A C 1
ATOM 2861 O O . ALA A 1 372 ? -38.521 5.741 64.849 1.00 66.69 372 ALA A O 1
ATOM 2862 N N . ALA A 1 373 ? -37.572 7.572 65.763 1.00 69.62 373 ALA A N 1
ATOM 2863 C CA . ALA A 1 373 ? -36.652 7.828 64.655 1.00 69.62 373 ALA A CA 1
ATOM 2864 C C . ALA A 1 373 ? -35.568 6.743 64.609 1.00 69.62 373 ALA A C 1
ATOM 2866 O O . ALA A 1 373 ? -35.539 5.987 63.646 1.00 69.62 373 ALA A O 1
ATOM 2867 N N . ASP A 1 374 ? -34.842 6.542 65.715 1.00 73.75 374 ASP A N 1
ATOM 2868 C CA . ASP A 1 374 ? -33.795 5.511 65.832 1.00 73.75 374 ASP A CA 1
ATOM 2869 C C . ASP A 1 374 ? -34.316 4.102 65.498 1.00 73.75 374 ASP A C 1
ATOM 2871 O O . ASP A 1 374 ? -33.648 3.298 64.858 1.00 73.75 374 ASP A O 1
ATOM 2875 N N . ARG A 1 375 ? -35.557 3.792 65.903 1.00 74.31 375 ARG A N 1
ATOM 2876 C CA . ARG A 1 375 ? -36.200 2.506 65.581 1.00 74.31 375 ARG A CA 1
ATOM 2877 C C . ARG A 1 375 ? -36.601 2.382 64.115 1.00 74.31 375 ARG A C 1
ATOM 2879 O O . ARG A 1 375 ? -36.613 1.269 63.605 1.00 74.31 375 ARG A O 1
ATOM 2886 N N . THR A 1 376 ? -36.976 3.483 63.469 1.00 74.06 376 THR A N 1
ATOM 2887 C CA . THR A 1 376 ? -37.298 3.486 62.036 1.00 74.06 376 THR A CA 1
ATOM 2888 C C . THR A 1 376 ? -36.019 3.345 61.224 1.00 74.06 376 THR A C 1
ATOM 2890 O O . THR A 1 376 ? -35.988 2.542 60.306 1.00 74.06 376 THR A O 1
ATOM 2893 N N . GLU A 1 377 ? -34.956 4.051 61.607 1.00 78.00 377 GLU A N 1
ATOM 2894 C CA . GLU A 1 377 ? -33.634 3.952 60.986 1.00 78.00 377 GLU A CA 1
ATOM 2895 C C . GLU A 1 377 ? -33.063 2.532 61.098 1.00 78.00 377 GLU A C 1
ATOM 2897 O O . GLU A 1 377 ? -32.730 1.930 60.080 1.00 78.00 377 GLU A O 1
ATOM 2902 N N . ALA A 1 378 ? -33.066 1.944 62.302 1.00 79.81 378 ALA A N 1
ATOM 2903 C CA . ALA A 1 378 ? -32.630 0.563 62.510 1.00 79.81 378 ALA A CA 1
ATOM 2904 C C . ALA A 1 378 ? -33.459 -0.440 61.691 1.00 79.81 378 ALA A C 1
ATOM 2906 O O . ALA A 1 378 ? -32.897 -1.309 61.036 1.00 79.81 378 ALA A O 1
ATOM 2907 N N . ALA A 1 379 ? -34.787 -0.291 61.658 1.00 79.12 379 ALA A N 1
ATOM 2908 C CA . ALA A 1 379 ? -35.655 -1.178 60.884 1.00 79.12 379 ALA A CA 1
ATOM 2909 C C . ALA A 1 379 ? -35.486 -1.007 59.360 1.00 79.12 379 ALA A C 1
ATOM 2911 O O . ALA A 1 379 ? -35.594 -1.983 58.622 1.00 79.12 379 ALA A O 1
ATOM 2912 N N . THR A 1 380 ? -35.202 0.207 58.879 1.00 81.19 380 THR A N 1
ATOM 2913 C CA . THR A 1 380 ? -34.839 0.481 57.479 1.00 81.19 380 THR A CA 1
ATOM 2914 C C . THR A 1 380 ? -33.506 -0.175 57.116 1.00 81.19 380 THR A C 1
ATOM 2916 O O . THR A 1 380 ? -33.386 -0.753 56.036 1.00 81.19 380 THR A O 1
ATOM 2919 N N . ALA A 1 381 ? -32.521 -0.125 58.016 1.00 82.94 381 ALA A N 1
ATOM 2920 C CA . ALA A 1 381 ? -31.221 -0.758 57.819 1.00 82.94 381 ALA A CA 1
ATOM 2921 C C . ALA A 1 381 ? -31.317 -2.293 57.841 1.00 82.94 381 ALA A C 1
ATOM 2923 O O . ALA A 1 381 ? -30.801 -2.941 56.935 1.00 82.94 381 ALA A O 1
ATOM 2924 N N . GLU A 1 382 ? -32.032 -2.877 58.810 1.00 83.62 382 GLU A N 1
ATOM 2925 C CA . GLU A 1 382 ? -32.327 -4.319 58.856 1.00 83.62 382 GLU A CA 1
ATOM 2926 C C . GLU A 1 382 ? -33.023 -4.785 57.570 1.00 83.62 382 GLU A C 1
ATOM 2928 O O . GLU A 1 382 ? -32.613 -5.776 56.968 1.00 83.62 382 GLU A O 1
ATOM 2933 N N . PHE A 1 383 ? -34.020 -4.026 57.101 1.00 84.50 383 PHE A N 1
ATOM 2934 C CA . PHE A 1 383 ? -34.703 -4.315 55.844 1.00 84.50 383 PHE A CA 1
ATOM 2935 C C . PHE A 1 383 ? -33.743 -4.307 54.647 1.00 84.50 383 PHE A C 1
ATOM 2937 O O . PHE A 1 383 ? -33.758 -5.233 53.838 1.00 84.50 383 PHE A O 1
ATOM 2944 N N . ALA A 1 384 ? -32.881 -3.292 54.542 1.00 86.69 384 ALA A N 1
ATOM 2945 C CA . ALA A 1 384 ? -31.888 -3.229 53.477 1.00 86.69 384 ALA A CA 1
ATOM 2946 C C . ALA A 1 384 ? -30.920 -4.425 53.529 1.00 86.69 384 ALA A C 1
ATOM 2948 O O . ALA A 1 384 ? -30.653 -5.033 52.495 1.00 86.69 384 ALA A O 1
ATOM 2949 N N . ILE A 1 385 ? -30.450 -4.808 54.723 1.00 88.06 385 ILE A N 1
ATOM 2950 C CA . ILE A 1 385 ? -29.570 -5.968 54.940 1.00 88.06 385 ILE A CA 1
ATOM 2951 C C . ILE A 1 385 ? -30.230 -7.265 54.462 1.00 88.06 385 ILE A C 1
ATOM 2953 O O . ILE A 1 385 ? -29.582 -8.052 53.772 1.00 88.06 385 ILE A O 1
ATOM 2957 N N . ASP A 1 386 ? -31.506 -7.483 54.781 1.00 87.94 386 ASP A N 1
ATOM 2958 C CA . ASP A 1 386 ? -32.237 -8.681 54.359 1.00 87.94 386 ASP A CA 1
ATOM 2959 C C . ASP A 1 386 ? -32.388 -8.753 52.835 1.00 87.94 386 ASP A C 1
ATOM 2961 O O . ASP A 1 386 ? -32.144 -9.802 52.233 1.00 87.94 386 ASP A O 1
ATOM 2965 N N . VAL A 1 387 ? -32.736 -7.630 52.199 1.00 90.25 387 VAL A N 1
ATOM 2966 C CA . VAL A 1 387 ? -32.840 -7.534 50.736 1.00 90.25 387 VAL A CA 1
ATOM 2967 C C . VAL A 1 387 ? -31.482 -7.777 50.077 1.00 90.25 387 VAL A C 1
ATOM 2969 O O . VAL A 1 387 ? -31.398 -8.529 49.102 1.00 90.25 387 VAL A O 1
ATOM 2972 N N . PHE A 1 388 ? -30.406 -7.199 50.621 1.00 91.94 388 PHE A N 1
ATOM 2973 C CA . PHE A 1 388 ? -29.047 -7.459 50.153 1.00 91.94 388 PHE A CA 1
ATOM 2974 C C . PHE A 1 388 ? -28.687 -8.940 50.272 1.00 91.94 388 PHE A C 1
ATOM 2976 O O . PHE A 1 388 ? -28.245 -9.528 49.285 1.00 91.94 388 PHE A O 1
ATOM 2983 N N . GLU A 1 389 ? -28.898 -9.563 51.435 1.00 92.06 389 GLU A N 1
ATOM 2984 C CA . GLU A 1 389 ? -28.607 -10.986 51.622 1.00 92.06 389 GLU A CA 1
ATOM 2985 C C . GLU A 1 389 ? -29.379 -11.834 50.612 1.00 92.06 389 GLU A C 1
ATOM 2987 O O . GLU A 1 389 ? -28.775 -12.667 49.938 1.00 92.06 389 GLU A O 1
ATOM 2992 N N . ALA A 1 390 ? -30.680 -11.601 50.443 1.00 92.62 390 ALA A N 1
ATOM 2993 C CA . ALA A 1 390 ? -31.500 -12.383 49.525 1.00 92.62 390 ALA A CA 1
ATOM 2994 C C . ALA A 1 390 ? -31.043 -12.265 48.069 1.00 92.62 390 ALA A C 1
ATOM 2996 O O . ALA A 1 390 ? -30.897 -13.280 47.389 1.00 92.62 390 ALA A O 1
ATOM 2997 N N . LEU A 1 391 ? -30.751 -11.051 47.594 1.00 92.62 391 LEU A N 1
ATOM 2998 C CA . LEU A 1 391 ? -30.281 -10.838 46.225 1.00 92.62 391 LEU A CA 1
ATOM 2999 C C . LEU A 1 391 ? -28.875 -11.414 46.007 1.00 92.62 391 LEU A C 1
ATOM 3001 O O . LEU A 1 391 ? -28.649 -12.107 45.013 1.00 92.62 391 LEU A O 1
ATOM 3005 N N . PHE A 1 392 ? -27.937 -11.202 46.936 1.00 93.12 392 PHE A N 1
ATOM 3006 C CA . PHE A 1 392 ? -26.563 -11.701 46.797 1.00 93.12 392 PHE A CA 1
ATOM 3007 C C . PHE A 1 392 ? -26.418 -13.213 47.001 1.00 93.12 392 PHE A C 1
ATOM 3009 O O . PHE A 1 392 ? -25.470 -13.798 46.468 1.00 93.12 392 PHE A O 1
ATOM 3016 N N . THR A 1 393 ? -27.332 -13.844 47.745 1.00 91.69 393 THR A N 1
ATOM 3017 C CA . THR A 1 393 ? -27.371 -15.305 47.952 1.00 91.69 393 THR A CA 1
ATOM 3018 C C . THR A 1 393 ? -28.291 -16.041 46.977 1.00 91.69 393 THR A C 1
ATOM 3020 O O . THR A 1 393 ? -28.340 -17.271 47.011 1.00 91.69 393 THR A O 1
ATOM 3023 N N . SER A 1 394 ? -28.991 -15.317 46.099 1.00 93.06 394 SER A N 1
ATOM 3024 C CA . SER A 1 394 ? -29.819 -15.907 45.046 1.00 93.06 394 SER A CA 1
ATOM 3025 C C . SER A 1 394 ? -28.989 -16.669 44.001 1.00 93.06 394 SER A C 1
ATOM 3027 O O . SER A 1 394 ? -27.765 -16.541 43.921 1.00 93.06 394 SER A O 1
ATOM 3029 N N . ASP A 1 395 ? -29.671 -17.431 43.141 1.00 92.75 395 ASP A N 1
ATOM 3030 C CA . ASP A 1 395 ? -29.049 -18.095 41.985 1.00 92.75 395 ASP A CA 1
ATOM 3031 C C . ASP A 1 395 ? -28.576 -17.094 40.904 1.00 92.75 395 ASP A C 1
ATOM 3033 O O . ASP A 1 395 ? -27.918 -17.481 39.936 1.00 92.75 395 ASP A O 1
ATOM 3037 N N . TYR A 1 396 ? -28.894 -15.802 41.057 1.00 93.38 396 TYR A N 1
ATOM 3038 C CA . TYR A 1 396 ? -28.491 -14.734 40.149 1.00 93.38 396 TYR A CA 1
ATOM 3039 C C . TYR A 1 396 ? -27.141 -14.143 40.559 1.00 93.38 396 TYR A C 1
ATOM 3041 O O . TYR A 1 396 ? -26.855 -13.868 41.729 1.00 93.38 396 TYR A O 1
ATOM 3049 N N . ARG A 1 397 ? -26.290 -13.859 39.570 1.00 91.94 397 ARG A N 1
ATOM 3050 C CA . ARG A 1 397 ? -25.025 -13.160 39.812 1.00 91.94 397 ARG A CA 1
ATOM 3051 C C . ARG A 1 397 ? -25.276 -11.658 39.960 1.00 91.94 397 ARG A C 1
ATOM 3053 O O . ARG A 1 397 ? -25.026 -10.894 39.046 1.00 91.94 397 ARG A O 1
ATOM 3060 N N . VAL A 1 398 ? -25.791 -11.219 41.103 1.00 92.44 398 VAL A N 1
ATOM 3061 C CA . VAL A 1 398 ? -25.974 -9.787 41.401 1.00 92.44 398 VAL A CA 1
ATOM 3062 C C . VAL A 1 398 ? -24.622 -9.141 41.726 1.00 92.44 398 VAL A C 1
ATOM 3064 O O . VAL A 1 398 ? -23.898 -9.643 42.587 1.00 92.44 398 VAL A O 1
ATOM 3067 N N . LEU A 1 399 ? -24.256 -8.079 41.007 1.00 90.31 399 LEU A N 1
ATOM 3068 C CA . LEU A 1 399 ? -23.001 -7.327 41.141 1.00 90.31 399 LEU A CA 1
ATOM 3069 C C . LEU A 1 399 ? -23.107 -6.197 42.156 1.00 90.31 399 LEU A C 1
ATOM 3071 O O . LEU A 1 399 ? -22.144 -5.899 42.858 1.00 90.31 399 LEU A O 1
ATOM 3075 N N . ASP A 1 400 ? -24.266 -5.558 42.200 1.00 92.81 400 ASP A N 1
ATOM 3076 C CA . ASP A 1 400 ? -24.518 -4.362 42.983 1.00 92.81 400 ASP A CA 1
ATOM 3077 C C . ASP A 1 400 ? -26.014 -4.251 43.253 1.00 92.81 400 ASP A C 1
ATOM 3079 O O . ASP A 1 400 ? -26.825 -4.574 42.379 1.00 92.81 400 ASP A O 1
ATOM 3083 N N . VAL A 1 401 ? -26.357 -3.820 44.462 1.00 91.56 401 VAL A N 1
ATOM 3084 C CA . VAL A 1 401 ? -27.734 -3.530 44.847 1.00 91.56 401 VAL A CA 1
ATOM 3085 C C . VAL A 1 401 ? -27.794 -2.124 45.427 1.00 91.56 401 VAL A C 1
ATOM 3087 O O . VAL A 1 401 ? -27.073 -1.811 46.374 1.00 91.56 401 VAL A O 1
ATOM 3090 N N . GLU A 1 402 ? -28.688 -1.301 44.895 1.00 93.00 402 GLU A N 1
ATOM 3091 C CA . GLU A 1 402 ? -29.041 0.016 45.411 1.00 93.00 402 GLU A CA 1
ATOM 3092 C C . GLU A 1 402 ? -30.484 -0.012 45.936 1.00 93.00 402 GLU A C 1
ATOM 3094 O O . GLU A 1 402 ? -31.408 -0.390 45.219 1.00 93.00 402 GLU A O 1
ATOM 3099 N N . ILE A 1 403 ? -30.694 0.397 47.187 1.00 89.38 403 ILE A N 1
ATOM 3100 C CA . ILE A 1 403 ? -32.013 0.481 47.820 1.00 89.38 403 ILE A CA 1
ATOM 3101 C C . ILE A 1 403 ? -32.297 1.938 48.174 1.00 89.38 403 ILE A C 1
ATOM 3103 O O . ILE A 1 403 ? -31.623 2.518 49.024 1.00 89.38 403 ILE A O 1
ATOM 3107 N N . ALA A 1 404 ? -33.318 2.522 47.552 1.00 90.50 404 ALA A N 1
ATOM 3108 C CA . ALA A 1 404 ? -33.819 3.855 47.858 1.00 90.50 404 ALA A CA 1
ATOM 3109 C C . ALA A 1 404 ? -35.042 3.764 48.786 1.00 90.50 404 ALA A C 1
ATOM 3111 O O . ALA A 1 404 ? -36.050 3.133 48.460 1.00 90.50 404 ALA A O 1
ATOM 3112 N N . SER A 1 405 ? -34.970 4.421 49.940 1.00 87.69 405 SER A N 1
ATOM 3113 C CA . SER A 1 405 ? -36.078 4.525 50.893 1.00 87.69 405 SER A CA 1
ATOM 3114 C C . SER A 1 405 ? -36.820 5.846 50.711 1.00 87.69 405 SER A C 1
ATOM 3116 O O . SER A 1 405 ? -36.209 6.908 50.577 1.00 87.69 405 SER A O 1
ATOM 3118 N N . TRP A 1 406 ? -38.149 5.789 50.711 1.00 89.19 406 TRP A N 1
ATOM 3119 C CA . TRP A 1 406 ? -39.023 6.945 50.519 1.00 89.19 406 TRP A CA 1
ATOM 3120 C C . TRP A 1 406 ? -40.021 7.069 51.665 1.00 89.19 406 TRP A C 1
ATOM 3122 O O . TRP A 1 406 ? -40.463 6.070 52.225 1.00 89.19 406 TRP A O 1
ATOM 3132 N N . LEU A 1 407 ? -40.427 8.291 51.995 1.00 86.31 407 LEU A N 1
ATOM 3133 C CA . LEU A 1 407 ? -41.444 8.576 53.004 1.00 86.31 407 LEU A CA 1
ATOM 3134 C C . LEU A 1 407 ? -42.555 9.438 52.412 1.00 86.31 407 LEU A C 1
ATOM 3136 O O . LEU A 1 407 ? -42.301 10.358 51.639 1.00 86.31 407 LEU A O 1
ATOM 3140 N N . THR A 1 408 ? -43.800 9.210 52.836 1.00 82.25 408 THR A N 1
ATOM 3141 C CA . THR A 1 408 ? -44.875 10.179 52.578 1.00 82.25 408 THR A CA 1
ATOM 3142 C C . THR A 1 408 ? -44.745 11.368 53.530 1.00 82.25 408 THR A C 1
ATOM 3144 O O . THR A 1 408 ? -44.845 11.201 54.754 1.00 82.25 408 THR A O 1
ATOM 3147 N N . SER A 1 409 ? -44.600 12.576 52.998 1.00 80.38 409 SER A N 1
ATOM 3148 C CA . SER A 1 409 ? -44.714 13.815 53.760 1.00 80.38 409 SER A CA 1
ATOM 3149 C C . SER A 1 409 ? -46.193 14.092 54.106 1.00 80.38 409 SER A C 1
ATOM 3151 O O . SER A 1 409 ? -47.113 13.364 53.727 1.00 80.38 409 SER A O 1
ATOM 3153 N N . GLY A 1 410 ? -46.473 15.092 54.951 1.00 73.31 410 GLY A N 1
ATOM 3154 C CA . GLY A 1 410 ? -47.839 15.399 55.425 1.00 73.31 410 GLY A CA 1
ATOM 3155 C C . GLY A 1 410 ? -48.862 15.746 54.328 1.00 73.31 410 GLY A C 1
ATOM 3156 O O . GLY A 1 410 ? -50.051 15.838 54.630 1.00 73.31 410 GLY A O 1
ATOM 3157 N N . THR A 1 411 ? -48.414 15.930 53.085 1.00 76.69 411 THR A N 1
ATOM 3158 C CA . THR A 1 411 ? -49.201 16.359 51.920 1.00 76.69 411 THR A CA 1
ATOM 3159 C C . THR A 1 411 ? -49.465 15.251 50.891 1.00 76.69 411 THR A C 1
ATOM 3161 O O . THR A 1 411 ? -50.031 15.546 49.844 1.00 76.69 411 THR A O 1
ATOM 3164 N N . ASN A 1 412 ? -49.151 13.984 51.200 1.00 79.44 412 ASN A N 1
ATOM 3165 C CA . ASN A 1 412 ? -49.084 12.853 50.250 1.00 79.44 412 ASN A CA 1
ATOM 3166 C C . ASN A 1 412 ? -47.947 12.954 49.218 1.00 79.44 412 ASN A C 1
ATOM 3168 O O . ASN A 1 412 ? -47.859 12.089 48.349 1.00 79.44 412 ASN A O 1
ATOM 3172 N N . ASP A 1 413 ? -47.084 13.966 49.310 1.00 85.38 413 ASP A N 1
ATOM 3173 C CA . ASP A 1 413 ? -45.868 14.013 48.501 1.00 85.38 413 ASP A CA 1
ATOM 3174 C C . ASP A 1 413 ? -44.884 12.961 49.029 1.00 85.38 413 ASP A C 1
ATOM 3176 O O . ASP A 1 413 ? -44.820 12.714 50.237 1.00 85.38 413 ASP A O 1
ATOM 3180 N N . MET A 1 414 ? -44.159 12.301 48.129 1.00 86.12 414 MET A N 1
ATOM 3181 C CA . MET A 1 414 ? -43.122 11.335 48.492 1.00 86.12 414 MET A CA 1
ATOM 3182 C C . MET A 1 414 ? -41.768 12.033 48.451 1.00 86.12 414 MET A C 1
ATOM 3184 O O . MET A 1 414 ? -41.450 12.712 47.478 1.00 86.12 414 MET A O 1
ATOM 3188 N N . GLU A 1 415 ? -40.980 11.852 49.501 1.00 85.44 415 GLU A N 1
ATOM 3189 C CA . GLU A 1 415 ? -39.622 12.380 49.605 1.00 85.44 415 GLU A CA 1
ATOM 3190 C C . GLU A 1 415 ? -38.662 11.213 49.827 1.00 85.44 415 GLU A C 1
ATOM 3192 O O . GLU A 1 415 ? -38.937 10.319 50.633 1.00 85.44 415 GLU A O 1
ATOM 3197 N N . GLN A 1 416 ? -37.556 11.199 49.084 1.00 87.69 416 GLN A N 1
ATOM 3198 C CA . GLN A 1 416 ? -36.508 10.199 49.249 1.00 87.69 416 GLN A CA 1
ATOM 3199 C C . GLN A 1 416 ? -35.787 10.478 50.566 1.00 87.69 416 GLN A C 1
ATOM 3201 O O . GLN A 1 416 ? -35.213 11.547 50.750 1.00 87.69 416 GLN A O 1
ATOM 3206 N N . MET A 1 417 ? -35.851 9.524 51.490 1.00 84.88 417 MET A N 1
ATOM 3207 C CA . MET A 1 417 ? -35.207 9.624 52.797 1.00 84.88 417 MET A CA 1
ATOM 3208 C C . MET A 1 417 ? -33.712 9.315 52.697 1.00 84.88 417 MET A C 1
ATOM 3210 O O . MET A 1 417 ? -32.910 9.932 53.389 1.00 84.88 417 MET A O 1
ATOM 3214 N N . GLY A 1 418 ? -33.339 8.365 51.840 1.00 84.75 418 GLY A N 1
ATOM 3215 C CA . GLY A 1 418 ? -31.946 7.984 51.647 1.00 84.75 418 GLY A CA 1
ATOM 3216 C C . GLY A 1 418 ? -31.781 6.827 50.675 1.00 84.75 418 GLY A C 1
ATOM 3217 O O . GLY A 1 418 ? -32.756 6.166 50.303 1.00 84.75 418 GLY A O 1
ATOM 3218 N N . THR A 1 419 ? -30.532 6.580 50.296 1.00 87.88 419 THR A N 1
ATOM 3219 C CA . THR A 1 419 ? -30.125 5.464 49.442 1.00 87.88 419 THR A CA 1
ATOM 3220 C C . THR A 1 419 ? -29.020 4.681 50.129 1.00 87.88 419 THR A C 1
ATOM 3222 O O . THR A 1 419 ? -28.092 5.267 50.681 1.00 87.88 419 THR A O 1
ATOM 3225 N N . THR A 1 420 ? -29.097 3.357 50.073 1.00 87.25 420 THR A N 1
ATOM 3226 C CA . THR A 1 420 ? -28.039 2.458 50.534 1.00 87.25 420 THR A CA 1
ATOM 3227 C C . THR A 1 420 ? -27.598 1.587 49.373 1.00 87.25 420 THR A C 1
ATOM 3229 O O . THR A 1 420 ? -28.431 0.977 48.710 1.00 87.25 420 THR A O 1
ATOM 3232 N N . ARG A 1 421 ? -26.291 1.521 49.129 1.00 89.81 421 ARG A N 1
ATOM 3233 C CA . ARG A 1 421 ? -25.703 0.740 48.042 1.00 89.81 421 ARG A CA 1
ATOM 3234 C C . ARG A 1 421 ? -24.722 -0.279 48.597 1.00 89.81 421 ARG A C 1
ATOM 3236 O O . ARG A 1 421 ? -23.952 0.039 49.504 1.00 89.81 421 ARG A O 1
ATOM 3243 N N . LEU A 1 422 ? -24.736 -1.485 48.043 1.00 87.75 422 LEU A N 1
ATOM 3244 C CA . LEU A 1 422 ? -23.805 -2.540 48.410 1.00 87.75 422 LEU A CA 1
ATOM 3245 C C . LEU A 1 422 ? -23.293 -3.258 47.162 1.00 87.75 422 LEU A C 1
ATOM 3247 O O . LEU A 1 422 ? -24.075 -3.768 46.366 1.00 87.75 422 LEU A O 1
ATOM 3251 N N . HIS A 1 423 ? -21.969 -3.331 47.026 1.00 90.25 423 HIS A N 1
ATOM 3252 C CA . HIS A 1 423 ? -21.291 -4.052 45.949 1.00 90.25 423 HIS A CA 1
ATOM 3253 C C . HIS A 1 423 ? -20.993 -5.500 46.352 1.00 90.25 423 HIS A C 1
ATOM 3255 O O . HIS A 1 423 ? -20.573 -5.755 47.481 1.00 90.25 423 HIS A O 1
ATOM 3261 N N . ARG A 1 424 ? -21.100 -6.448 45.412 1.00 87.50 424 ARG A N 1
ATOM 3262 C CA . ARG A 1 424 ? -20.832 -7.881 45.642 1.00 87.50 424 ARG A CA 1
ATOM 3263 C C . ARG A 1 424 ? -19.454 -8.137 46.258 1.00 87.50 424 ARG A C 1
ATOM 3265 O O . ARG A 1 424 ? -19.326 -8.981 47.142 1.00 87.50 424 ARG A O 1
ATOM 3272 N N . ASP A 1 425 ? -18.435 -7.394 45.831 1.00 85.69 425 ASP A N 1
ATOM 3273 C CA . ASP A 1 425 ? -17.067 -7.550 46.342 1.00 85.69 425 ASP A CA 1
ATOM 3274 C C . ASP A 1 425 ? -16.948 -7.177 47.827 1.00 85.69 425 ASP A C 1
ATOM 3276 O O . ASP A 1 425 ? -16.157 -7.780 48.552 1.00 85.69 425 ASP A O 1
ATOM 3280 N N . ALA A 1 426 ? -17.779 -6.245 48.309 1.00 84.56 426 ALA A N 1
ATOM 3281 C CA . ALA A 1 426 ? -17.847 -5.879 49.723 1.00 84.56 426 ALA A CA 1
ATOM 3282 C C . ALA A 1 426 ? -18.578 -6.933 50.573 1.00 84.56 426 ALA A C 1
ATOM 3284 O O . ALA A 1 426 ? -18.372 -7.000 51.782 1.00 84.56 426 ALA A O 1
ATOM 3285 N N . VAL A 1 427 ? -19.414 -7.766 49.945 1.00 84.69 427 VAL A N 1
ATOM 3286 C CA . VAL A 1 427 ? -20.222 -8.805 50.602 1.00 84.69 427 VAL A CA 1
ATOM 3287 C C . VAL A 1 427 ? -19.439 -10.097 50.822 1.00 84.69 427 VAL A C 1
ATOM 3289 O O . VAL A 1 427 ? -19.773 -10.898 51.697 1.00 84.69 427 VAL A O 1
ATOM 3292 N N . SER A 1 428 ? -18.375 -10.324 50.051 1.00 79.62 428 SER A N 1
ATOM 3293 C CA . SER A 1 428 ? -17.572 -11.540 50.162 1.00 79.62 428 SER A CA 1
ATOM 3294 C C . SER A 1 428 ? -16.953 -11.679 51.561 1.00 79.62 428 SER A C 1
ATOM 3296 O O . SER A 1 428 ? -15.976 -11.014 51.895 1.00 79.62 428 SER A O 1
ATOM 3298 N N . GLY A 1 429 ? -17.494 -12.598 52.368 1.00 78.88 429 GLY A N 1
ATOM 3299 C CA . GLY A 1 429 ? -17.037 -12.866 53.737 1.00 78.88 429 GLY A CA 1
ATOM 3300 C C . GLY A 1 429 ? -17.791 -12.106 54.833 1.00 78.88 429 GLY A C 1
ATOM 3301 O O . GLY A 1 429 ? -17.428 -12.237 56.002 1.00 78.88 429 GLY A O 1
ATOM 3302 N N . VAL A 1 430 ? -18.839 -11.356 54.484 1.00 84.25 430 VAL A N 1
ATOM 3303 C CA . VAL A 1 430 ? -19.750 -10.732 55.451 1.00 84.25 430 VAL A CA 1
ATOM 3304 C C . VAL A 1 430 ? -20.565 -11.808 56.174 1.00 84.25 430 VAL A C 1
ATOM 3306 O O . VAL A 1 430 ? -21.142 -12.700 55.551 1.00 84.25 430 VAL A O 1
ATOM 3309 N N . ASN A 1 431 ? -20.628 -11.720 57.505 1.00 86.75 431 ASN A N 1
ATOM 3310 C CA . ASN A 1 431 ? -21.569 -12.492 58.310 1.00 86.75 431 ASN A CA 1
ATOM 3311 C C . ASN A 1 431 ? -22.847 -11.668 58.496 1.00 86.75 431 ASN A C 1
ATOM 3313 O O . ASN A 1 431 ? -22.891 -10.754 59.314 1.00 86.75 431 ASN A O 1
ATOM 3317 N N . TRP A 1 432 ? -23.893 -12.003 57.743 1.00 86.25 432 TRP A N 1
ATOM 3318 C CA . TRP A 1 432 ? -25.164 -11.276 57.765 1.00 86.25 432 TRP A CA 1
ATOM 3319 C C . TRP A 1 432 ? -25.850 -11.253 59.134 1.00 86.25 432 TRP A C 1
ATOM 3321 O O . TRP A 1 432 ? -26.618 -10.339 59.411 1.00 86.25 432 TRP A O 1
ATOM 3331 N N . ASN A 1 433 ? -25.580 -12.227 60.012 1.00 84.50 433 ASN A N 1
ATOM 3332 C CA . ASN A 1 433 ? -26.107 -12.189 61.380 1.00 84.50 433 ASN A CA 1
ATOM 3333 C C . ASN A 1 433 ? -25.432 -11.096 62.214 1.00 84.50 433 ASN A C 1
ATOM 3335 O O . ASN A 1 433 ? -26.115 -10.414 62.968 1.00 84.50 433 ASN A O 1
ATOM 3339 N N . ASP A 1 434 ? -24.124 -10.889 62.027 1.00 84.19 434 ASP A N 1
ATOM 3340 C CA . ASP A 1 434 ? -23.389 -9.846 62.751 1.00 84.19 434 ASP A CA 1
ATOM 3341 C C . ASP A 1 434 ? -23.878 -8.450 62.322 1.00 84.19 434 ASP A C 1
ATOM 3343 O O . ASP A 1 434 ? -24.027 -7.574 63.166 1.00 84.19 434 ASP A O 1
ATOM 3347 N N . LEU A 1 435 ? -24.210 -8.268 61.033 1.00 82.50 435 LEU A N 1
ATOM 3348 C CA . LEU A 1 435 ? -24.809 -7.023 60.531 1.00 82.50 435 LEU A CA 1
ATOM 3349 C C . LEU A 1 435 ? -26.202 -6.746 61.108 1.00 82.50 435 LEU A C 1
ATOM 3351 O O . LEU A 1 435 ? -26.555 -5.590 61.308 1.00 82.50 435 LEU A O 1
ATOM 3355 N N . ARG A 1 436 ? -27.004 -7.782 61.374 1.00 80.50 436 ARG A N 1
ATOM 3356 C CA . ARG A 1 436 ? -28.337 -7.618 61.981 1.00 80.50 436 ARG A CA 1
ATOM 3357 C C . ARG A 1 436 ? -28.276 -7.293 63.469 1.00 80.50 436 ARG A C 1
ATOM 3359 O O . ARG A 1 436 ? -29.155 -6.597 63.963 1.00 80.50 436 ARG A O 1
ATOM 3366 N N . ASP A 1 437 ? -27.276 -7.808 64.182 1.00 81.62 437 ASP A N 1
ATOM 3367 C CA . ASP A 1 437 ? -27.125 -7.559 65.619 1.00 81.62 437 ASP A CA 1
ATOM 3368 C C . ASP A 1 437 ? -26.739 -6.095 65.915 1.00 81.62 437 ASP A C 1
ATOM 3370 O O . ASP A 1 437 ? -27.064 -5.588 66.992 1.00 81.62 437 ASP A O 1
ATOM 3374 N N . ASP A 1 438 ? -26.084 -5.408 64.967 1.00 79.00 438 ASP A N 1
ATOM 3375 C CA . ASP A 1 438 ? -25.712 -3.991 65.080 1.00 79.00 438 ASP A CA 1
ATOM 3376 C C . ASP A 1 438 ? -25.712 -3.253 63.718 1.00 79.00 438 ASP A C 1
ATOM 3378 O O . ASP A 1 438 ? -24.650 -2.920 63.172 1.00 79.00 438 ASP A O 1
ATOM 3382 N N . PRO A 1 439 ? -26.895 -2.976 63.139 1.00 68.88 439 PRO A N 1
ATOM 3383 C CA . PRO A 1 439 ? -27.030 -2.504 61.757 1.00 68.88 439 PRO A CA 1
ATOM 3384 C C . PRO A 1 439 ? -26.473 -1.094 61.526 1.00 68.88 439 PRO A C 1
ATOM 3386 O O . PRO A 1 439 ? -26.205 -0.719 60.386 1.00 68.88 439 PRO A O 1
ATOM 3389 N N . THR A 1 440 ? -26.276 -0.312 62.590 1.00 67.38 440 THR A N 1
ATOM 3390 C CA . THR A 1 440 ? -25.781 1.069 62.518 1.00 67.38 440 THR A CA 1
ATOM 3391 C C . THR A 1 440 ? -24.270 1.194 62.720 1.00 67.38 440 THR A C 1
ATOM 3393 O O . THR A 1 440 ? -23.677 2.113 62.161 1.00 67.38 440 THR A O 1
ATOM 3396 N N . GLU A 1 441 ? -23.621 0.298 63.480 1.00 63.97 441 GLU A N 1
ATOM 3397 C CA . GLU A 1 441 ? -22.168 0.379 63.730 1.00 63.97 441 GLU A CA 1
ATOM 3398 C C . GLU A 1 441 ? -21.327 -0.574 62.860 1.00 63.97 441 GLU A C 1
ATOM 3400 O O . GLU A 1 441 ? -20.115 -0.370 62.742 1.00 63.97 441 GLU A O 1
ATOM 3405 N N . THR A 1 442 ? -21.928 -1.600 62.235 1.00 56.28 442 THR A N 1
ATOM 3406 C CA . THR A 1 442 ? -21.171 -2.677 61.556 1.00 56.28 442 THR A CA 1
ATOM 3407 C C . THR A 1 442 ? -21.267 -2.733 60.035 1.00 56.28 442 THR A C 1
ATOM 3409 O O . THR A 1 442 ? -20.617 -3.599 59.441 1.00 56.28 442 THR A O 1
ATOM 3412 N N . LEU A 1 443 ? -21.981 -1.815 59.368 1.00 57.28 443 LEU A N 1
ATOM 3413 C CA . LEU A 1 443 ? -21.919 -1.754 57.905 1.00 57.28 443 LEU A CA 1
ATOM 3414 C C . LEU A 1 443 ? -20.449 -1.590 57.474 1.00 57.28 443 LEU A C 1
ATOM 3416 O O . LEU A 1 443 ? -19.763 -0.692 57.973 1.00 57.28 443 LEU A O 1
ATOM 3420 N N . PRO A 1 444 ? -19.922 -2.473 56.600 1.00 55.56 444 PRO A N 1
ATOM 3421 C CA . PRO A 1 444 ? -18.535 -2.388 56.176 1.00 55.56 444 PRO A CA 1
ATOM 3422 C C . PRO A 1 444 ? -18.286 -0.989 55.614 1.00 55.56 444 PRO A C 1
ATOM 3424 O O . PRO A 1 444 ? -19.135 -0.450 54.909 1.00 55.56 444 PRO A O 1
ATOM 3427 N N . SER A 1 445 ? -17.113 -0.412 55.881 1.00 49.34 445 SER A N 1
ATOM 3428 C CA . SER A 1 445 ? -16.726 0.960 55.498 1.00 49.34 445 SER A CA 1
ATOM 3429 C C . SER A 1 445 ? -16.673 1.233 53.979 1.00 49.34 445 SER A C 1
ATOM 3431 O O . SER A 1 445 ? -16.075 2.212 53.546 1.00 49.34 445 SER A O 1
ATOM 3433 N N . VAL A 1 446 ? -17.239 0.330 53.176 1.00 46.34 446 VAL A N 1
ATOM 3434 C CA . VAL A 1 446 ? -17.430 0.386 51.722 1.00 46.34 446 VAL A CA 1
ATOM 3435 C C . VAL A 1 446 ? -18.881 0.744 51.358 1.00 46.34 446 VAL A C 1
ATOM 3437 O O . VAL A 1 446 ? -19.143 1.097 50.215 1.00 46.34 446 VAL A O 1
ATOM 3440 N N . ALA A 1 447 ? -19.821 0.679 52.308 1.00 46.81 447 ALA A N 1
ATOM 3441 C CA . ALA A 1 447 ? -21.089 1.381 52.185 1.00 46.81 447 ALA A CA 1
ATOM 3442 C C . ALA A 1 447 ? -20.794 2.862 52.448 1.00 46.81 447 ALA A C 1
ATOM 3444 O O . ALA A 1 447 ? -20.373 3.218 53.550 1.00 46.81 447 ALA A O 1
ATOM 3445 N N . GLU A 1 448 ? -20.939 3.720 51.439 1.00 44.41 448 GLU A N 1
ATOM 3446 C CA . GLU A 1 448 ? -20.899 5.165 51.663 1.00 44.41 448 GLU A CA 1
ATOM 3447 C C . GLU A 1 448 ? -22.008 5.510 52.666 1.00 44.41 448 GLU A C 1
ATOM 3449 O O . GLU A 1 448 ? -23.197 5.434 52.358 1.00 44.41 448 GLU A O 1
ATOM 3454 N N . SER A 1 449 ? -21.623 5.798 53.910 1.00 39.69 449 SER A N 1
ATOM 3455 C CA . SER A 1 449 ? -22.555 6.191 54.957 1.00 39.69 449 SER A CA 1
ATOM 3456 C C . SER A 1 449 ? -23.048 7.603 54.659 1.00 39.69 449 SER A C 1
ATOM 3458 O O . SER A 1 449 ? -22.285 8.568 54.717 1.00 39.69 449 SER A O 1
ATOM 3460 N N . TYR A 1 450 ? -24.329 7.727 54.317 1.00 45.38 450 TYR A N 1
ATOM 3461 C CA . TYR A 1 450 ? -24.966 9.024 54.123 1.00 45.38 450 TYR A CA 1
ATOM 3462 C C . TYR A 1 450 ? -25.475 9.598 55.447 1.00 45.38 450 TYR A C 1
ATOM 3464 O O . TYR A 1 450 ? -26.070 8.897 56.265 1.00 45.38 450 TYR A O 1
ATOM 3472 N N . GLU A 1 451 ? -25.233 10.898 55.637 1.00 37.75 451 GLU A N 1
ATOM 3473 C CA . GLU A 1 451 ? -25.842 11.704 56.694 1.00 37.75 451 GLU A CA 1
ATOM 3474 C C . GLU A 1 451 ? -27.350 11.824 56.444 1.00 37.75 451 GLU A C 1
ATOM 3476 O O . GLU A 1 451 ? -27.785 12.336 55.412 1.00 37.75 451 GLU A O 1
ATOM 3481 N N . PHE A 1 452 ? -28.154 11.395 57.415 1.00 37.72 452 PHE A N 1
ATOM 3482 C CA . PHE A 1 452 ? -29.565 11.755 57.477 1.00 37.72 452 PHE A CA 1
ATOM 3483 C C . PHE A 1 452 ? -29.674 13.258 57.771 1.00 37.72 452 PHE A C 1
ATOM 3485 O O . PHE A 1 452 ? -29.407 13.696 58.893 1.00 37.72 452 PHE A O 1
ATOM 3492 N N . GLU A 1 453 ? -30.091 14.063 56.790 1.00 38.16 453 GLU A N 1
ATOM 3493 C CA . GLU A 1 453 ? -30.559 15.426 57.058 1.00 38.16 453 GLU A CA 1
ATOM 3494 C C . GLU A 1 453 ? -31.906 15.337 57.792 1.00 38.16 453 GLU A C 1
ATOM 3496 O O . GLU A 1 453 ? -32.987 15.349 57.204 1.00 38.16 453 GLU A O 1
ATOM 3501 N N . TYR A 1 454 ? -31.846 15.189 59.116 1.00 37.56 454 TYR A N 1
ATOM 3502 C CA . TYR A 1 454 ? -33.018 15.315 59.971 1.00 37.56 454 TYR A CA 1
ATOM 3503 C C . TYR A 1 454 ? -33.549 16.753 59.871 1.00 37.56 454 TYR A C 1
ATOM 3505 O O . TYR A 1 454 ? -32.860 17.705 60.233 1.00 37.56 454 TYR A O 1
ATOM 3513 N N . PHE A 1 455 ? -34.777 16.907 59.373 1.00 35.31 455 PHE A N 1
ATOM 3514 C CA . PHE A 1 455 ? -35.479 18.191 59.335 1.00 35.31 455 PHE A CA 1
ATOM 3515 C C . PHE A 1 455 ? -35.620 18.798 60.749 1.00 35.31 455 PHE A C 1
ATOM 3517 O O . PHE A 1 455 ? -36.009 18.089 61.681 1.00 35.31 455 PHE A O 1
ATOM 3524 N N . ASP A 1 456 ? -35.346 20.104 60.879 1.00 33.44 456 ASP A N 1
ATOM 3525 C CA . ASP A 1 456 ? -35.645 20.941 62.063 1.00 33.44 456 ASP A CA 1
ATOM 3526 C C . ASP A 1 456 ? -37.159 21.136 62.298 1.00 33.44 456 ASP A C 1
ATOM 3528 O O . ASP A 1 456 ? -37.905 21.353 61.307 1.00 33.44 456 ASP A O 1
#

Foldseek 3Di:
DDDDDDDDDDDDDDDDDDDDDDDDDDDDDDPPPPPPPQKDKDWDFEAEEEQQFKGWTAKIAIQAWKKKWKDWPPDIWIDDIDGGGDMDGRDITTDVVGDPAKTKIWIFIAHPPPRDGNDIDIHIYGHDDKAKDWDAAAEEEQQQKGWTAKIAIQAWKKKWKDWPVDIDIDDIDGHRDMDGGDMDGDVVGDLAWTKMKMWMAHPVRSDTRDIDIHIYHHDKAKDFDAEAEEELQFKGKTQKIAIQAWKKKWKDKPNDIFIDPIDHHRDMDTDITTDVVGDWAWIKIKMFIAHPPPRHTRDIDIYIYHYDFAPDDDDDLVNLVVLLVVLDVVPPRLLFFDAWDPPPFDWDGTHQFIETETETETNDPPCPDPVVVVVNVLSVLLSVLSSVCSVLVDRTRHFKYKYWYWYQDPVSDIDTQDIWMDGSVLCVPDDSVVCNVPVPPPDPPPTPDDDGPDDD

Secondary structure (DSSP, 8-state):
---PPPP---PPPP---PPP--------------------EEEE---EEE-SSEEEEEEEEESSSEEEEEEETTEEEEPPPB-TT--EEEEEEE-SSPPSS-EEEEEEEEETTT--EEEEEEEEEEE-PPPEEEE---EEESSSEEEEEEEEESS-EEEEEE-SS-EEEPPPB-TT--EEEEEEE-SSPP-S-EEEEEEEEETTS--EEEEEEEEEEE---EEEE---EEESSSEEE--EEEESS-EEEEEEETTEEEEPPPB-TT--B-PEEE-SSPP-S-EEEEEEEEETTT--EEEEEEEEEEEPPPSSS---HHHHHHHHHTTGGGSSS-TTEEEE-STT-EEEEETTEEEEEEEEEE------SGGGHHHHHHHHHHHHHHHHHHHHHSSS-EEEEEEEEEEE-TTS-EEEEEEEEEEHHHHTT--HHHHHHSTTT-S-TTS---------

InterPro domains:
  IPR000961 AGC-kinase, C-terminal [PS51285] (428-456)

Sequence (456 aa):
MSTTPTDRRAILAVPVTFLAGCLGGEDDEPSEVAETDSHDGYVSVPDQTGDGRSVTVTAMSASTEYYLELRYDGGSTTTDAFAANEVGEDLELELDPPLESDTAITALLRTTGDDETVLRHQFEYEVEVPGGALTVREQRGTGEQFVVDEMSADAPYTLVVDYGSGRVETNEFEADRTVDNLVLDLDPPIREDHDVEAVLRTADGEWELADETVAYVFERTASLRVVDQSGDGRTLDIAEASANVEYELVAVYDGTTIETDAFATETRVAPELELDPRIVEETTVEVTVRAAEDATPLQREELTFTPNSPEGPVLTEDEAIRIAEDTFPLIGSPSVFERWLDDPVEVEAHPDGYRVRLGYLAARQRAVFSSAADRTEAATAEFAIDVFEALFTSDYRVLDVEIASWLTSGTNDMEQMGTTRLHRDAVSGVNWNDLRDDPTETLPSVAESYEFEYFD

Radius of gyration: 51.95 Å; chains: 1; bounding box: 128×53×133 Å

Organism: NCBI:txid2784880

pLDDT: mean 86.18, std 18.24, range [33.44, 98.69]